Protein 3QJ4 (pdb70)

B-factor: mean 52.75, std 18.72, range [18.02, 136.11]

InterPro domains:
  IPR002937 Amine oxidase [PF01593] (99-297)
  IPR036188 FAD/NAD(P)-binding domain superfamily [G3DSA:3.50.50.60] (4-332)
  IPR036188 FAD/NAD(P)-binding domain superfamily [SSF51905] (4-334)
  IPR040174 Renalase [PTHR23357] (1-341)

Sequence (668 aa):
MAQVLIVGAGMTGSLCAALLRRQTGPLYLAVWDKADDSGGRMTTACSPHNPQCTADLGAQYITCTPHYAKKHQRFYDELLAYGVLRPLSSPIEGMVMGDCNFVAPQGISSIIKHYLKESGAEVYFRHRRVTQINLRDDKWEVSKQTGSPEQFDLIVLTMPVPEILQLQGDITTLISECQRQQLEAVSYSSRYALGLFYEAGTDVPWAGQYITSNPCIRFVSIDNKKRNIESSIGPSLVIHTTVPFGVTYLEHSIEDVQELVFQQLENILPGLPQPIATKCQKWRHSQVTNAAANCPGQMTLHHKPFLACGGDGFTQSNFDGCITSALCVLEALKNYAQVLIVGAGMTGSLCAALLRRQTSGPLYLAVWDKADDSGGRMTTACSPHNPQCTADLGAQYITCTPHYAKKHQRFYDELLAYGVLRPLSSPIEGMVMEGDCNFVAPQGISSIIKHYLKESGAEVYFRHRVTQINLRDKWEVSKQTGPEQFDLIVLTMPVPEILQLQGDITTLISECQRQQLEAVSYSSRYALGLFYAGTKIDVPWAGQYITSNPCIRFVSIDNKKRNIESIGPSLVIHTTVPFGVTYLEHSIEDVQELVFQQLENILPGLPQPIATKCQKWRRHSQVTNAAANPGQMTLHHKPFLACGGDGFTQSNFDGCITSALCVLEALKNY

Foldseek 3Di:
DAEEEEEALALLRLQLLLVVLPLDDDYAFAYEYQAPDHHVLQDKDADPVDNQQIDGQGDFKAKADVVVVVVVVVVVVVCVVVLQKDWFPFAAAPDDDVITIIGGLSGRSVSSVVSNVSSVHDYDYSWAFAEWEDDPLWIWTATPDDHTDTGLAYEYADQLVSQVNHDYCSVVLQDPVNVVQSVQWDFFKKKKKKFAALPDDDDRGQKYADDPAQWWGIKGFNCVRSVPPDSRTIMMMTITDRVLRVVCVPPDQVVSNVVVVVSVCVVDNDDDDTPDMDMDIGRGRWTDCAQSVQALWDWRDVSRTYIYGYDRNHTRHSSRSVRSSVRVCVVNSVD/DEEEEEALALLRLQLLLVCQVPDPDDYAAEYEYQAPDHHVLQDKDADPVDNQFIDGQGDFKAKADPVCCVVVVVVVVVCVVPLAKDWFPFAAAPDDDPDITIIGGLSGRSVSSVVSNVSRPYDYDYSWAFAEWEDDVAIWTATDPGTDGGLAYEYADQLVSVVRHDYCVVVLQDPVNVVQSVQWAFFKKKKKKFFDLQVDDDDRGQKYADDPAQWWGIKGFSCVRSVPPDHHIMMMTITDRVLRVVCVPPDQVVSNVVVVVSVCVVDNDGDDTPDMDMDIGRGRWTPDAGDVALKAWSDVRRTYIYGYCSHATPHSVSSVSSSVRVVVVNVVD

Solvent-accessible surface area: 32358 Å² total; per-residue (Å²): 199,32,60,3,0,0,9,14,0,15,13,9,0,0,2,1,0,8,11,12,99,130,160,79,60,116,32,71,6,0,0,0,18,133,46,98,73,4,1,37,65,16,34,30,8,69,3,117,120,42,100,121,5,15,0,1,2,7,42,14,30,8,47,9,57,47,118,42,38,151,121,2,88,133,13,10,76,44,0,64,92,138,39,22,3,102,76,34,97,24,78,32,82,62,56,126,144,68,34,57,18,18,2,2,20,154,0,1,8,19,0,0,92,12,6,15,160,75,0,60,16,90,46,87,70,174,34,102,10,36,56,0,16,55,125,130,113,88,0,38,0,26,34,120,109,52,80,76,75,89,6,40,24,0,0,0,17,33,23,2,40,47,1,47,133,9,110,21,48,0,53,119,36,14,49,154,76,33,72,129,52,3,117,56,10,40,30,8,7,42,0,0,4,0,2,4,17,102,69,34,123,121,44,118,13,2,2,38,76,18,125,111,25,99,17,1,82,8,0,0,21,0,19,103,11,11,72,50,155,74,130,65,7,27,2,12,0,1,31,0,23,43,91,10,0,88,91,43,26,156,85,67,94,133,64,0,31,103,54,0,80,125,35,9,100,111,43,24,106,82,66,64,160,22,92,15,64,92,21,51,62,30,101,34,12,73,23,83,120,20,26,41,108,110,56,8,44,27,32,17,51,91,175,11,4,0,0,0,1,2,14,1,4,30,82,38,58,16,4,0,12,0,20,0,0,56,52,2,30,125,29,10,135,130,139,67,72,3,0,0,10,15,0,14,11,8,0,0,3,1,0,9,11,10,138,189,82,52,126,35,130,46,73,3,0,0,3,18,135,46,97,74,5,1,36,64,17,35,32,13,69,4,118,138,61,105,130,2,15,0,2,4,8,36,16,33,5,46,8,51,75,123,45,39,170,114,1,106,131,11,11,78,45,0,65,92,114,71,18,6,102,79,35,98,18,81,21,99,59,56,148,130,198,47,36,58,25,18,3,4,19,153,0,2,2,22,0,0,79,27,6,17,178,79,2,47,21,90,58,88,65,168,34,111,11,48,58,0,14,65,123,179,113,1,51,0,26,36,120,107,66,94,73,107,6,46,34,0,0,0,16,34,22,1,41,55,1,48,125,13,105,26,45,1,73,115,42,8,48,135,79,33,65,126,78,2,116,54,9,49,30,9,7,41,1,0,1,0,0,3,13,85,30,118,150,46,147,44,120,19,0,0,41,79,18,124,111,25,100,16,1,84,8,0,0,8,0,23,108,3,6,67,51,167,111,57,1,12,0,0,0,0,31,0,23,44,91,10,0,88,91,42,25,140,85,67,93,36,62,0,24,77,52,0,54,119,34,6,105,107,46,20,108,75,45,57,168,22,95,13,56,76,16,51,62,29,99,33,9,72,23,99,77,36,6,58,177,82,3,31,25,32,14,67,109,163,28,6,0,0,0,1,3,12,1,12,30,110,42,61,10,1,2,13,0,28,0,0,53,47,0,20,135,37,10,120,123,224

Radius of gyration: 30.9 Å; Cα contacts (8 Å, |Δi|>4): 1449; chains: 2; bounding box: 71×87×55 Å

CATH classification: 3.50.50.60 (+1 more: 3.90.660.10)

Structure (mmCIF, N/CA/C/O backbone):
data_3QJ4
#
_entry.id   3QJ4
#
_cell.length_a   53.837
_cell.length_b   86.593
_cell.length_c   93.180
_cell.angle_alpha   90.00
_cell.angle_beta   95.30
_cell.angle_gamma   90.00
#
_symmetry.space_group_name_H-M   'P 1 21 1'
#
loop_
_entity.id
_entity.type
_entity.pdbx_description
1 polymer Renalase
2 non-polymer 'FLAVIN-ADENINE DINUCLEOTIDE'
3 non-polymer 'SULFATE ION'
4 water water
#
loop_
_atom_site.group_PDB
_atom_site.id
_atom_site.type_symbol
_atom_site.label_atom_id
_atom_site.label_alt_id
_atom_site.label_comp_id
_atom_site.label_asym_id
_atom_site.label_entity_id
_atom_site.label_seq_id
_atom_site.pdbx_PDB_ins_code
_atom_site.Cartn_x
_atom_site.Cartn_y
_atom_site.Cartn_z
_atom_site.occupancy
_atom_site.B_iso_or_equiv
_atom_site.auth_seq_id
_atom_site.auth_comp_id
_atom_site.auth_asym_id
_atom_site.auth_atom_id
_atom_site.pdbx_PDB_model_num
ATOM 1 N N . MET A 1 1 ? -0.358 0.914 45.613 1.00 62.82 1 MET A N 1
ATOM 2 C CA . MET A 1 1 ? -1.770 0.783 45.258 1.00 62.52 1 MET A CA 1
ATOM 3 C C . MET A 1 1 ? -1.917 0.690 43.732 1.00 62.91 1 MET A C 1
ATOM 4 O O . MET A 1 1 ? -2.677 -0.150 43.248 1.00 62.54 1 MET A O 1
ATOM 9 N N . ALA A 1 2 ? -1.194 1.555 42.991 1.00 56.65 2 ALA A N 1
ATOM 10 C CA . ALA A 1 2 ? -1.171 1.575 41.527 1.00 54.19 2 ALA A CA 1
ATOM 11 C C . ALA A 1 2 ? -0.556 0.298 40.939 1.00 52.02 2 ALA A C 1
ATOM 12 O O . ALA A 1 2 ? 0.556 -0.093 41.314 1.00 51.18 2 ALA A O 1
ATOM 14 N N . GLN A 1 3 ? -1.310 -0.348 40.031 1.00 44.43 3 GLN A N 1
ATOM 15 C CA . GLN A 1 3 ? -0.932 -1.568 39.321 1.00 41.63 3 GLN A CA 1
ATOM 16 C C . GLN A 1 3 ? -0.573 -1.187 37.877 1.00 41.02 3 GLN A C 1
ATOM 17 O O . GLN A 1 3 ? -1.444 -0.768 37.106 1.00 40.51 3 GLN A O 1
ATOM 23 N N . VAL A 1 4 ? 0.717 -1.287 37.535 1.00 33.64 4 VAL A N 1
ATOM 24 C CA . VAL A 1 4 ? 1.222 -0.931 36.214 1.00 31.24 4 VAL A CA 1
ATOM 25 C C . VAL A 1 4 ? 1.679 -2.191 35.475 1.00 31.38 4 VAL A C 1
ATOM 26 O O . VAL A 1 4 ? 2.425 -2.999 36.034 1.00 29.10 4 VAL A O 1
ATOM 30 N N . LEU A 1 5 ? 1.211 -2.356 34.222 1.00 27.26 5 LEU A N 1
ATOM 31 C CA . LEU A 1 5 ? 1.591 -3.488 33.370 1.00 26.12 5 LEU A CA 1
ATOM 32 C C . LEU A 1 5 ? 2.434 -3.039 32.183 1.00 27.71 5 LEU A C 1
ATOM 33 O O . LEU A 1 5 ? 2.052 -2.120 31.449 1.00 26.22 5 LEU A O 1
ATOM 38 N N . ILE A 1 6 ? 3.568 -3.710 31.981 1.00 24.91 6 ILE A N 1
ATOM 39 C CA . ILE A 1 6 ? 4.439 -3.449 30.832 1.00 24.31 6 ILE A CA 1
ATOM 40 C C . ILE A 1 6 ? 4.429 -4.696 29.968 1.00 27.59 6 ILE A C 1
ATOM 41 O O . ILE A 1 6 ? 4.775 -5.777 30.446 1.00 26.86 6 ILE A O 1
ATOM 46 N N . VAL A 1 7 ? 3.916 -4.569 28.739 1.00 24.70 7 VAL A N 1
ATOM 47 C CA . VAL A 1 7 ? 3.824 -5.710 27.828 1.00 24.96 7 VAL A CA 1
ATOM 48 C C . VAL A 1 7 ? 5.020 -5.721 26.884 1.00 31.11 7 VAL A C 1
ATOM 49 O O . VAL A 1 7 ? 5.154 -4.831 26.042 1.00 33.44 7 VAL A O 1
ATOM 53 N N . GLY A 1 8 ? 5.877 -6.721 27.061 1.00 25.48 8 GLY A N 1
ATOM 54 C CA . GLY A 1 8 ? 7.098 -6.911 26.290 1.00 24.41 8 GLY A CA 1
ATOM 55 C C . GLY A 1 8 ? 8.331 -6.732 27.151 1.00 26.76 8 GLY A C 1
ATOM 56 O O . GLY A 1 8 ? 8.554 -5.643 27.682 1.00 26.88 8 GLY A O 1
ATOM 57 N N . ALA A 1 9 ? 9.129 -7.796 27.320 1.00 22.34 9 ALA A N 1
ATOM 58 C CA . ALA A 1 9 ? 10.380 -7.732 28.096 1.00 22.27 9 ALA A CA 1
ATOM 59 C C . ALA A 1 9 ? 11.538 -7.566 27.106 1.00 27.74 9 ALA A C 1
ATOM 60 O O . ALA A 1 9 ? 12.410 -8.430 26.993 1.00 28.96 9 ALA A O 1
ATOM 62 N N . GLY A 1 10 ? 11.479 -6.467 26.357 1.00 23.50 10 GLY A N 1
ATOM 63 C CA . GLY A 1 10 ? 12.474 -6.088 25.371 1.00 23.33 10 GLY A CA 1
ATOM 64 C C . GLY A 1 10 ? 13.272 -4.906 25.876 1.00 27.17 10 GLY A C 1
ATOM 65 O O . GLY A 1 10 ? 13.298 -4.642 27.082 1.00 26.48 10 GLY A O 1
ATOM 66 N N . MET A 1 11 ? 13.917 -4.181 24.957 1.00 23.94 11 MET A N 1
ATOM 67 C CA . MET A 1 11 ? 14.743 -3.022 25.268 1.00 25.10 11 MET A CA 1
ATOM 68 C C . MET A 1 11 ? 13.910 -1.842 25.785 1.00 29.32 11 MET A C 1
ATOM 69 O O . MET A 1 11 ? 14.217 -1.313 26.851 1.00 31.63 11 MET A O 1
ATOM 74 N N . THR A 1 12 ? 12.849 -1.464 25.064 1.00 24.54 12 THR A N 1
ATOM 75 C CA . THR A 1 12 ? 11.954 -0.361 25.433 1.00 24.95 12 THR A CA 1
ATOM 76 C C . THR A 1 12 ? 11.230 -0.617 26.771 1.00 27.77 12 THR A C 1
ATOM 77 O O . THR A 1 12 ? 11.210 0.275 27.620 1.00 27.31 12 THR A O 1
ATOM 81 N N . GLY A 1 13 ? 10.663 -1.822 26.932 1.00 22.72 13 GLY A N 1
ATOM 82 C CA . GLY A 1 13 ? 9.913 -2.241 28.111 1.00 21.74 13 GLY A CA 1
ATOM 83 C C . GLY A 1 13 ? 10.700 -2.335 29.407 1.00 26.42 13 GLY A C 1
ATOM 84 O O . GLY A 1 13 ? 10.209 -1.919 30.462 1.00 26.44 13 GLY A O 1
ATOM 85 N N . SER A 1 14 ? 11.909 -2.916 29.353 1.00 22.88 14 SER A N 1
ATOM 86 C CA . SER A 1 14 ? 12.759 -3.057 30.537 1.00 23.12 14 SER A CA 1
ATOM 87 C C . SER A 1 14 ? 13.260 -1.686 31.018 1.00 28.60 14 SER A C 1
ATOM 88 O O . SER A 1 14 ? 13.354 -1.458 32.224 1.00 27.66 14 SER A O 1
ATOM 91 N N . LEU A 1 15 ? 13.533 -0.769 30.069 1.00 27.58 15 LEU A N 1
ATOM 92 C CA . LEU A 1 15 ? 13.963 0.592 30.356 1.00 29.82 15 LEU A CA 1
ATOM 93 C C . LEU A 1 15 ? 12.813 1.440 30.913 1.00 35.79 15 LEU A C 1
ATOM 94 O O . LEU A 1 15 ? 13.051 2.219 31.834 1.00 37.01 15 LEU A O 1
ATOM 99 N N . CYS A 1 16 ? 11.567 1.253 30.391 1.00 32.23 16 CYS A N 1
ATOM 100 C CA . CYS A 1 16 ? 10.345 1.921 30.861 1.00 32.73 16 CYS A CA 1
ATOM 101 C C . CYS A 1 16 ? 10.146 1.555 32.341 1.00 37.25 16 CYS A C 1
ATOM 102 O O . CYS A 1 16 ? 9.914 2.440 33.166 1.00 37.74 16 CYS A O 1
ATOM 105 N N . ALA A 1 17 ? 10.289 0.246 32.667 1.00 33.36 17 ALA A N 1
ATOM 106 C CA . ALA A 1 17 ? 10.187 -0.329 34.012 1.00 34.06 17 ALA A CA 1
ATOM 107 C C . ALA A 1 17 ? 11.227 0.253 34.971 1.00 40.13 17 ALA A C 1
ATOM 108 O O . ALA A 1 17 ? 10.888 0.588 36.107 1.00 40.24 17 ALA A O 1
ATOM 110 N N . ALA A 1 18 ? 12.489 0.362 34.511 1.00 37.70 18 ALA A N 1
ATOM 111 C CA . ALA A 1 18 ? 13.617 0.906 35.278 1.00 38.52 18 ALA A CA 1
ATOM 112 C C . ALA A 1 18 ? 13.457 2.406 35.503 1.00 43.11 18 ALA A C 1
ATOM 113 O O . ALA A 1 18 ? 13.773 2.884 36.590 1.00 43.86 18 ALA A O 1
ATOM 115 N N . LEU A 1 19 ? 12.945 3.139 34.491 1.00 39.75 19 LEU A N 1
ATOM 116 C CA . LEU A 1 19 ? 12.707 4.579 34.584 1.00 41.27 19 LEU A CA 1
ATOM 117 C C . LEU A 1 19 ? 11.503 4.905 35.457 1.00 48.36 19 LEU A C 1
ATOM 118 O O . LEU A 1 19 ? 11.489 5.964 36.083 1.00 48.94 19 LEU A O 1
ATOM 123 N N . LEU A 1 20 ? 10.495 4.001 35.499 1.00 46.80 20 LEU A N 1
ATOM 124 C CA . LEU A 1 20 ? 9.292 4.176 36.319 1.00 48.20 20 LEU A CA 1
ATOM 125 C C . LEU A 1 20 ? 9.603 4.023 37.801 1.00 56.25 20 LEU A C 1
ATOM 126 O O . LEU A 1 20 ? 8.972 4.693 38.618 1.00 57.42 20 LEU A O 1
ATOM 131 N N . ARG A 1 21 ? 10.576 3.137 38.144 1.00 54.52 21 ARG A N 1
ATOM 132 C CA . ARG A 1 21 ? 11.013 2.899 39.522 1.00 56.63 21 ARG A CA 1
ATOM 133 C C . ARG A 1 21 ? 11.550 4.210 40.128 1.00 64.61 21 ARG A C 1
ATOM 134 O O . ARG A 1 21 ? 11.272 4.505 41.297 1.00 65.79 21 ARG A O 1
ATOM 142 N N . ARG A 1 22 ? 12.239 5.021 39.296 1.00 62.13 22 ARG A N 1
ATOM 143 C CA . ARG A 1 22 ? 12.717 6.361 39.632 1.00 64.43 22 ARG A CA 1
ATOM 144 C C . ARG A 1 22 ? 11.554 7.333 39.351 1.00 70.52 22 ARG A C 1
ATOM 145 O O . ARG A 1 22 ? 10.644 6.992 38.587 1.00 69.08 22 ARG A O 1
ATOM 153 N N . GLN A 1 23 ? 11.595 8.548 39.942 1.00 69.96 23 GLN A N 1
ATOM 154 C CA . GLN A 1 23 ? 10.572 9.598 39.760 1.00 70.96 23 GLN A CA 1
ATOM 155 C C . GLN A 1 23 ? 9.159 9.207 40.255 1.00 74.45 23 GLN A C 1
ATOM 156 O O . GLN A 1 23 ? 8.167 9.529 39.594 1.00 73.76 23 GLN A O 1
ATOM 162 N N . THR A 1 24 ? 9.075 8.513 41.419 1.00 71.18 24 THR A N 1
ATOM 163 C CA . THR A 1 24 ? 7.816 8.090 42.061 1.00 95.60 24 THR A CA 1
ATOM 164 C C . THR A 1 24 ? 7.923 8.195 43.582 1.00 130.38 24 THR A C 1
ATOM 165 O O . THR A 1 24 ? 6.938 8.498 44.255 1.00 96.20 24 THR A O 1
ATOM 169 N N . GLY A 1 26 ? 7.718 5.440 45.474 1.00 71.69 26 GLY A N 1
ATOM 170 C CA . GLY A 1 26 ? 6.475 4.995 44.856 1.00 70.17 26 GLY A CA 1
ATOM 171 C C . GLY A 1 26 ? 5.269 5.493 45.625 1.00 74.65 26 GLY A C 1
ATOM 172 O O . GLY A 1 26 ? 5.157 6.701 45.848 1.00 75.75 26 GLY A O 1
ATOM 173 N N . PRO A 1 27 ? 4.352 4.603 46.072 1.00 70.33 27 PRO A N 1
ATOM 174 C CA . PRO A 1 27 ? 4.353 3.135 45.927 1.00 68.20 27 PRO A CA 1
ATOM 175 C C . PRO A 1 27 ? 3.570 2.584 44.733 1.00 67.79 27 PRO A C 1
ATOM 176 O O . PRO A 1 27 ? 2.464 3.052 44.449 1.00 67.30 27 PRO A O 1
ATOM 180 N N . LEU A 1 28 ? 4.138 1.565 44.054 1.00 61.23 28 LEU A N 1
ATOM 181 C CA . LEU A 1 28 ? 3.496 0.906 42.907 1.00 58.62 28 LEU A CA 1
ATOM 182 C C . LEU A 1 28 ? 3.877 -0.559 42.696 1.00 57.35 28 LEU A C 1
ATOM 183 O O . LEU A 1 28 ? 4.971 -0.972 43.076 1.00 57.53 28 LEU A O 1
ATOM 188 N N . TYR A 1 29 ? 2.968 -1.331 42.072 1.00 49.32 29 TYR A N 1
ATOM 189 C CA . TYR A 1 29 ? 3.189 -2.726 41.709 1.00 46.88 29 TYR A CA 1
ATOM 190 C C . TYR A 1 29 ? 3.549 -2.766 40.215 1.00 46.64 29 TYR A C 1
ATOM 191 O O . TYR A 1 29 ? 2.765 -2.318 39.374 1.00 45.16 29 TYR A O 1
ATOM 200 N N . LEU A 1 30 ? 4.748 -3.281 39.902 1.00 41.01 30 LEU A N 1
ATOM 201 C CA . LEU A 1 30 ? 5.264 -3.387 38.537 1.00 38.23 30 LEU A CA 1
ATOM 202 C C . LEU A 1 30 ? 5.232 -4.811 37.992 1.00 37.10 30 LEU A C 1
ATOM 203 O O . LEU A 1 30 ? 5.961 -5.682 38.477 1.00 36.28 30 LEU A O 1
ATOM 208 N N . ALA A 1 31 ? 4.410 -5.037 36.965 1.00 30.84 31 ALA A N 1
ATOM 209 C CA . ALA A 1 31 ? 4.348 -6.333 36.300 1.00 29.52 31 ALA A CA 1
ATOM 210 C C . ALA A 1 31 ? 4.847 -6.220 34.856 1.00 31.28 31 ALA A C 1
ATOM 211 O O . ALA A 1 31 ? 4.519 -5.262 34.143 1.00 30.71 31 ALA A O 1
ATOM 213 N N . VAL A 1 32 ? 5.684 -7.176 34.442 1.00 26.24 32 VAL A N 1
ATOM 214 C CA . VAL A 1 32 ? 6.216 -7.255 33.088 1.00 24.37 32 VAL A CA 1
ATOM 215 C C . VAL A 1 32 ? 5.786 -8.609 32.515 1.00 29.88 32 VAL A C 1
ATOM 216 O O . VAL A 1 32 ? 6.033 -9.642 33.137 1.00 30.49 32 VAL A O 1
ATOM 220 N N . TRP A 1 33 ? 5.096 -8.591 31.357 1.00 27.05 33 TRP A N 1
ATOM 221 C CA . TRP A 1 33 ? 4.604 -9.794 30.684 1.00 27.04 33 TRP A CA 1
ATOM 222 C C . TRP A 1 33 ? 5.267 -9.947 29.321 1.00 32.01 33 TRP A C 1
ATOM 223 O O . TRP A 1 33 ? 5.325 -8.974 28.558 1.00 31.47 33 TRP A O 1
ATOM 234 N N . ASP A 1 34 ? 5.739 -11.167 29.000 1.00 29.37 34 ASP A N 1
ATOM 235 C CA . ASP A 1 34 ? 6.303 -11.474 27.681 1.00 29.40 34 ASP A CA 1
ATOM 236 C C . ASP A 1 34 ? 5.803 -12.851 27.228 1.00 34.33 34 ASP A C 1
ATOM 237 O O . ASP A 1 34 ? 5.702 -13.772 28.051 1.00 34.44 34 ASP A O 1
ATOM 242 N N . LYS A 1 35 ? 5.447 -12.972 25.928 1.00 30.86 35 LYS A N 1
ATOM 243 C CA . LYS A 1 35 ? 4.940 -14.207 25.322 1.00 31.64 35 LYS A CA 1
ATOM 244 C C . LYS A 1 35 ? 6.028 -15.291 25.182 1.00 40.29 35 LYS A C 1
ATOM 245 O O . LYS A 1 35 ? 5.700 -16.477 25.046 1.00 42.95 35 LYS A O 1
ATOM 251 N N . ALA A 1 36 ? 7.313 -14.884 25.210 1.00 36.74 36 ALA A N 1
ATOM 252 C CA . ALA A 1 36 ? 8.466 -15.781 25.070 1.00 37.62 36 ALA A CA 1
ATOM 253 C C . ALA A 1 36 ? 8.842 -16.467 26.386 1.00 43.25 36 ALA A C 1
ATOM 254 O O . ALA A 1 36 ? 8.326 -16.099 27.444 1.00 43.07 36 ALA A O 1
ATOM 256 N N . ASP A 1 37 ? 9.732 -17.472 26.306 1.00 41.54 37 ASP A N 1
ATOM 257 C CA . ASP A 1 37 ? 10.241 -18.231 27.452 1.00 43.38 37 ASP A CA 1
ATOM 258 C C . ASP A 1 37 ? 11.217 -17.390 28.280 1.00 46.46 37 ASP A C 1
ATOM 259 O O . ASP A 1 37 ? 11.324 -17.600 29.490 1.00 47.70 37 ASP A O 1
ATOM 264 N N . ASP A 1 38 ? 11.931 -16.454 27.624 1.00 41.27 38 ASP A N 1
ATOM 265 C CA . ASP A 1 38 ? 12.919 -15.564 28.247 1.00 40.85 38 ASP A CA 1
ATOM 266 C C . ASP A 1 38 ? 12.762 -14.114 27.743 1.00 42.89 38 ASP A C 1
ATOM 267 O O . ASP A 1 38 ? 11.912 -13.851 26.894 1.00 42.06 38 ASP A O 1
ATOM 272 N N . SER A 1 39 ? 13.546 -13.172 28.305 1.00 39.44 39 SER A N 1
ATOM 273 C CA . SER A 1 39 ? 13.529 -11.745 27.953 1.00 38.46 39 SER A CA 1
ATOM 274 C C . SER A 1 39 ? 14.501 -11.437 26.800 1.00 41.63 39 SER A C 1
ATOM 275 O O . SER A 1 39 ? 15.199 -12.339 26.323 1.00 41.78 39 SER A O 1
ATOM 278 N N . GLY A 1 40 ? 14.520 -10.177 26.360 1.00 36.95 40 GLY A N 1
ATOM 279 C CA . GLY A 1 40 ? 15.422 -9.717 25.311 1.00 36.29 40 GLY A CA 1
ATOM 280 C C . GLY A 1 40 ? 14.769 -9.151 24.066 1.00 37.82 40 GLY A C 1
ATOM 281 O O . GLY A 1 40 ? 15.207 -8.111 23.565 1.00 36.59 40 GLY A O 1
ATOM 282 N N . GLY A 1 41 ? 13.749 -9.846 23.557 1.00 32.96 41 GLY A N 1
ATOM 283 C CA . GLY A 1 41 ? 13.044 -9.460 22.336 1.00 31.58 41 GLY A CA 1
ATOM 284 C C . GLY A 1 41 ? 13.918 -9.672 21.122 1.00 32.79 41 GLY A C 1
ATOM 285 O O . GLY A 1 41 ? 14.344 -10.797 20.856 1.00 32.89 41 GLY A O 1
ATOM 286 N N . ARG A 1 42 ? 14.257 -8.580 20.419 1.00 27.56 42 ARG A N 1
ATOM 287 C CA . ARG A 1 42 ? 15.144 -8.640 19.250 1.00 26.64 42 ARG A CA 1
ATOM 288 C C . ARG A 1 42 ? 16.613 -8.464 19.646 1.00 30.91 42 ARG A C 1
ATOM 289 O O . ARG A 1 42 ? 17.484 -8.295 18.795 1.00 31.15 42 ARG A O 1
ATOM 297 N N . MET A 1 43 ? 16.838 -8.483 20.940 1.00 28.18 43 MET A N 1
ATOM 298 C CA . MET A 1 43 ? 18.137 -8.417 21.557 1.00 29.20 43 MET A CA 1
ATOM 299 C C . MET A 1 43 ? 18.468 -9.696 22.299 1.00 36.59 43 MET A C 1
ATOM 300 O O . MET A 1 43 ? 19.221 -9.673 23.233 1.00 38.07 43 MET A O 1
ATOM 305 N N . THR A 1 44 ? 17.878 -10.802 21.897 1.00 34.07 44 THR A N 1
ATOM 306 C CA . THR A 1 44 ? 18.107 -12.039 22.571 1.00 35.09 44 THR A CA 1
ATOM 307 C C . THR A 1 44 ? 19.496 -12.637 22.386 1.00 40.08 44 THR A C 1
ATOM 308 O O . THR A 1 44 ? 20.196 -12.302 21.474 1.00 40.23 44 THR A O 1
ATOM 312 N N . THR A 1 45 ? 19.876 -13.504 23.306 1.00 38.17 45 THR A N 1
ATOM 313 C CA . THR A 1 45 ? 21.093 -14.277 23.226 1.00 39.33 45 THR A CA 1
ATOM 314 C C . THR A 1 45 ? 20.755 -15.756 23.394 1.00 43.96 45 THR A C 1
ATOM 315 O O . THR A 1 45 ? 20.168 -16.142 24.361 1.00 42.85 45 THR A O 1
ATOM 319 N N . ALA A 1 46 ? 21.149 -16.577 22.450 1.00 41.53 46 ALA A N 1
ATOM 320 C CA . ALA A 1 46 ? 20.905 -17.982 22.536 1.00 42.55 46 ALA A CA 1
ATOM 321 C C . ALA A 1 46 ? 22.109 -18.642 23.132 1.00 49.29 46 ALA A C 1
ATOM 322 O O . ALA A 1 46 ? 23.216 -18.251 22.897 1.00 48.64 46 ALA A O 1
ATOM 324 N N . CYS A 1 47 ? 21.865 -19.655 23.930 1.00 49.45 47 CYS A N 1
ATOM 325 C CA . CYS A 1 47 ? 22.916 -20.388 24.585 1.00 52.75 47 CYS A CA 1
ATOM 326 C C . CYS A 1 47 ? 22.914 -21.783 24.064 1.00 58.12 47 CYS A C 1
ATOM 327 O O . CYS A 1 47 ? 21.881 -22.295 23.725 1.00 56.91 47 CYS A O 1
ATOM 330 N N . SER A 1 48 ? 24.097 -22.374 23.973 1.00 57.03 48 SER A N 1
ATOM 331 C CA . SER A 1 48 ? 24.274 -23.743 23.519 1.00 59.23 48 SER A CA 1
ATOM 332 C C . SER A 1 48 ? 23.785 -24.780 24.520 1.00 66.42 48 SER A C 1
ATOM 333 O O . SER A 1 48 ? 23.988 -24.644 25.703 1.00 66.90 48 SER A O 1
ATOM 336 N N . PRO A 1 49 ? 23.146 -25.833 24.047 1.00 65.06 49 PRO A N 1
ATOM 337 C CA . PRO A 1 49 ? 22.687 -26.878 24.943 1.00 67.46 49 PRO A CA 1
ATOM 338 C C . PRO A 1 49 ? 23.863 -27.538 25.605 1.00 75.77 49 PRO A C 1
ATOM 339 O O . PRO A 1 49 ? 23.841 -27.900 26.775 1.00 76.64 49 PRO A O 1
ATOM 343 N N . HIS A 1 50 ? 24.898 -27.712 24.808 1.00 74.64 50 HIS A N 1
ATOM 344 C CA . HIS A 1 50 ? 26.127 -28.379 25.269 1.00 77.82 50 HIS A CA 1
ATOM 345 C C . HIS A 1 50 ? 26.816 -27.657 26.429 1.00 81.44 50 HIS A C 1
ATOM 346 O O . HIS A 1 50 ? 27.446 -28.319 27.261 1.00 82.71 50 HIS A O 1
ATOM 353 N N . ASN A 1 51 ? 26.726 -26.301 26.458 1.00 75.41 51 ASN A N 1
ATOM 354 C CA . ASN A 1 51 ? 27.351 -25.441 27.468 1.00 74.60 51 ASN A CA 1
ATOM 355 C C . ASN A 1 51 ? 26.631 -24.080 27.531 1.00 73.44 51 ASN A C 1
ATOM 356 O O . ASN A 1 51 ? 26.508 -23.422 26.494 1.00 70.64 51 ASN A O 1
ATOM 361 N N . PRO A 1 52 ? 26.173 -23.627 28.731 1.00 68.71 52 PRO A N 1
ATOM 362 C CA . PRO A 1 52 ? 25.480 -22.325 28.827 1.00 65.54 52 PRO A CA 1
ATOM 363 C C . PRO A 1 52 ? 26.412 -21.120 28.672 1.00 68.17 52 PRO A C 1
ATOM 364 O O . PRO A 1 52 ? 25.938 -19.981 28.586 1.00 65.85 52 PRO A O 1
ATOM 368 N N . GLN A 1 53 ? 27.737 -21.378 28.642 1.00 65.96 53 GLN A N 1
ATOM 369 C CA . GLN A 1 53 ? 28.798 -20.378 28.489 1.00 65.13 53 GLN A CA 1
ATOM 370 C C . GLN A 1 53 ? 29.040 -20.033 27.009 1.00 67.32 53 GLN A C 1
ATOM 371 O O . GLN A 1 53 ? 29.565 -18.955 26.716 1.00 66.14 53 GLN A O 1
ATOM 377 N N . CYS A 1 54 ? 28.667 -20.958 26.085 1.00 63.79 54 CYS A N 1
ATOM 378 C CA . CYS A 1 54 ? 28.770 -20.785 24.628 1.00 62.06 54 CYS A CA 1
ATOM 379 C C . CYS A 1 54 ? 27.489 -20.046 24.209 1.00 61.71 54 CYS A C 1
ATOM 380 O O . CYS A 1 54 ? 26.386 -20.611 24.231 1.00 60.74 54 CYS A O 1
ATOM 383 N N . THR A 1 55 ? 27.652 -18.746 23.913 1.00 54.82 55 THR A N 1
ATOM 384 C CA . THR A 1 55 ? 26.589 -17.790 23.658 1.00 51.02 55 THR A CA 1
ATOM 385 C C . THR A 1 55 ? 26.670 -17.094 22.282 1.00 51.50 55 THR A C 1
ATOM 386 O O . THR A 1 55 ? 27.762 -16.837 21.770 1.00 50.40 55 THR A O 1
ATOM 390 N N . ALA A 1 56 ? 25.490 -16.786 21.702 1.00 46.28 56 ALA A N 1
ATOM 391 C CA . ALA A 1 56 ? 25.347 -16.121 20.408 1.00 44.56 56 ALA A CA 1
ATOM 392 C C . ALA A 1 56 ? 24.203 -15.122 20.431 1.00 44.12 56 ALA A C 1
ATOM 393 O O . ALA A 1 56 ? 23.116 -15.453 20.887 1.00 42.33 56 ALA A O 1
ATOM 395 N N . ASP A 1 57 ? 24.448 -13.898 19.944 1.00 39.68 57 ASP A N 1
ATOM 396 C CA . ASP A 1 57 ? 23.433 -12.847 19.862 1.00 38.03 57 ASP A CA 1
ATOM 397 C C . ASP A 1 57 ? 22.719 -12.997 18.513 1.00 40.45 57 ASP A C 1
ATOM 398 O O . ASP A 1 57 ? 23.323 -12.744 17.473 1.00 39.22 57 ASP A O 1
ATOM 403 N N . LEU A 1 58 ? 21.459 -13.464 18.523 1.00 37.32 58 LEU A N 1
ATOM 404 C CA . LEU A 1 58 ? 20.698 -13.672 17.278 1.00 37.92 58 LEU A CA 1
ATOM 405 C C . LEU A 1 58 ? 20.128 -12.400 16.625 1.00 40.03 58 LEU A C 1
ATOM 406 O O . LEU A 1 58 ? 20.006 -12.350 15.403 1.00 40.36 58 LEU A O 1
ATOM 411 N N . GLY A 1 59 ? 19.775 -11.416 17.436 1.00 34.61 59 GLY A N 1
ATOM 412 C CA . GLY A 1 59 ? 19.223 -10.156 16.964 1.00 33.95 59 GLY A CA 1
ATOM 413 C C . GLY A 1 59 ? 20.285 -9.088 16.869 1.00 38.72 59 GLY A C 1
ATOM 414 O O . GLY A 1 59 ? 21.201 -9.223 16.064 1.00 40.38 59 GLY A O 1
ATOM 415 N N . ALA A 1 60 ? 20.197 -8.039 17.707 1.00 34.55 60 ALA A N 1
ATOM 416 C CA . ALA A 1 60 ? 21.155 -6.926 17.737 1.00 34.42 60 ALA A CA 1
ATOM 417 C C . ALA A 1 60 ? 22.591 -7.397 18.027 1.00 38.27 60 ALA A C 1
ATOM 418 O O . ALA A 1 60 ? 22.794 -8.256 18.889 1.00 38.34 60 ALA A O 1
ATOM 420 N N . GLN A 1 61 ? 23.569 -6.848 17.278 1.00 34.66 61 GLN A N 1
ATOM 421 C CA . GLN A 1 61 ? 24.985 -7.214 17.372 1.00 35.20 61 GLN A CA 1
ATOM 422 C C . GLN A 1 61 ? 25.836 -6.298 18.236 1.00 40.92 61 GLN A C 1
ATOM 423 O O . GLN A 1 61 ? 26.528 -6.793 19.124 1.00 42.11 61 GLN A O 1
ATOM 429 N N . TYR A 1 62 ? 25.795 -4.984 17.991 1.00 37.57 62 TYR A N 1
ATOM 430 C CA . TYR A 1 62 ? 26.584 -4.032 18.762 1.00 39.31 62 TYR A CA 1
ATOM 431 C C . TYR A 1 62 ? 25.864 -2.703 18.890 1.00 43.08 62 TYR A C 1
ATOM 432 O O . TYR A 1 62 ? 24.939 -2.447 18.127 1.00 42.69 62 TYR A O 1
ATOM 441 N N . ILE A 1 63 ? 26.262 -1.875 19.875 1.00 40.47 63 ILE A N 1
ATOM 442 C CA . ILE A 1 63 ? 25.674 -0.556 20.143 1.00 40.29 63 ILE A CA 1
ATOM 443 C C . ILE A 1 63 ? 26.523 0.566 19.530 1.00 47.65 63 ILE A C 1
ATOM 444 O O . ILE A 1 63 ? 27.631 0.851 19.996 1.00 48.38 63 ILE A O 1
ATOM 449 N N . THR A 1 64 ? 25.997 1.161 18.453 1.00 46.40 64 THR A N 1
ATOM 450 C CA . THR A 1 64 ? 26.614 2.260 17.713 1.00 48.56 64 THR A CA 1
ATOM 451 C C . THR A 1 64 ? 26.182 3.581 18.344 1.00 52.45 64 THR A C 1
ATOM 452 O O . THR A 1 64 ? 24.998 3.905 18.361 1.00 50.34 64 THR A O 1
ATOM 456 N N . CYS A 1 65 ? 27.147 4.317 18.892 1.00 51.27 65 CYS A N 1
ATOM 457 C CA . CYS A 1 65 ? 26.881 5.580 19.560 1.00 52.41 65 CYS A CA 1
ATOM 458 C C . CYS A 1 65 ? 27.330 6.758 18.705 1.00 57.80 65 CYS A C 1
ATOM 459 O O . CYS A 1 65 ? 28.532 6.980 18.535 1.00 58.61 65 CYS A O 1
ATOM 462 N N . THR A 1 66 ? 26.353 7.502 18.152 1.00 54.30 66 THR A N 1
ATOM 463 C CA . THR A 1 66 ? 26.616 8.673 17.308 1.00 55.91 66 THR A CA 1
ATOM 464 C C . THR A 1 66 ? 27.012 9.875 18.180 1.00 62.06 66 THR A C 1
ATOM 465 O O . THR A 1 66 ? 26.526 9.974 19.311 1.00 61.00 66 THR A O 1
ATOM 469 N N . PRO A 1 67 ? 27.833 10.832 17.669 1.00 61.29 67 PRO A N 1
ATOM 470 C CA . PRO A 1 67 ? 28.200 12.005 18.487 1.00 63.63 67 PRO A CA 1
ATOM 471 C C . PRO A 1 67 ? 27.033 12.876 18.986 1.00 68.47 67 PRO A C 1
ATOM 472 O O . PRO A 1 67 ? 27.253 13.723 19.846 1.00 70.23 67 PRO A O 1
ATOM 476 N N . HIS A 1 68 ? 25.806 12.677 18.464 1.00 63.47 68 HIS A N 1
ATOM 477 C CA . HIS A 1 68 ? 24.639 13.430 18.920 1.00 63.33 68 HIS A CA 1
ATOM 478 C C . HIS A 1 68 ? 24.032 12.806 20.171 1.00 64.40 68 HIS A C 1
ATOM 479 O O . HIS A 1 68 ? 23.783 13.528 21.135 1.00 64.88 68 HIS A O 1
ATOM 486 N N . TYR A 1 69 ? 23.751 11.485 20.144 1.00 58.05 69 TYR A N 1
ATOM 487 C CA . TYR A 1 69 ? 23.119 10.783 21.260 1.00 55.89 69 TYR A CA 1
ATOM 488 C C . TYR A 1 69 ? 24.011 10.513 22.489 1.00 60.45 69 TYR A C 1
ATOM 489 O O . TYR A 1 69 ? 23.620 9.816 23.434 1.00 58.89 69 TYR A O 1
ATOM 498 N N . ALA A 1 70 ? 25.184 11.145 22.481 1.00 58.21 70 ALA A N 1
ATOM 499 C CA . ALA A 1 70 ? 26.183 11.229 23.541 1.00 58.60 70 ALA A CA 1
ATOM 500 C C . ALA A 1 70 ? 26.754 12.626 23.302 1.00 64.89 70 ALA A C 1
ATOM 501 O O . ALA A 1 70 ? 27.273 12.861 22.210 1.00 65.87 70 ALA A O 1
ATOM 503 N N . LYS A 1 71 ? 26.539 13.604 24.196 1.00 61.72 71 LYS A N 1
ATOM 504 C CA . LYS A 1 71 ? 26.014 13.495 25.549 1.00 60.31 71 LYS A CA 1
ATOM 505 C C . LYS A 1 71 ? 24.490 13.602 25.774 1.00 61.64 71 LYS A C 1
ATOM 506 O O . LYS A 1 71 ? 24.077 13.852 26.910 1.00 61.68 71 LYS A O 1
ATOM 512 N N . LYS A 1 72 ? 23.655 13.373 24.742 1.00 55.67 72 LYS A N 1
ATOM 513 C CA . LYS A 1 72 ? 22.203 13.433 24.951 1.00 53.98 72 LYS A CA 1
ATOM 514 C C . LYS A 1 72 ? 21.709 12.300 25.866 1.00 54.57 72 LYS A C 1
ATOM 515 O O . LYS A 1 72 ? 20.932 12.555 26.785 1.00 53.59 72 LYS A O 1
ATOM 521 N N . HIS A 1 73 ? 22.198 11.067 25.641 1.00 49.07 73 HIS A N 1
ATOM 522 C CA . HIS A 1 73 ? 21.868 9.890 26.451 1.00 46.20 73 HIS A CA 1
ATOM 523 C C . HIS A 1 73 ? 23.076 9.452 27.290 1.00 49.75 73 HIS A C 1
ATOM 524 O O . HIS A 1 73 ? 23.164 8.279 27.663 1.00 47.44 73 HIS A O 1
ATOM 531 N N . GLN A 1 74 ? 23.992 10.411 27.594 1.00 49.12 74 GLN A N 1
ATOM 532 C CA . GLN A 1 74 ? 25.225 10.253 28.382 1.00 50.49 74 GLN A CA 1
ATOM 533 C C . GLN A 1 74 ? 25.003 9.422 29.652 1.00 53.65 74 GLN A C 1
ATOM 534 O O . GLN A 1 74 ? 25.723 8.446 29.867 1.00 53.04 74 GLN A O 1
ATOM 540 N N . ARG A 1 75 ? 23.985 9.793 30.461 1.00 50.08 75 ARG A N 1
ATOM 541 C CA . ARG A 1 75 ? 23.622 9.128 31.714 1.00 48.77 75 ARG A CA 1
ATOM 542 C C . ARG A 1 75 ? 23.377 7.624 31.542 1.00 49.42 75 ARG A C 1
ATOM 543 O O . ARG A 1 75 ? 23.787 6.850 32.406 1.00 49.53 75 ARG A O 1
ATOM 551 N N . PHE A 1 76 ? 22.761 7.216 30.416 1.00 43.34 76 PHE A N 1
ATOM 552 C CA . PHE A 1 76 ? 22.481 5.810 30.104 1.00 41.20 76 PHE A CA 1
ATOM 553 C C . PHE A 1 76 ? 23.758 5.041 29.781 1.00 48.08 76 PHE A C 1
ATOM 554 O O . PHE A 1 76 ? 23.963 3.943 30.305 1.00 47.77 76 PHE A O 1
ATOM 562 N N . TYR A 1 77 ? 24.622 5.623 28.929 1.00 46.66 77 TYR A N 1
ATOM 563 C CA . TYR A 1 77 ? 25.886 5.020 28.525 1.00 46.87 77 TYR A CA 1
ATOM 564 C C . TYR A 1 77 ? 26.846 4.838 29.692 1.00 50.98 77 TYR A C 1
ATOM 565 O O . TYR A 1 77 ? 27.311 3.719 29.902 1.00 49.68 77 TYR A O 1
ATOM 574 N N . ASP A 1 78 ? 27.093 5.900 30.481 1.00 49.51 78 ASP A N 1
ATOM 575 C CA . ASP A 1 78 ? 27.991 5.847 31.646 1.00 51.08 78 ASP A CA 1
ATOM 576 C C . ASP A 1 78 ? 27.549 4.861 32.732 1.00 52.57 78 ASP A C 1
ATOM 577 O O . ASP A 1 78 ? 28.401 4.292 33.409 1.00 53.42 78 ASP A O 1
ATOM 582 N N . GLU A 1 79 ? 26.234 4.641 32.878 1.00 46.60 79 GLU A N 1
ATOM 583 C CA . GLU A 1 79 ? 25.690 3.689 33.842 1.00 45.46 79 GLU A CA 1
ATOM 584 C C . GLU A 1 79 ? 25.983 2.254 33.378 1.00 46.58 79 GLU A C 1
ATOM 585 O O . GLU A 1 79 ? 26.500 1.460 34.166 1.00 46.70 79 GLU A O 1
ATOM 591 N N . LEU A 1 80 ? 25.723 1.949 32.083 1.00 40.41 80 LEU A N 1
ATOM 592 C CA . LEU A 1 80 ? 25.993 0.635 31.485 1.00 38.33 80 LEU A CA 1
ATOM 593 C C . LEU A 1 80 ? 27.487 0.292 31.397 1.00 44.18 80 LEU A C 1
ATOM 594 O O . LEU A 1 80 ? 27.829 -0.892 31.355 1.00 43.69 80 LEU A O 1
ATOM 599 N N . LEU A 1 81 ? 28.369 1.322 31.393 1.00 42.35 81 LEU A N 1
ATOM 600 C CA . LEU A 1 81 ? 29.826 1.160 31.358 1.00 43.80 81 LEU A CA 1
ATOM 601 C C . LEU A 1 81 ? 30.408 0.943 32.758 1.00 49.37 81 LEU A C 1
ATOM 602 O O . LEU A 1 81 ? 31.355 0.178 32.903 1.00 50.12 81 LEU A O 1
ATOM 607 N N . ALA A 1 82 ? 29.843 1.611 33.780 1.00 46.77 82 ALA A N 1
ATOM 608 C CA . ALA A 1 82 ? 30.254 1.486 35.187 1.00 47.81 82 ALA A CA 1
ATOM 609 C C . ALA A 1 82 ? 29.957 0.074 35.714 1.00 50.33 82 ALA A C 1
ATOM 610 O O . ALA A 1 82 ? 30.781 -0.503 36.422 1.00 51.76 82 ALA A O 1
ATOM 612 N N . TYR A 1 83 ? 28.817 -0.492 35.318 1.00 44.68 83 TYR A N 1
ATOM 613 C CA . TYR A 1 83 ? 28.446 -1.851 35.649 1.00 43.82 83 TYR A CA 1
ATOM 614 C C . TYR A 1 83 ? 29.169 -2.863 34.756 1.00 48.10 83 TYR A C 1
ATOM 615 O O . TYR A 1 83 ? 29.062 -4.056 35.063 1.00 48.69 83 TYR A O 1
ATOM 624 N N . GLY A 1 84 ? 29.872 -2.480 33.697 1.00 43.08 84 GLY A N 1
ATOM 625 C CA . GLY A 1 84 ? 30.550 -3.503 32.902 1.00 41.90 84 GLY A CA 1
ATOM 626 C C . GLY A 1 84 ? 29.658 -4.294 31.962 1.00 43.88 84 GLY A C 1
ATOM 627 O O . GLY A 1 84 ? 30.136 -5.198 31.277 1.00 44.24 84 GLY A O 1
ATOM 628 N N . VAL A 1 85 ? 28.343 -3.989 31.962 1.00 38.88 85 VAL A N 1
ATOM 629 C CA . VAL A 1 85 ? 27.316 -4.437 31.015 1.00 36.35 85 VAL A CA 1
ATOM 630 C C . VAL A 1 85 ? 27.792 -4.151 29.574 1.00 40.34 85 VAL A C 1
ATOM 631 O O . VAL A 1 85 ? 27.659 -5.025 28.715 1.00 40.18 85 VAL A O 1
ATOM 635 N N . LEU A 1 86 ? 28.369 -2.953 29.324 1.00 36.58 86 LEU A N 1
ATOM 636 C CA . LEU A 1 86 ? 28.920 -2.580 28.022 1.00 36.17 86 LEU A CA 1
ATOM 637 C C . LEU A 1 86 ? 30.416 -2.295 28.117 1.00 41.65 86 LEU A C 1
ATOM 638 O O . LEU A 1 86 ? 30.908 -1.878 29.163 1.00 43.73 86 LEU A O 1
ATOM 643 N N . ARG A 1 87 ? 31.126 -2.529 27.024 1.00 37.08 87 ARG A N 1
ATOM 644 C CA . ARG A 1 87 ? 32.567 -2.340 26.921 1.00 39.44 87 ARG A CA 1
ATOM 645 C C . ARG A 1 87 ? 32.892 -1.958 25.458 1.00 43.63 87 ARG A C 1
ATOM 646 O O . ARG A 1 87 ? 32.215 -2.453 24.550 1.00 41.33 87 ARG A O 1
ATOM 654 N N . PRO A 1 88 ? 33.849 -1.025 25.204 1.00 42.18 88 PRO A N 1
ATOM 655 C CA . PRO A 1 88 ? 34.148 -0.634 23.809 1.00 42.43 88 PRO A CA 1
ATOM 656 C C . PRO A 1 88 ? 34.536 -1.802 22.912 1.00 46.70 88 PRO A C 1
ATOM 657 O O . PRO A 1 88 ? 35.151 -2.762 23.380 1.00 46.12 88 PRO A O 1
ATOM 661 N N . LEU A 1 89 ? 34.139 -1.734 21.632 1.00 44.42 89 LEU A N 1
ATOM 662 C CA . LEU A 1 89 ? 34.478 -2.758 20.644 1.00 44.59 89 LEU A CA 1
ATOM 663 C C . LEU A 1 89 ? 35.958 -2.603 20.314 1.00 50.47 89 LEU A C 1
ATOM 664 O O . LEU A 1 89 ? 36.381 -1.507 19.946 1.00 51.00 89 LEU A O 1
ATOM 669 N N . SER A 1 90 ? 36.742 -3.683 20.488 1.00 48.73 90 SER A N 1
ATOM 670 C CA . SER A 1 90 ? 38.194 -3.677 20.235 1.00 51.96 90 SER A CA 1
ATOM 671 C C . SER A 1 90 ? 38.644 -4.773 19.257 1.00 58.61 90 SER A C 1
ATOM 672 O O . SER A 1 90 ? 39.840 -5.070 19.156 1.00 60.89 90 SER A O 1
ATOM 675 N N . SER A 1 91 ? 37.674 -5.345 18.511 1.00 54.13 91 SER A N 1
ATOM 676 C CA . SER A 1 91 ? 37.879 -6.396 17.513 1.00 53.96 91 SER A CA 1
ATOM 677 C C . SER A 1 91 ? 37.530 -5.877 16.103 1.00 56.25 91 SER A C 1
ATOM 678 O O . SER A 1 91 ? 36.626 -5.050 15.985 1.00 54.77 91 SER A O 1
ATOM 681 N N . PRO A 1 92 ? 38.209 -6.335 15.023 1.00 53.39 92 PRO A N 1
ATOM 682 C CA . PRO A 1 92 ? 37.891 -5.799 13.684 1.00 53.00 92 PRO A CA 1
ATOM 683 C C . PRO A 1 92 ? 36.604 -6.326 13.033 1.00 55.10 92 PRO A C 1
ATOM 684 O O . PRO A 1 92 ? 36.319 -7.530 13.061 1.00 53.06 92 PRO A O 1
ATOM 688 N N . ILE A 1 93 ? 35.838 -5.402 12.434 1.00 51.73 93 ILE A N 1
ATOM 689 C CA . ILE A 1 93 ? 34.595 -5.712 11.744 1.00 50.59 93 ILE A CA 1
ATOM 690 C C . ILE A 1 93 ? 34.607 -5.107 10.318 1.00 57.50 93 ILE A C 1
ATOM 691 O O . ILE A 1 93 ? 34.427 -3.900 10.157 1.00 57.81 93 ILE A O 1
ATOM 696 N N . GLU A 1 94 ? 34.877 -5.956 9.295 1.00 55.85 94 GLU A N 1
ATOM 697 C CA . GLU A 1 94 ? 34.961 -5.594 7.867 1.00 57.58 94 GLU A CA 1
ATOM 698 C C . GLU A 1 94 ? 33.649 -5.074 7.269 1.00 62.87 94 GLU A C 1
ATOM 699 O O . GLU A 1 94 ? 32.601 -5.671 7.487 1.00 60.60 94 GLU A O 1
ATOM 705 N N . GLY A 1 95 ? 33.736 -3.995 6.493 1.00 63.60 95 GLY A N 1
ATOM 706 C CA . GLY A 1 95 ? 32.601 -3.390 5.796 1.00 64.17 95 GLY A CA 1
ATOM 707 C C . GLY A 1 95 ? 31.799 -2.339 6.538 1.00 69.85 95 GLY A C 1
ATOM 708 O O . GLY A 1 95 ? 30.782 -1.870 6.015 1.00 68.92 95 GLY A O 1
ATOM 709 N N . MET A 1 96 ? 32.252 -1.944 7.741 1.00 69.16 96 MET A N 1
ATOM 710 C CA . MET A 1 96 ? 31.587 -0.956 8.601 1.00 70.15 96 MET A CA 1
ATOM 711 C C . MET A 1 96 ? 31.910 0.498 8.202 1.00 77.33 96 MET A C 1
ATOM 712 O O . MET A 1 96 ? 33.038 0.802 7.802 1.00 78.62 96 MET A O 1
ATOM 717 N N . VAL A 1 97 ? 30.898 1.386 8.319 1.00 74.63 97 VAL A N 1
ATOM 718 C CA . VAL A 1 97 ? 30.992 2.830 8.045 1.00 76.75 97 VAL A CA 1
ATOM 719 C C . VAL A 1 97 ? 31.063 3.648 9.354 1.00 81.24 97 VAL A C 1
ATOM 720 O O . VAL A 1 97 ? 30.443 3.258 10.345 1.00 79.26 97 VAL A O 1
ATOM 724 N N . MET A 1 98 ? 31.798 4.782 9.344 1.00 80.10 98 MET A N 1
ATOM 725 C CA . MET A 1 98 ? 31.953 5.663 10.513 1.00 106.68 98 MET A CA 1
ATOM 726 C C . MET A 1 98 ? 31.629 7.116 10.156 1.00 127.30 98 MET A C 1
ATOM 727 O O . MET A 1 98 ? 31.337 7.928 11.034 1.00 87.14 98 MET A O 1
ATOM 732 N N . GLY A 1 101 ? 32.686 10.452 13.699 1.00 69.48 101 GLY A N 1
ATOM 733 C CA . GLY A 1 101 ? 33.166 10.414 15.076 1.00 69.29 101 GLY A CA 1
ATOM 734 C C . GLY A 1 101 ? 32.414 9.449 15.972 1.00 69.72 101 GLY A C 1
ATOM 735 O O . GLY A 1 101 ? 32.329 9.670 17.183 1.00 68.56 101 GLY A O 1
ATOM 736 N N . ASP A 1 102 ? 31.874 8.364 15.376 1.00 64.92 102 ASP A N 1
ATOM 737 C CA . ASP A 1 102 ? 31.099 7.317 16.057 1.00 62.30 102 ASP A CA 1
ATOM 738 C C . ASP A 1 102 ? 31.949 6.461 17.001 1.00 66.84 102 ASP A C 1
ATOM 739 O O . ASP A 1 102 ? 33.167 6.383 16.833 1.00 69.09 102 ASP A O 1
ATOM 744 N N . CYS A 1 103 ? 31.294 5.803 17.976 1.00 61.07 103 CYS A N 1
ATOM 745 C CA . CYS A 1 103 ? 31.931 4.900 18.939 1.00 60.57 103 CYS A CA 1
ATOM 746 C C . CYS A 1 103 ? 31.104 3.617 19.103 1.00 58.80 103 CYS A C 1
ATOM 747 O O . CYS A 1 103 ? 29.906 3.691 19.392 1.00 56.99 103 CYS A O 1
ATOM 750 N N . ASN A 1 104 ? 31.745 2.449 18.906 1.00 52.09 104 ASN A N 1
ATOM 751 C CA . ASN A 1 104 ? 31.090 1.145 19.022 1.00 48.13 104 ASN A CA 1
ATOM 752 C C . ASN A 1 104 ? 31.305 0.506 20.388 1.00 48.10 104 ASN A C 1
ATOM 753 O O . ASN A 1 104 ? 32.389 0.624 20.959 1.00 49.42 104 ASN A O 1
ATOM 758 N N . PHE A 1 105 ? 30.267 -0.184 20.891 1.00 39.97 105 PHE A N 1
ATOM 759 C CA . PHE A 1 105 ? 30.266 -0.895 22.168 1.00 37.87 105 PHE A CA 1
ATOM 760 C C . PHE A 1 105 ? 29.718 -2.306 22.001 1.00 38.29 105 PHE A C 1
ATOM 761 O O . PHE A 1 105 ? 28.897 -2.551 21.117 1.00 36.13 105 PHE A O 1
ATOM 769 N N . VAL A 1 106 ? 30.183 -3.230 22.854 1.00 34.17 106 VAL A N 1
ATOM 770 C CA . VAL A 1 106 ? 29.751 -4.631 22.895 1.00 32.81 106 VAL A CA 1
ATOM 771 C C . VAL A 1 106 ? 29.423 -5.052 24.326 1.00 35.66 106 VAL A C 1
ATOM 772 O O . VAL A 1 106 ? 29.945 -4.470 25.268 1.00 35.73 106 VAL A O 1
ATOM 776 N N . ALA A 1 107 ? 28.544 -6.045 24.479 1.00 32.80 107 ALA A N 1
ATOM 777 C CA . ALA A 1 107 ? 28.113 -6.579 25.771 1.00 33.31 107 ALA A CA 1
ATOM 778 C C . ALA A 1 107 ? 28.856 -7.896 26.020 1.00 40.93 107 ALA A C 1
ATOM 779 O O . ALA A 1 107 ? 28.530 -8.913 25.394 1.00 40.93 107 ALA A O 1
ATOM 781 N N . PRO A 1 108 ? 29.900 -7.877 26.886 1.00 39.83 108 PRO A N 1
ATOM 782 C CA . PRO A 1 108 ? 30.710 -9.094 27.099 1.00 41.42 108 PRO A CA 1
ATOM 783 C C . PRO A 1 108 ? 29.984 -10.362 27.553 1.00 46.06 108 PRO A C 1
ATOM 784 O O . PRO A 1 108 ? 30.456 -11.459 27.250 1.00 46.74 108 PRO A O 1
ATOM 788 N N . GLN A 1 109 ? 28.841 -10.224 28.246 1.00 41.90 109 GLN A N 1
ATOM 789 C CA . GLN A 1 109 ? 28.073 -11.376 28.714 1.00 41.70 109 GLN A CA 1
ATOM 790 C C . GLN A 1 109 ? 26.870 -11.719 27.794 1.00 43.87 109 GLN A C 1
ATOM 791 O O . GLN A 1 109 ? 26.062 -12.587 28.127 1.00 43.89 109 GLN A O 1
ATOM 797 N N . GLY A 1 110 ? 26.804 -11.077 26.630 1.00 38.86 110 GLY A N 1
ATOM 798 C CA . GLY A 1 110 ? 25.722 -11.262 25.668 1.00 36.55 110 GLY A CA 1
ATOM 799 C C . GLY A 1 110 ? 24.790 -10.070 25.701 1.00 38.62 110 GLY A C 1
ATOM 800 O O . GLY A 1 110 ? 24.456 -9.581 26.780 1.00 37.90 110 GLY A O 1
ATOM 801 N N . ILE A 1 111 ? 24.364 -9.585 24.528 1.00 34.34 111 ILE A N 1
ATOM 802 C CA . ILE A 1 111 ? 23.515 -8.401 24.390 1.00 33.45 111 ILE A CA 1
ATOM 803 C C . ILE A 1 111 ? 22.208 -8.374 25.225 1.00 37.19 111 ILE A C 1
ATOM 804 O O . ILE A 1 111 ? 21.743 -7.289 25.576 1.00 37.53 111 ILE A O 1
ATOM 809 N N . SER A 1 112 ? 21.660 -9.557 25.589 1.00 31.92 112 SER A N 1
ATOM 810 C CA . SER A 1 112 ? 20.449 -9.677 26.404 1.00 30.15 112 SER A CA 1
ATOM 811 C C . SER A 1 112 ? 20.676 -9.269 27.872 1.00 35.39 112 SER A C 1
ATOM 812 O O . SER A 1 112 ? 19.709 -9.080 28.607 1.00 34.67 112 SER A O 1
ATOM 815 N N . SER A 1 113 ? 21.957 -9.142 28.288 1.00 33.57 113 SER A N 1
ATOM 816 C CA . SER A 1 113 ? 22.379 -8.743 29.636 1.00 34.14 113 SER A CA 1
ATOM 817 C C . SER A 1 113 ? 21.955 -7.320 29.970 1.00 37.25 113 SER A C 1
ATOM 818 O O . SER A 1 113 ? 21.808 -7.004 31.149 1.00 37.22 113 SER A O 1
ATOM 821 N N . ILE A 1 114 ? 21.787 -6.456 28.938 1.00 32.91 114 ILE A N 1
ATOM 822 C CA . ILE A 1 114 ? 21.342 -5.069 29.109 1.00 32.23 114 ILE A CA 1
ATOM 823 C C . ILE A 1 114 ? 19.914 -5.068 29.669 1.00 34.79 114 ILE A C 1
ATOM 824 O O . ILE A 1 114 ? 19.666 -4.436 30.695 1.00 35.14 114 ILE A O 1
ATOM 829 N N . ILE A 1 115 ? 19.001 -5.808 29.014 1.00 28.99 115 ILE A N 1
ATOM 830 C CA . ILE A 1 115 ? 17.600 -5.950 29.415 1.00 27.44 115 ILE A CA 1
ATOM 831 C C . ILE A 1 115 ? 17.502 -6.553 30.822 1.00 31.94 115 ILE A C 1
ATOM 832 O O . ILE A 1 115 ? 16.789 -5.997 31.661 1.00 31.53 115 ILE A O 1
ATOM 837 N N . LYS A 1 116 ? 18.259 -7.647 31.086 1.00 29.29 116 LYS A N 1
ATOM 838 C CA . LYS A 1 116 ? 18.315 -8.326 32.385 1.00 30.64 116 LYS A CA 1
ATOM 839 C C . LYS A 1 116 ? 18.749 -7.367 33.512 1.00 36.62 116 LYS A C 1
ATOM 840 O O . LYS A 1 116 ? 18.203 -7.436 34.610 1.00 37.22 116 LYS A O 1
ATOM 846 N N . HIS A 1 117 ? 19.681 -6.446 33.212 1.00 34.05 117 HIS A N 1
ATOM 847 C CA . HIS A 1 117 ? 20.161 -5.424 34.139 1.00 35.70 117 HIS A CA 1
ATOM 848 C C . HIS A 1 117 ? 19.059 -4.414 34.485 1.00 40.12 117 HIS A C 1
ATOM 849 O O . HIS A 1 117 ? 18.885 -4.091 35.655 1.00 42.07 117 HIS A O 1
ATOM 856 N N . TYR A 1 118 ? 18.323 -3.924 33.478 1.00 35.04 118 TYR A N 1
ATOM 857 C CA . TYR A 1 118 ? 17.229 -2.974 33.666 1.00 34.31 118 TYR A CA 1
ATOM 858 C C . TYR A 1 118 ? 16.029 -3.597 34.386 1.00 37.34 118 TYR A C 1
ATOM 859 O O . TYR A 1 118 ? 15.372 -2.909 35.175 1.00 36.40 118 TYR A O 1
ATOM 868 N N . LEU A 1 119 ? 15.776 -4.905 34.148 1.00 33.20 119 LEU A N 1
ATOM 869 C CA . LEU A 1 119 ? 14.677 -5.644 34.781 1.00 32.30 119 LEU A CA 1
ATOM 870 C C . LEU A 1 119 ? 14.913 -5.834 36.289 1.00 38.08 119 LEU A C 1
ATOM 871 O O . LEU A 1 119 ? 13.963 -5.682 37.067 1.00 38.01 119 LEU A O 1
ATOM 876 N N . LYS A 1 120 ? 16.170 -6.169 36.706 1.00 35.27 120 LYS A N 1
ATOM 877 C CA . LYS A 1 120 ? 16.507 -6.331 38.128 1.00 36.60 120 LYS A CA 1
ATOM 878 C C . LYS A 1 120 ? 16.516 -4.971 38.854 1.00 40.25 120 LYS A C 1
ATOM 879 O O . LYS A 1 120 ? 16.006 -4.877 39.977 1.00 40.39 120 LYS A O 1
ATOM 885 N N . GLU A 1 121 ? 17.014 -3.905 38.166 1.00 35.15 121 GLU A N 1
ATOM 886 C CA . GLU A 1 121 ? 17.030 -2.529 38.677 1.00 35.25 121 GLU A CA 1
ATOM 887 C C . GLU A 1 121 ? 15.596 -2.063 39.013 1.00 38.76 121 GLU A C 1
ATOM 888 O O . GLU A 1 121 ? 15.392 -1.368 40.006 1.00 39.55 121 GLU A O 1
ATOM 894 N N . SER A 1 122 ? 14.614 -2.479 38.193 1.00 33.82 122 SER A N 1
ATOM 895 C CA . SER A 1 122 ? 13.206 -2.159 38.371 1.00 33.25 122 SER A CA 1
ATOM 896 C C . SER A 1 122 ? 12.522 -2.952 39.481 1.00 37.25 122 SER A C 1
ATOM 897 O O . SER A 1 122 ? 11.506 -2.477 39.978 1.00 36.81 122 SER A O 1
ATOM 900 N N . GLY A 1 123 ? 13.017 -4.124 39.858 1.00 34.52 123 GLY A N 1
ATOM 901 C CA . GLY A 1 123 ? 12.381 -4.914 40.912 1.00 35.15 123 GLY A CA 1
ATOM 902 C C . GLY A 1 123 ? 11.018 -5.482 40.558 1.00 39.69 123 GLY A C 1
ATOM 903 O O . GLY A 1 123 ? 10.367 -6.110 41.398 1.00 41.39 123 GLY A O 1
ATOM 904 N N . ALA A 1 124 ? 10.563 -5.220 39.322 1.00 34.55 124 ALA A N 1
ATOM 905 C CA . ALA A 1 124 ? 9.348 -5.700 38.684 1.00 33.30 124 ALA A CA 1
ATOM 906 C C . ALA A 1 124 ? 9.181 -7.222 38.758 1.00 36.15 124 ALA A C 1
ATOM 907 O O . ALA A 1 124 ? 10.165 -7.962 38.807 1.00 33.95 124 ALA A O 1
ATOM 909 N N . GLU A 1 125 ? 7.919 -7.673 38.735 1.00 34.54 125 GLU A N 1
ATOM 910 C CA . GLU A 1 125 ? 7.541 -9.084 38.732 1.00 35.53 125 GLU A CA 1
ATOM 911 C C . GLU A 1 125 ? 7.405 -9.422 37.254 1.00 38.71 125 GLU A C 1
ATOM 912 O O . GLU A 1 125 ? 6.485 -8.933 36.602 1.00 39.40 125 GLU A O 1
ATOM 918 N N . VAL A 1 126 ? 8.360 -10.191 36.715 1.00 34.24 126 VAL A N 1
ATOM 919 C CA . VAL A 1 126 ? 8.441 -10.553 35.295 1.00 32.39 126 VAL A CA 1
ATOM 920 C C . VAL A 1 126 ? 7.855 -11.956 35.047 1.00 37.37 126 VAL A C 1
ATOM 921 O O . VAL A 1 126 ? 8.333 -12.928 35.640 1.00 39.15 126 VAL A O 1
ATOM 925 N N . TYR A 1 127 ? 6.825 -12.054 34.177 1.00 32.15 127 TYR A N 1
ATOM 926 C CA . TYR A 1 127 ? 6.149 -13.314 33.855 1.00 32.64 127 TYR A CA 1
ATOM 927 C C . TYR A 1 127 ? 6.305 -13.666 32.381 1.00 35.06 127 TYR A C 1
ATOM 928 O O . TYR A 1 127 ? 5.891 -12.895 31.513 1.00 33.42 127 TYR A O 1
ATOM 937 N N . PHE A 1 128 ? 6.883 -14.848 32.110 1.00 32.27 128 PHE A N 1
ATOM 938 C CA . PHE A 1 128 ? 7.121 -15.365 30.764 1.00 31.77 128 PHE A CA 1
ATOM 939 C C . PHE A 1 128 ? 5.981 -16.267 30.315 1.00 38.10 128 PHE A C 1
ATOM 940 O O . PHE A 1 128 ? 5.175 -16.692 31.153 1.00 38.39 128 PHE A O 1
ATOM 948 N N . ARG A 1 129 ? 5.887 -16.523 28.977 1.00 35.05 129 ARG A N 1
ATOM 949 C CA . ARG A 1 129 ? 4.812 -17.315 28.349 1.00 35.45 129 ARG A CA 1
ATOM 950 C C . ARG A 1 129 ? 3.438 -16.726 28.761 1.00 37.75 129 ARG A C 1
ATOM 951 O O . ARG A 1 129 ? 2.544 -17.442 29.184 1.00 38.34 129 ARG A O 1
ATOM 959 N N . HIS A 1 130 ? 3.330 -15.391 28.673 1.00 32.80 130 HIS A N 1
ATOM 960 C CA . HIS A 1 130 ? 2.180 -14.575 29.042 1.00 32.10 130 HIS A CA 1
ATOM 961 C C . HIS A 1 130 ? 1.873 -13.649 27.862 1.00 33.47 130 HIS A C 1
ATOM 962 O O . HIS A 1 130 ? 2.323 -12.497 27.831 1.00 31.38 130 HIS A O 1
ATOM 969 N N . ARG A 1 131 ? 1.124 -14.203 26.878 1.00 29.89 131 ARG A N 1
ATOM 970 C CA A ARG A 1 131 ? 0.710 -13.535 25.645 0.50 28.65 131 ARG A CA 1
ATOM 971 C CA B ARG A 1 131 ? 0.713 -13.519 25.652 0.50 28.82 131 ARG A CA 1
ATOM 972 C C . ARG A 1 131 ? -0.612 -12.778 25.857 1.00 33.94 131 ARG A C 1
ATOM 973 O O . ARG A 1 131 ? -1.644 -13.405 26.113 1.00 35.80 131 ARG A O 1
ATOM 988 N N . VAL A 1 132 ? -0.585 -11.440 25.745 1.00 29.18 132 VAL A N 1
ATOM 989 C CA . VAL A 1 132 ? -1.800 -10.626 25.886 1.00 29.21 132 VAL A CA 1
ATOM 990 C C . VAL A 1 132 ? -2.659 -10.873 24.634 1.00 34.93 132 VAL A C 1
ATOM 991 O O . VAL A 1 132 ? -2.169 -10.772 23.507 1.00 35.30 132 VAL A O 1
ATOM 995 N N . THR A 1 133 ? -3.910 -11.251 24.842 1.00 33.01 133 THR A N 1
ATOM 996 C CA . THR A 1 133 ? -4.858 -11.532 23.762 1.00 34.10 133 THR A CA 1
ATOM 997 C C . THR A 1 133 ? -5.798 -10.344 23.586 1.00 37.05 133 THR A C 1
ATOM 998 O O . THR A 1 133 ? -6.006 -9.878 22.463 1.00 36.34 133 THR A O 1
ATOM 1002 N N . GLN A 1 134 ? -6.372 -9.871 24.709 1.00 33.46 134 GLN A N 1
ATOM 1003 C CA . GLN A 1 134 ? -7.352 -8.795 24.752 1.00 33.35 134 GLN A CA 1
ATOM 1004 C C . GLN A 1 134 ? -7.091 -7.787 25.857 1.00 36.67 134 GLN A C 1
ATOM 1005 O O . GLN A 1 134 ? -6.636 -8.154 26.944 1.00 35.81 134 GLN A O 1
ATOM 1011 N N . ILE A 1 135 ? -7.454 -6.522 25.599 1.00 33.12 135 ILE A N 1
ATOM 1012 C CA . ILE A 1 135 ? -7.398 -5.450 26.591 1.00 32.53 135 ILE A CA 1
ATOM 1013 C C . ILE A 1 135 ? -8.803 -4.807 26.659 1.00 38.61 135 ILE A C 1
ATOM 1014 O O . ILE A 1 135 ? -9.205 -4.077 25.749 1.00 39.47 135 ILE A O 1
ATOM 1019 N N . ASN A 1 136 ? -9.560 -5.146 27.713 1.00 35.83 136 ASN A N 1
ATOM 1020 C CA . ASN A 1 136 ? -10.925 -4.664 27.926 1.00 37.64 136 ASN A CA 1
ATOM 1021 C C . ASN A 1 136 ? -11.026 -3.636 29.072 1.00 44.49 136 ASN A C 1
ATOM 1022 O O . ASN A 1 136 ? -10.217 -3.649 30.000 1.00 42.52 136 ASN A O 1
ATOM 1027 N N . LEU A 1 137 ? -12.021 -2.740 28.985 1.00 44.75 137 LEU A N 1
ATOM 1028 C CA . LEU A 1 137 ? -12.263 -1.684 29.964 1.00 46.20 137 LEU A CA 1
ATOM 1029 C C . LEU A 1 137 ? -13.492 -2.001 30.812 1.00 54.84 137 LEU A C 1
ATOM 1030 O O . LEU A 1 137 ? -14.619 -2.035 30.300 1.00 56.22 137 LEU A O 1
ATOM 1035 N N . ARG A 1 138 ? -13.252 -2.264 32.118 1.00 53.31 138 ARG A N 1
ATOM 1036 C CA . ARG A 1 138 ? -14.277 -2.624 33.101 1.00 55.44 138 ARG A CA 1
ATOM 1037 C C . ARG A 1 138 ? -14.081 -1.819 34.379 1.00 61.49 138 ARG A C 1
ATOM 1038 O O . ARG A 1 138 ? -13.055 -1.967 35.042 1.00 60.83 138 ARG A O 1
ATOM 1046 N N . ASP A 1 139 ? -15.060 -0.953 34.699 1.00 60.69 139 ASP A N 1
ATOM 1047 C CA . ASP A 1 139 ? -15.131 -0.079 35.880 1.00 62.69 139 ASP A CA 1
ATOM 1048 C C . ASP A 1 139 ? -13.929 0.874 36.015 1.00 65.48 139 ASP A C 1
ATOM 1049 O O . ASP A 1 139 ? -13.264 0.911 37.061 1.00 65.33 139 ASP A O 1
ATOM 1054 N N . ASP A 1 140 ? -13.678 1.682 34.954 1.00 60.38 140 ASP A N 1
ATOM 1055 C CA . ASP A 1 140 ? -12.590 2.678 34.883 1.00 58.56 140 ASP A CA 1
ATOM 1056 C C . ASP A 1 140 ? -11.193 2.109 35.255 1.00 58.28 140 ASP A C 1
ATOM 1057 O O . ASP A 1 140 ? -10.347 2.807 35.829 1.00 57.38 140 ASP A O 1
ATOM 1062 N N . LYS A 1 141 ? -10.994 0.819 34.927 1.00 52.20 141 LYS A N 1
ATOM 1063 C CA . LYS A 1 141 ? -9.785 0.009 35.109 1.00 49.33 141 LYS A CA 1
ATOM 1064 C C . LYS A 1 141 ? -9.670 -0.976 33.925 1.00 50.18 141 LYS A C 1
ATOM 1065 O O . LYS A 1 141 ? -10.681 -1.258 33.268 1.00 51.40 141 LYS A O 1
ATOM 1071 N N . TRP A 1 142 ? -8.457 -1.487 33.660 1.00 42.56 142 TRP A N 1
ATOM 1072 C CA . TRP A 1 142 ? -8.195 -2.429 32.568 1.00 40.75 142 TRP A CA 1
ATOM 1073 C C . TRP A 1 142 ? -8.320 -3.878 33.015 1.00 44.66 142 TRP A C 1
ATOM 1074 O O . TRP A 1 142 ? -7.880 -4.234 34.108 1.00 44.54 142 TRP A O 1
ATOM 1085 N N . GLU A 1 143 ? -8.859 -4.722 32.122 1.00 41.59 143 GLU A N 1
ATOM 1086 C CA . GLU A 1 143 ? -8.999 -6.163 32.299 1.00 41.48 143 GLU A CA 1
ATOM 1087 C C . GLU A 1 143 ? -8.209 -6.785 31.170 1.00 41.59 143 GLU A C 1
ATOM 1088 O O . GLU A 1 143 ? -8.645 -6.738 30.021 1.00 41.13 143 GLU A O 1
ATOM 1094 N N . VAL A 1 144 ? -7.011 -7.298 31.491 1.00 35.72 144 VAL A N 1
ATOM 1095 C CA . VAL A 1 144 ? -6.077 -7.876 30.526 1.00 33.35 144 VAL A CA 1
ATOM 1096 C C . VAL A 1 144 ? -6.198 -9.410 30.486 1.00 37.58 144 VAL A C 1
ATOM 1097 O O . VAL A 1 144 ? -5.939 -10.074 31.484 1.00 38.15 144 VAL A O 1
ATOM 1101 N N . SER A 1 145 ? -6.580 -9.956 29.322 1.00 34.11 145 SER A N 1
ATOM 1102 C CA . SER A 1 145 ? -6.745 -11.394 29.078 1.00 34.65 145 SER A CA 1
ATOM 1103 C C . SER A 1 145 ? -5.446 -11.983 28.479 1.00 41.01 145 SER A C 1
ATOM 1104 O O . SER A 1 145 ? -4.647 -11.247 27.890 1.00 39.42 145 SER A O 1
ATOM 1107 N N . LYS A 1 146 ? -5.224 -13.304 28.668 1.00 40.28 146 LYS A N 1
ATOM 1108 C CA . LYS A 1 146 ? -4.040 -14.044 28.194 1.00 40.14 146 LYS A CA 1
ATOM 1109 C C . LYS A 1 146 ? -4.447 -15.285 27.394 1.00 49.33 146 LYS A C 1
ATOM 1110 O O . LYS A 1 146 ? -5.641 -15.574 27.284 1.00 50.12 146 LYS A O 1
ATOM 1116 N N . GLN A 1 147 ? -3.434 -16.049 26.878 1.00 49.19 147 GLN A N 1
ATOM 1117 C CA . GLN A 1 147 ? -3.604 -17.316 26.146 1.00 51.39 147 GLN A CA 1
ATOM 1118 C C . GLN A 1 147 ? -4.101 -18.408 27.106 1.00 58.62 147 GLN A C 1
ATOM 1119 O O . GLN A 1 147 ? -4.892 -19.264 26.701 1.00 60.33 147 GLN A O 1
ATOM 1125 N N . THR A 1 148 ? -3.649 -18.330 28.383 1.00 56.05 148 THR A N 1
ATOM 1126 C CA . THR A 1 148 ? -4.008 -19.169 29.540 1.00 58.46 148 THR A CA 1
ATOM 1127 C C . THR A 1 148 ? -3.371 -18.621 30.846 1.00 61.76 148 THR A C 1
ATOM 1128 O O . THR A 1 148 ? -2.161 -18.395 30.877 1.00 60.80 148 THR A O 1
ATOM 1132 N N . GLY A 1 149 ? -4.159 -18.409 31.902 1.00 58.82 149 GLY A N 1
ATOM 1133 C CA . GLY A 1 149 ? -5.595 -18.658 31.961 1.00 59.91 149 GLY A CA 1
ATOM 1134 C C . GLY A 1 149 ? -6.424 -17.433 32.286 1.00 62.26 149 GLY A C 1
ATOM 1135 O O . GLY A 1 149 ? -6.904 -16.750 31.375 1.00 62.14 149 GLY A O 1
ATOM 1136 N N . SER A 1 150 ? -6.587 -17.148 33.592 1.00 57.33 150 SER A N 1
ATOM 1137 C CA . SER A 1 150 ? -7.404 -16.063 34.161 1.00 55.91 150 SER A CA 1
ATOM 1138 C C . SER A 1 150 ? -6.972 -14.611 33.813 1.00 54.70 150 SER A C 1
ATOM 1139 O O . SER A 1 150 ? -5.773 -14.326 33.779 1.00 52.93 150 SER A O 1
ATOM 1142 N N . PRO A 1 151 ? -7.940 -13.678 33.616 1.00 48.45 151 PRO A N 1
ATOM 1143 C CA . PRO A 1 151 ? -7.584 -12.275 33.312 1.00 45.47 151 PRO A CA 1
ATOM 1144 C C . PRO A 1 151 ? -7.089 -11.495 34.542 1.00 47.63 151 PRO A C 1
ATOM 1145 O O . PRO A 1 151 ? -7.357 -11.913 35.673 1.00 48.98 151 PRO A O 1
ATOM 1149 N N . GLU A 1 152 ? -6.401 -10.346 34.331 1.00 40.45 152 GLU A N 1
ATOM 1150 C CA . GLU A 1 152 ? -5.871 -9.522 35.429 1.00 39.17 152 GLU A CA 1
ATOM 1151 C C . GLU A 1 152 ? -6.163 -8.025 35.308 1.00 40.93 152 GLU A C 1
ATOM 1152 O O . GLU A 1 152 ? -6.208 -7.497 34.203 1.00 39.16 152 GLU A O 1
ATOM 1158 N N . GLN A 1 153 ? -6.358 -7.351 36.465 1.00 37.80 153 GLN A N 1
ATOM 1159 C CA . GLN A 1 153 ? -6.680 -5.927 36.575 1.00 37.00 153 GLN A CA 1
ATOM 1160 C C . GLN A 1 153 ? -5.461 -5.016 36.770 1.00 38.69 153 GLN A C 1
ATOM 1161 O O . GLN A 1 153 ? -4.591 -5.299 37.605 1.00 37.95 153 GLN A O 1
ATOM 1167 N N . PHE A 1 154 ? -5.418 -3.902 36.002 1.00 33.52 154 PHE A N 1
ATOM 1168 C CA . PHE A 1 154 ? -4.339 -2.918 36.076 1.00 31.18 154 PHE A CA 1
ATOM 1169 C C . PHE A 1 154 ? -4.836 -1.468 35.934 1.00 36.74 154 PHE A C 1
ATOM 1170 O O . PHE A 1 154 ? -5.824 -1.211 35.248 1.00 35.72 154 PHE A O 1
ATOM 1178 N N . ASP A 1 155 ? -4.119 -0.524 36.567 1.00 35.36 155 ASP A N 1
ATOM 1179 C CA . ASP A 1 155 ? -4.403 0.914 36.511 1.00 36.53 155 ASP A CA 1
ATOM 1180 C C . ASP A 1 155 ? -3.787 1.544 35.257 1.00 37.97 155 ASP A C 1
ATOM 1181 O O . ASP A 1 155 ? -4.439 2.366 34.614 1.00 38.29 155 ASP A O 1
ATOM 1186 N N . LEU A 1 156 ? -2.533 1.161 34.916 1.00 31.58 156 LEU A N 1
ATOM 1187 C CA . LEU A 1 156 ? -1.814 1.673 33.747 1.00 29.69 156 LEU A CA 1
ATOM 1188 C C . LEU A 1 156 ? -1.237 0.543 32.914 1.00 32.43 156 LEU A C 1
ATOM 1189 O O . LEU A 1 156 ? -0.807 -0.469 33.472 1.00 30.88 156 LEU A O 1
ATOM 1194 N N . ILE A 1 157 ? -1.211 0.726 31.576 1.00 29.63 157 ILE A N 1
ATOM 1195 C CA . ILE A 1 157 ? -0.611 -0.215 30.615 1.00 28.54 157 ILE A CA 1
ATOM 1196 C C . ILE A 1 157 ? 0.297 0.518 29.626 1.00 30.43 157 ILE A C 1
ATOM 1197 O O . ILE A 1 157 ? -0.075 1.552 29.076 1.00 30.14 157 ILE A O 1
ATOM 1202 N N . VAL A 1 158 ? 1.478 -0.051 29.384 1.00 26.34 158 VAL A N 1
ATOM 1203 C CA . VAL A 1 158 ? 2.443 0.411 28.383 1.00 25.10 158 VAL A CA 1
ATOM 1204 C C . VAL A 1 158 ? 2.695 -0.793 27.486 1.00 28.34 158 VAL A C 1
ATOM 1205 O O . VAL A 1 158 ? 3.033 -1.875 27.975 1.00 28.39 158 VAL A O 1
ATOM 1209 N N . LEU A 1 159 ? 2.452 -0.615 26.190 1.00 24.19 159 LEU A N 1
ATOM 1210 C CA . LEU A 1 159 ? 2.636 -1.646 25.186 1.00 22.52 159 LEU A CA 1
ATOM 1211 C C . LEU A 1 159 ? 3.907 -1.332 24.407 1.00 28.19 159 LEU A C 1
ATOM 1212 O O . LEU A 1 159 ? 4.069 -0.208 23.920 1.00 27.98 159 LEU A O 1
ATOM 1217 N N . THR A 1 160 ? 4.830 -2.302 24.320 1.00 26.11 160 THR A N 1
ATOM 1218 C CA . THR A 1 160 ? 6.108 -2.083 23.633 1.00 26.41 160 THR A CA 1
ATOM 1219 C C . THR A 1 160 ? 6.357 -2.991 22.431 1.00 34.22 160 THR A C 1
ATOM 1220 O O . THR A 1 160 ? 7.403 -2.860 21.795 1.00 35.02 160 THR A O 1
ATOM 1224 N N . MET A 1 161 ? 5.434 -3.917 22.129 1.00 32.82 161 MET A N 1
ATOM 1225 C CA . MET A 1 161 ? 5.594 -4.858 21.013 1.00 33.86 161 MET A CA 1
ATOM 1226 C C . MET A 1 161 ? 5.475 -4.199 19.635 1.00 37.31 161 MET A C 1
ATOM 1227 O O . MET A 1 161 ? 4.748 -3.210 19.522 1.00 37.91 161 MET A O 1
ATOM 1232 N N . PRO A 1 162 ? 6.143 -4.726 18.573 1.00 33.59 162 PRO A N 1
ATOM 1233 C CA . PRO A 1 162 ? 6.006 -4.111 17.229 1.00 34.27 162 PRO A CA 1
ATOM 1234 C C . PRO A 1 162 ? 4.559 -3.771 16.839 1.00 40.38 162 PRO A C 1
ATOM 1235 O O . PRO A 1 162 ? 3.657 -4.581 17.074 1.00 40.79 162 PRO A O 1
ATOM 1239 N N . VAL A 1 163 ? 4.337 -2.564 16.273 1.00 37.56 163 VAL A N 1
ATOM 1240 C CA . VAL A 1 163 ? 3.016 -2.054 15.871 1.00 38.33 163 VAL A CA 1
ATOM 1241 C C . VAL A 1 163 ? 2.020 -3.081 15.264 1.00 43.85 163 VAL A C 1
ATOM 1242 O O . VAL A 1 163 ? 0.907 -3.140 15.777 1.00 45.26 163 VAL A O 1
ATOM 1246 N N . PRO A 1 164 ? 2.363 -3.931 14.256 1.00 40.77 164 PRO A N 1
ATOM 1247 C CA . PRO A 1 164 ? 1.363 -4.895 13.752 1.00 41.47 164 PRO A CA 1
ATOM 1248 C C . PRO A 1 164 ? 0.831 -5.865 14.807 1.00 46.34 164 PRO A C 1
ATOM 1249 O O . PRO A 1 164 ? -0.286 -6.358 14.662 1.00 47.38 164 PRO A O 1
ATOM 1253 N N . GLU A 1 165 ? 1.611 -6.120 15.868 1.00 42.44 165 GLU A N 1
ATOM 1254 C CA . GLU A 1 165 ? 1.191 -7.001 16.957 1.00 42.16 165 GLU A CA 1
ATOM 1255 C C . GLU A 1 165 ? 0.238 -6.301 17.926 1.00 45.87 165 GLU A C 1
ATOM 1256 O O . GLU A 1 165 ? -0.595 -6.979 18.529 1.00 46.28 165 GLU A O 1
ATOM 1262 N N . ILE A 1 166 ? 0.325 -4.948 18.044 1.00 41.18 166 ILE A N 1
ATOM 1263 C CA . ILE A 1 166 ? -0.592 -4.146 18.866 1.00 40.87 166 ILE A CA 1
ATOM 1264 C C . ILE A 1 166 ? -1.962 -4.186 18.157 1.00 45.48 166 ILE A C 1
ATOM 1265 O O . ILE A 1 166 ? -2.992 -4.352 18.813 1.00 45.73 166 ILE A O 1
ATOM 1270 N N . LEU A 1 167 ? -1.947 -4.099 16.808 1.00 41.76 167 LEU A N 1
ATOM 1271 C CA . LEU A 1 167 ? -3.132 -4.139 15.941 1.00 42.12 167 LEU A CA 1
ATOM 1272 C C . LEU A 1 167 ? -3.816 -5.521 15.904 1.00 45.06 167 LEU A C 1
ATOM 1273 O O . LEU A 1 167 ? -4.977 -5.605 15.518 1.00 46.34 167 LEU A O 1
ATOM 1278 N N . GLN A 1 168 ? -3.104 -6.600 16.285 1.00 39.71 168 GLN A N 1
ATOM 1279 C CA . GLN A 1 168 ? -3.670 -7.949 16.312 1.00 39.96 168 GLN A CA 1
ATOM 1280 C C . GLN A 1 168 ? -4.549 -8.204 17.559 1.00 45.51 168 GLN A C 1
ATOM 1281 O O . GLN A 1 168 ? -5.393 -9.107 17.529 1.00 45.88 168 GLN A O 1
ATOM 1287 N N . LEU A 1 169 ? -4.353 -7.400 18.642 1.00 41.54 169 LEU A N 1
ATOM 1288 C CA . LEU A 1 169 ? -5.086 -7.491 19.912 1.00 41.24 169 LEU A CA 1
ATOM 1289 C C . LEU A 1 169 ? -6.566 -7.191 19.714 1.00 47.88 169 LEU A C 1
ATOM 1290 O O . LEU A 1 169 ? -6.913 -6.234 19.017 1.00 48.06 169 LEU A O 1
ATOM 1295 N N . GLN A 1 170 ? -7.433 -8.012 20.325 1.00 45.71 170 GLN A N 1
ATOM 1296 C CA . GLN A 1 170 ? -8.886 -7.862 20.246 1.00 47.08 170 GLN A CA 1
ATOM 1297 C C . GLN A 1 170 ? -9.424 -7.224 21.528 1.00 49.29 170 GLN A C 1
ATOM 1298 O O . GLN A 1 170 ? -8.696 -7.124 22.508 1.00 47.58 170 GLN A O 1
ATOM 1304 N N . GLY A 1 171 ? -10.660 -6.748 21.495 1.00 47.13 171 GLY A N 1
ATOM 1305 C CA . GLY A 1 171 ? -11.281 -6.116 22.658 1.00 47.64 171 GLY A CA 1
ATOM 1306 C C . GLY A 1 171 ? -11.496 -4.626 22.530 1.00 51.04 171 GLY A C 1
ATOM 1307 O O . GLY A 1 171 ? -11.397 -4.085 21.427 1.00 51.17 171 GLY A O 1
ATOM 1308 N N . ASP A 1 172 ? -11.773 -3.951 23.668 1.00 47.02 172 ASP A N 1
ATOM 1309 C CA . ASP A 1 172 ? -12.059 -2.510 23.707 1.00 47.50 172 ASP A CA 1
ATOM 1310 C C . ASP A 1 172 ? -10.996 -1.635 23.063 1.00 48.92 172 ASP A C 1
ATOM 1311 O O . ASP A 1 172 ? -11.336 -0.567 22.547 1.00 49.58 172 ASP A O 1
ATOM 1316 N N . ILE A 1 173 ? -9.723 -2.110 23.081 1.00 41.79 173 ILE A N 1
ATOM 1317 C CA . ILE A 1 173 ? -8.553 -1.461 22.492 1.00 40.23 173 ILE A CA 1
ATOM 1318 C C . ILE A 1 173 ? -8.799 -1.100 21.013 1.00 45.18 173 ILE A C 1
ATOM 1319 O O . ILE A 1 173 ? -8.475 0.016 20.607 1.00 45.67 173 ILE A O 1
ATOM 1324 N N . THR A 1 174 ? -9.446 -2.013 20.248 1.00 41.48 174 THR A N 1
ATOM 1325 C CA . THR A 1 174 ? -9.783 -1.833 18.826 1.00 42.08 174 THR A CA 1
ATOM 1326 C C . THR A 1 174 ? -10.705 -0.613 18.592 1.00 49.00 174 THR A C 1
ATOM 1327 O O . THR A 1 174 ? -10.717 -0.070 17.483 1.00 49.63 174 THR A O 1
ATOM 1331 N N . THR A 1 175 ? -11.473 -0.202 19.632 1.00 46.56 175 THR A N 1
ATOM 1332 C CA . THR A 1 175 ? -12.384 0.944 19.569 1.00 49.11 175 THR A CA 1
ATOM 1333 C C . THR A 1 175 ? -11.853 2.179 20.294 1.00 54.90 175 THR A C 1
ATOM 1334 O O . THR A 1 175 ? -12.452 3.251 20.208 1.00 55.88 175 THR A O 1
ATOM 1338 N N . LEU A 1 176 ? -10.710 2.033 20.981 1.00 51.70 176 LEU A N 1
ATOM 1339 C CA . LEU A 1 176 ? -10.052 3.146 21.668 1.00 51.89 176 LEU A CA 1
ATOM 1340 C C . LEU A 1 176 ? -9.099 3.834 20.691 1.00 55.28 176 LEU A C 1
ATOM 1341 O O . LEU A 1 176 ? -8.661 4.962 20.935 1.00 55.80 176 LEU A O 1
ATOM 1346 N N . ILE A 1 177 ? -8.796 3.144 19.579 1.00 50.82 177 ILE A N 1
ATOM 1347 C CA . ILE A 1 177 ? -7.936 3.627 18.502 1.00 50.23 177 ILE A CA 1
ATOM 1348 C C . ILE A 1 177 ? -8.824 4.383 17.503 1.00 55.92 177 ILE A C 1
ATOM 1349 O O . ILE A 1 177 ? -9.736 3.792 16.922 1.00 56.02 177 ILE A O 1
ATOM 1354 N N . SER A 1 178 ? -8.578 5.694 17.338 1.00 53.98 178 SER A N 1
ATOM 1355 C CA . SER A 1 178 ? -9.328 6.543 16.408 1.00 56.67 178 SER A CA 1
ATOM 1356 C C . SER A 1 178 ? -8.888 6.232 14.980 1.00 62.18 178 SER A C 1
ATOM 1357 O O . SER A 1 178 ? -7.765 5.760 14.782 1.00 60.20 178 SER A O 1
ATOM 1360 N N . GLU A 1 179 ? -9.765 6.485 13.990 1.00 62.19 179 GLU A N 1
ATOM 1361 C CA . GLU A 1 179 ? -9.488 6.224 12.568 1.00 63.19 179 GLU A CA 1
ATOM 1362 C C . GLU A 1 179 ? -8.130 6.797 12.113 1.00 67.06 179 GLU A C 1
ATOM 1363 O O . GLU A 1 179 ? -7.367 6.087 11.458 1.00 65.08 179 GLU A O 1
ATOM 1369 N N . CYS A 1 180 ? -7.815 8.051 12.514 1.00 65.46 180 CYS A N 1
ATOM 1370 C CA . CYS A 1 180 ? -6.557 8.733 12.198 1.00 65.64 180 CYS A CA 1
ATOM 1371 C C . CYS A 1 180 ? -5.356 8.013 12.817 1.00 65.32 180 CYS A C 1
ATOM 1372 O O . CYS A 1 180 ? -4.347 7.821 12.135 1.00 65.17 180 CYS A O 1
ATOM 1375 N N . GLN A 1 181 ? -5.473 7.601 14.096 1.00 58.02 181 GLN A N 1
ATOM 1376 C CA . GLN A 1 181 ? -4.432 6.868 14.820 1.00 54.11 181 GLN A CA 1
ATOM 1377 C C . GLN A 1 181 ? -4.175 5.517 14.154 1.00 55.89 181 GLN A C 1
ATOM 1378 O O . GLN A 1 181 ? -3.018 5.141 13.974 1.00 54.78 181 GLN A O 1
ATOM 1384 N N . ARG A 1 182 ? -5.253 4.813 13.760 1.00 51.99 182 ARG A N 1
ATOM 1385 C CA . ARG A 1 182 ? -5.206 3.516 13.086 1.00 50.75 182 ARG A CA 1
ATOM 1386 C C . ARG A 1 182 ? -4.449 3.613 11.758 1.00 54.49 182 ARG A C 1
ATOM 1387 O O . ARG A 1 182 ? -3.650 2.727 11.447 1.00 52.44 182 ARG A O 1
ATOM 1395 N N . GLN A 1 183 ? -4.696 4.696 10.991 1.00 52.87 183 GLN A N 1
ATOM 1396 C CA . GLN A 1 183 ? -4.055 4.958 9.700 1.00 53.44 183 GLN A CA 1
ATOM 1397 C C . GLN A 1 183 ? -2.557 5.203 9.861 1.00 55.73 183 GLN A C 1
ATOM 1398 O O . GLN A 1 183 ? -1.780 4.761 9.016 1.00 54.92 183 GLN A O 1
ATOM 1404 N N . GLN A 1 184 ? -2.158 5.890 10.959 1.00 51.52 184 GLN A N 1
ATOM 1405 C CA . GLN A 1 184 ? -0.762 6.182 11.298 1.00 50.02 184 GLN A CA 1
ATOM 1406 C C . GLN A 1 184 ? -0.022 4.889 11.650 1.00 51.52 184 GLN A C 1
ATOM 1407 O O . GLN A 1 184 ? 1.092 4.673 11.172 1.00 50.43 184 GLN A O 1
ATOM 1413 N N . LEU A 1 185 ? -0.657 4.019 12.462 1.00 46.98 185 LEU A N 1
ATOM 1414 C CA . LEU A 1 185 ? -0.107 2.728 12.880 1.00 44.74 185 LEU A CA 1
ATOM 1415 C C . LEU A 1 185 ? 0.042 1.759 11.706 1.00 48.91 185 LEU A C 1
ATOM 1416 O O . LEU A 1 185 ? 1.009 0.997 11.673 1.00 47.41 185 LEU A O 1
ATOM 1421 N N . GLU A 1 186 ? -0.901 1.806 10.742 1.00 46.66 186 GLU A N 1
ATOM 1422 C CA . GLU A 1 186 ? -0.893 0.963 9.543 1.00 46.91 186 GLU A CA 1
ATOM 1423 C C . GLU A 1 186 ? 0.235 1.338 8.582 1.00 51.16 186 GLU A C 1
ATOM 1424 O O . GLU A 1 186 ? 0.702 0.482 7.827 1.00 51.24 186 GLU A O 1
ATOM 1430 N N . ALA A 1 187 ? 0.690 2.608 8.637 1.00 47.34 187 ALA A N 1
ATOM 1431 C CA . ALA A 1 187 ? 1.787 3.129 7.822 1.00 47.03 187 ALA A CA 1
ATOM 1432 C C . ALA A 1 187 ? 3.145 2.585 8.288 1.00 48.09 187 ALA A C 1
ATOM 1433 O O . ALA A 1 187 ? 4.110 2.610 7.527 1.00 48.53 187 ALA A O 1
ATOM 1435 N N . VAL A 1 188 ? 3.214 2.103 9.534 1.00 42.00 188 VAL A N 1
ATOM 1436 C CA . VAL A 1 188 ? 4.414 1.538 10.157 1.00 39.80 188 VAL A CA 1
ATOM 1437 C C . VAL A 1 188 ? 4.760 0.208 9.492 1.00 42.67 188 VAL A C 1
ATOM 1438 O O . VAL A 1 188 ? 3.918 -0.692 9.463 1.00 42.85 188 VAL A O 1
ATOM 1442 N N . SER A 1 189 ? 5.992 0.091 8.957 1.00 37.53 189 SER A N 1
ATOM 1443 C CA . SER A 1 189 ? 6.460 -1.120 8.289 1.00 35.79 189 SER A CA 1
ATOM 1444 C C . SER A 1 189 ? 7.826 -1.590 8.774 1.00 36.51 189 SER A C 1
ATOM 1445 O O . SER A 1 189 ? 8.700 -0.770 9.066 1.00 35.63 189 SER A O 1
ATOM 1448 N N . TYR A 1 190 ? 7.988 -2.930 8.857 1.00 30.85 190 TYR A N 1
ATOM 1449 C CA . TYR A 1 190 ? 9.206 -3.615 9.297 1.00 28.50 190 TYR A CA 1
ATOM 1450 C C . TYR A 1 190 ? 9.745 -4.566 8.208 1.00 33.35 190 TYR A C 1
ATOM 1451 O O . TYR A 1 190 ? 8.966 -5.196 7.486 1.00 33.02 190 TYR A O 1
ATOM 1460 N N . SER A 1 191 ? 11.076 -4.712 8.133 1.00 30.04 191 SER A N 1
ATOM 1461 C CA . SER A 1 191 ? 11.690 -5.662 7.211 1.00 30.63 191 SER A CA 1
ATOM 1462 C C . SER A 1 191 ? 11.718 -7.043 7.903 1.00 35.11 191 SER A C 1
ATOM 1463 O O . SER A 1 191 ? 11.448 -7.126 9.100 1.00 34.45 191 SER A O 1
ATOM 1466 N N . SER A 1 192 ? 11.989 -8.118 7.146 1.00 32.25 192 SER A N 1
ATOM 1467 C CA . SER A 1 192 ? 12.047 -9.479 7.681 1.00 31.02 192 SER A CA 1
ATOM 1468 C C . SER A 1 192 ? 13.419 -10.061 7.408 1.00 33.76 192 SER A C 1
ATOM 1469 O O . SER A 1 192 ? 13.990 -9.792 6.357 1.00 34.36 192 SER A O 1
ATOM 1472 N N . ARG A 1 193 ? 13.950 -10.849 8.349 1.00 29.07 193 ARG A N 1
ATOM 1473 C CA . ARG A 1 193 ? 15.261 -11.501 8.250 1.00 29.02 193 ARG A CA 1
ATOM 1474 C C . ARG A 1 193 ? 15.244 -12.842 8.991 1.00 33.41 193 ARG A C 1
ATOM 1475 O O . ARG A 1 193 ? 14.373 -13.084 9.828 1.00 31.70 193 ARG A O 1
ATOM 1483 N N . TYR A 1 194 ? 16.230 -13.696 8.690 1.00 31.18 194 TYR A N 1
ATOM 1484 C CA . TYR A 1 194 ? 16.438 -14.974 9.359 1.00 31.43 194 TYR A CA 1
ATOM 1485 C C . TYR A 1 194 ? 17.810 -14.915 10.022 1.00 35.06 194 TYR A C 1
ATOM 1486 O O . TYR A 1 194 ? 18.760 -14.399 9.430 1.00 34.89 194 TYR A O 1
ATOM 1495 N N . ALA A 1 195 ? 17.901 -15.406 11.260 1.00 31.27 195 ALA A N 1
ATOM 1496 C CA . ALA A 1 195 ? 19.140 -15.451 12.022 1.00 31.26 195 ALA A CA 1
ATOM 1497 C C . ALA A 1 195 ? 19.544 -16.909 12.205 1.00 35.65 195 ALA A C 1
ATOM 1498 O O . ALA A 1 195 ? 18.685 -17.766 12.425 1.00 35.70 195 ALA A O 1
ATOM 1500 N N . LEU A 1 196 ? 20.841 -17.190 12.091 1.00 33.23 196 LEU A N 1
ATOM 1501 C CA . LEU A 1 196 ? 21.373 -18.532 12.262 1.00 34.90 196 LEU A CA 1
ATOM 1502 C C . LEU A 1 196 ? 22.528 -18.499 13.231 1.00 36.91 196 LEU A C 1
ATOM 1503 O O . LEU A 1 196 ? 23.558 -17.896 12.932 1.00 37.03 196 LEU A O 1
ATOM 1508 N N . GLY A 1 197 ? 22.340 -19.143 14.377 1.00 31.84 197 GLY A N 1
ATOM 1509 C CA . GLY A 1 197 ? 23.352 -19.276 15.418 1.00 31.66 197 GLY A CA 1
ATOM 1510 C C . GLY A 1 197 ? 23.953 -20.663 15.364 1.00 37.60 197 GLY A C 1
ATOM 1511 O O . GLY A 1 197 ? 23.209 -21.646 15.375 1.00 37.87 197 GLY A O 1
ATOM 1512 N N . LEU A 1 198 ? 25.294 -20.753 15.248 1.00 36.18 198 LEU A N 1
ATOM 1513 C CA . LEU A 1 198 ? 26.035 -22.020 15.148 1.00 39.02 198 LEU A CA 1
ATOM 1514 C C . LEU A 1 198 ? 27.039 -22.156 16.283 1.00 45.14 198 LEU A C 1
ATOM 1515 O O . LEU A 1 198 ? 27.837 -21.244 16.507 1.00 45.67 198 LEU A O 1
ATOM 1520 N N . PHE A 1 199 ? 27.006 -23.301 16.983 1.00 42.38 199 PHE A N 1
ATOM 1521 C CA . PHE A 1 199 ? 27.862 -23.552 18.134 1.00 43.16 199 PHE A CA 1
ATOM 1522 C C . PHE A 1 199 ? 28.902 -24.645 17.895 1.00 51.40 199 PHE A C 1
ATOM 1523 O O . PHE A 1 199 ? 28.589 -25.704 17.350 1.00 52.21 199 PHE A O 1
ATOM 1531 N N . TYR A 1 200 ? 30.143 -24.370 18.302 1.00 50.83 200 TYR A N 1
ATOM 1532 C CA . TYR A 1 200 ? 31.268 -25.290 18.141 1.00 54.69 200 TYR A CA 1
ATOM 1533 C C . TYR A 1 200 ? 31.977 -25.532 19.476 1.00 62.79 200 TYR A C 1
ATOM 1534 O O . TYR A 1 200 ? 31.624 -24.922 20.486 1.00 61.29 200 TYR A O 1
ATOM 1543 N N . GLU A 1 201 ? 33.003 -26.406 19.456 1.00 64.31 201 GLU A N 1
ATOM 1544 C CA . GLU A 1 201 ? 33.938 -26.728 20.544 1.00 67.11 201 GLU A CA 1
ATOM 1545 C C . GLU A 1 201 ? 35.306 -26.860 19.886 1.00 75.77 201 GLU A C 1
ATOM 1546 O O . GLU A 1 201 ? 36.323 -27.019 20.574 1.00 78.72 201 GLU A O 1
ATOM 1552 N N . ALA A 1 202 ? 35.308 -26.793 18.532 1.00 72.81 202 ALA A N 1
ATOM 1553 C CA . ALA A 1 202 ? 36.457 -26.950 17.640 1.00 75.14 202 ALA A CA 1
ATOM 1554 C C . ALA A 1 202 ? 37.581 -25.925 17.835 1.00 80.29 202 ALA A C 1
ATOM 1555 O O . ALA A 1 202 ? 38.689 -26.295 18.233 1.00 81.64 202 ALA A O 1
ATOM 1557 N N . GLY A 1 203 ? 37.279 -24.660 17.546 1.00 75.46 203 GLY A N 1
ATOM 1558 C CA . GLY A 1 203 ? 38.239 -23.569 17.625 1.00 75.27 203 GLY A CA 1
ATOM 1559 C C . GLY A 1 203 ? 38.801 -23.238 16.261 1.00 79.56 203 GLY A C 1
ATOM 1560 O O . GLY A 1 203 ? 39.146 -24.146 15.498 1.00 81.04 203 GLY A O 1
ATOM 1561 N N . THR A 1 204 ? 38.903 -21.925 15.959 1.00 74.26 204 THR A N 1
ATOM 1562 C CA . THR A 1 204 ? 39.418 -21.330 14.715 1.00 91.89 204 THR A CA 1
ATOM 1563 C C . THR A 1 204 ? 38.584 -21.656 13.476 1.00 99.74 204 THR A C 1
ATOM 1564 O O . THR A 1 204 ? 38.615 -22.772 12.966 1.00 63.12 204 THR A O 1
ATOM 1568 N N . ASP A 1 207 ? 40.715 -20.028 11.193 1.00 79.56 207 ASP A N 1
ATOM 1569 C CA . ASP A 1 207 ? 39.800 -18.893 11.204 1.00 76.46 207 ASP A CA 1
ATOM 1570 C C . ASP A 1 207 ? 40.138 -17.819 10.148 1.00 79.71 207 ASP A C 1
ATOM 1571 O O . ASP A 1 207 ? 40.773 -18.109 9.134 1.00 80.86 207 ASP A O 1
ATOM 1576 N N . VAL A 1 208 ? 39.664 -16.585 10.381 1.00 73.83 208 VAL A N 1
ATOM 1577 C CA . VAL A 1 208 ? 39.805 -15.386 9.555 1.00 72.93 208 VAL A CA 1
ATOM 1578 C C . VAL A 1 208 ? 40.288 -14.224 10.465 1.00 74.59 208 VAL A C 1
ATOM 1579 O O . VAL A 1 208 ? 40.103 -14.307 11.687 1.00 73.20 208 VAL A O 1
ATOM 1583 N N . PRO A 1 209 ? 40.925 -13.158 9.921 1.00 71.00 209 PRO A N 1
ATOM 1584 C CA . PRO A 1 209 ? 41.412 -12.084 10.805 1.00 70.72 209 PRO A CA 1
ATOM 1585 C C . PRO A 1 209 ? 40.338 -11.264 11.518 1.00 70.65 209 PRO A C 1
ATOM 1586 O O . PRO A 1 209 ? 40.533 -10.887 12.673 1.00 71.31 209 PRO A O 1
ATOM 1590 N N . TRP A 1 210 ? 39.207 -11.012 10.846 1.00 63.32 210 TRP A N 1
ATOM 1591 C CA . TRP A 1 210 ? 38.088 -10.230 11.375 1.00 59.82 210 TRP A CA 1
ATOM 1592 C C . TRP A 1 210 ? 37.241 -11.000 12.409 1.00 60.14 210 TRP A C 1
ATOM 1593 O O . TRP A 1 210 ? 37.404 -12.212 12.561 1.00 60.40 210 TRP A O 1
ATOM 1604 N N . ALA A 1 211 ? 36.329 -10.288 13.102 1.00 53.05 211 ALA A N 1
ATOM 1605 C CA . ALA A 1 211 ? 35.389 -10.836 14.095 1.00 51.16 211 ALA A CA 1
ATOM 1606 C C . ALA A 1 211 ? 33.961 -10.764 13.542 1.00 53.67 211 ALA A C 1
ATOM 1607 O O . ALA A 1 211 ? 33.113 -11.588 13.889 1.00 52.24 211 ALA A O 1
ATOM 1609 N N . GLY A 1 212 ? 33.735 -9.773 12.685 1.00 49.62 212 GLY A N 1
ATOM 1610 C CA . GLY A 1 212 ? 32.484 -9.528 11.981 1.00 47.51 212 GLY A CA 1
ATOM 1611 C C . GLY A 1 212 ? 32.766 -9.145 10.543 1.00 50.46 212 GLY A C 1
ATOM 1612 O O . GLY A 1 212 ? 33.878 -8.704 10.231 1.00 50.92 212 GLY A O 1
ATOM 1613 N N . GLN A 1 213 ? 31.778 -9.350 9.644 1.00 45.17 213 GLN A N 1
ATOM 1614 C CA . GLN A 1 213 ? 31.890 -9.019 8.214 1.00 44.83 213 GLN A CA 1
ATOM 1615 C C . GLN A 1 213 ? 30.541 -8.727 7.550 1.00 46.14 213 GLN A C 1
ATOM 1616 O O . GLN A 1 213 ? 29.652 -9.583 7.564 1.00 44.96 213 GLN A O 1
ATOM 1622 N N . TYR A 1 214 ? 30.415 -7.536 6.942 1.00 42.69 214 TYR A N 1
ATOM 1623 C CA . TYR A 1 214 ? 29.252 -7.124 6.158 1.00 42.32 214 TYR A CA 1
ATOM 1624 C C . TYR A 1 214 ? 29.447 -7.586 4.708 1.00 46.35 214 TYR A C 1
ATOM 1625 O O . TYR A 1 214 ? 30.508 -7.355 4.125 1.00 46.46 214 TYR A O 1
ATOM 1634 N N . ILE A 1 215 ? 28.435 -8.263 4.150 1.00 42.80 215 ILE A N 1
ATOM 1635 C CA . ILE A 1 215 ? 28.447 -8.781 2.779 1.00 44.54 215 ILE A CA 1
ATOM 1636 C C . ILE A 1 215 ? 27.315 -8.116 1.970 1.00 49.13 215 ILE A C 1
ATOM 1637 O O . ILE A 1 215 ? 26.174 -8.093 2.422 1.00 47.34 215 ILE A O 1
ATOM 1642 N N . THR A 1 216 ? 27.644 -7.573 0.787 1.00 47.85 216 THR A N 1
ATOM 1643 C CA . THR A 1 216 ? 26.692 -6.893 -0.109 1.00 48.17 216 THR A CA 1
ATOM 1644 C C . THR A 1 216 ? 26.500 -7.646 -1.434 1.00 52.36 216 THR A C 1
ATOM 1645 O O . THR A 1 216 ? 25.479 -7.454 -2.106 1.00 52.53 216 THR A O 1
ATOM 1649 N N . SER A 1 217 ? 27.476 -8.505 -1.787 1.00 48.15 217 SER A N 1
ATOM 1650 C CA . SER A 1 217 ? 27.514 -9.287 -3.017 1.00 48.56 217 SER A CA 1
ATOM 1651 C C . SER A 1 217 ? 26.829 -10.663 -2.954 1.00 49.86 217 SER A C 1
ATOM 1652 O O . SER A 1 217 ? 26.782 -11.333 -3.974 1.00 51.74 217 SER A O 1
ATOM 1655 N N . ASN A 1 218 ? 26.324 -11.099 -1.787 1.00 42.70 218 ASN A N 1
ATOM 1656 C CA . ASN A 1 218 ? 25.704 -12.424 -1.658 1.00 41.12 218 ASN A CA 1
ATOM 1657 C C . ASN A 1 218 ? 24.147 -12.383 -1.738 1.00 43.59 218 ASN A C 1
ATOM 1658 O O . ASN A 1 218 ? 23.542 -11.484 -1.141 1.00 41.81 218 ASN A O 1
ATOM 1663 N N . PRO A 1 219 ? 23.478 -13.342 -2.437 1.00 39.39 219 PRO A N 1
ATOM 1664 C CA . PRO A 1 219 ? 22.009 -13.295 -2.514 1.00 38.80 219 PRO A CA 1
ATOM 1665 C C . PRO A 1 219 ? 21.260 -13.693 -1.232 1.00 42.58 219 PRO A C 1
ATOM 1666 O O . PRO A 1 219 ? 20.099 -13.333 -1.086 1.00 40.25 219 PRO A O 1
ATOM 1670 N N . CYS A 1 220 ? 21.910 -14.448 -0.320 1.00 40.97 220 CYS A N 1
ATOM 1671 C CA . CYS A 1 220 ? 21.268 -14.969 0.887 1.00 39.96 220 CYS A CA 1
ATOM 1672 C C . CYS A 1 220 ? 21.797 -14.433 2.229 1.00 41.54 220 CYS A C 1
ATOM 1673 O O . CYS A 1 220 ? 20.996 -14.224 3.131 1.00 39.34 220 CYS A O 1
ATOM 1676 N N . ILE A 1 221 ? 23.126 -14.219 2.360 1.00 37.84 221 ILE A N 1
ATOM 1677 C CA . ILE A 1 221 ? 23.790 -13.737 3.582 1.00 36.27 221 ILE A CA 1
ATOM 1678 C C . ILE A 1 221 ? 24.139 -12.243 3.489 1.00 37.43 221 ILE A C 1
ATOM 1679 O O . ILE A 1 221 ? 24.603 -11.783 2.453 1.00 38.61 221 ILE A O 1
ATOM 1684 N N . ARG A 1 222 ? 23.932 -11.502 4.582 1.00 31.39 222 ARG A N 1
ATOM 1685 C CA . ARG A 1 222 ? 24.178 -10.063 4.668 1.00 31.17 222 ARG A CA 1
ATOM 1686 C C . ARG A 1 222 ? 25.302 -9.749 5.651 1.00 34.90 222 ARG A C 1
ATOM 1687 O O . ARG A 1 222 ? 26.094 -8.829 5.420 1.00 34.95 222 ARG A O 1
ATOM 1695 N N . PHE A 1 223 ? 25.378 -10.522 6.736 1.00 30.87 223 PHE A N 1
ATOM 1696 C CA . PHE A 1 223 ? 26.372 -10.334 7.797 1.00 30.64 223 PHE A CA 1
ATOM 1697 C C . PHE A 1 223 ? 26.721 -11.642 8.530 1.00 34.50 223 PHE A C 1
ATOM 1698 O O . PHE A 1 223 ? 25.835 -12.453 8.802 1.00 33.21 223 PHE A O 1
ATOM 1706 N N . VAL A 1 224 ? 28.008 -11.844 8.812 1.00 33.21 224 VAL A N 1
ATOM 1707 C CA . VAL A 1 224 ? 28.578 -13.003 9.516 1.00 35.36 224 VAL A CA 1
ATOM 1708 C C . VAL A 1 224 ? 29.391 -12.481 10.714 1.00 42.46 224 VAL A C 1
ATOM 1709 O O . VAL A 1 224 ? 30.209 -11.570 10.555 1.00 43.51 224 VAL A O 1
ATOM 1713 N N . SER A 1 225 ? 29.203 -13.082 11.888 1.00 39.88 225 SER A N 1
ATOM 1714 C CA . SER A 1 225 ? 29.920 -12.679 13.094 1.00 40.30 225 SER A CA 1
ATOM 1715 C C . SER A 1 225 ? 30.460 -13.852 13.867 1.00 44.24 225 SER A C 1
ATOM 1716 O O . SER A 1 225 ? 29.773 -14.858 14.024 1.00 43.69 225 SER A O 1
ATOM 1719 N N . ILE A 1 226 ? 31.672 -13.695 14.399 1.00 41.89 226 ILE A N 1
ATOM 1720 C CA . ILE A 1 226 ? 32.279 -14.661 15.303 1.00 42.66 226 ILE A CA 1
ATOM 1721 C C . ILE A 1 226 ? 32.039 -14.011 16.680 1.00 44.94 226 ILE A C 1
ATOM 1722 O O . ILE A 1 226 ? 32.808 -13.146 17.110 1.00 44.54 226 ILE A O 1
ATOM 1727 N N . ASP A 1 227 ? 30.871 -14.325 17.277 1.00 40.68 227 ASP A N 1
ATOM 1728 C CA . ASP A 1 227 ? 30.369 -13.762 18.542 1.00 39.62 227 ASP A CA 1
ATOM 1729 C C . ASP A 1 227 ? 31.376 -13.771 19.696 1.00 43.14 227 ASP A C 1
ATOM 1730 O O . ASP A 1 227 ? 31.469 -12.775 20.403 1.00 42.00 227 ASP A O 1
ATOM 1735 N N . ASN A 1 228 ? 32.134 -14.855 19.886 1.00 41.34 228 ASN A N 1
ATOM 1736 C CA . ASN A 1 228 ? 33.152 -14.932 20.948 1.00 43.91 228 ASN A CA 1
ATOM 1737 C C . ASN A 1 228 ? 34.294 -13.918 20.761 1.00 49.74 228 ASN A C 1
ATOM 1738 O O . ASN A 1 228 ? 34.719 -13.306 21.745 1.00 50.17 228 ASN A O 1
ATOM 1743 N N . LYS A 1 229 ? 34.775 -13.732 19.505 1.00 47.05 229 LYS A N 1
ATOM 1744 C CA . LYS A 1 229 ? 35.850 -12.783 19.169 1.00 48.29 229 LYS A CA 1
ATOM 1745 C C . LYS A 1 229 ? 35.370 -11.329 19.233 1.00 50.05 229 LYS A C 1
ATOM 1746 O O . LYS A 1 229 ? 36.143 -10.445 19.614 1.00 51.06 229 LYS A O 1
ATOM 1752 N N . LYS A 1 230 ? 34.101 -11.090 18.854 1.00 43.38 230 LYS A N 1
ATOM 1753 C CA . LYS A 1 230 ? 33.446 -9.783 18.902 1.00 41.49 230 LYS A CA 1
ATOM 1754 C C . LYS A 1 230 ? 33.358 -9.280 20.359 1.00 44.89 230 LYS A C 1
ATOM 1755 O O . LYS A 1 230 ? 33.667 -8.116 20.621 1.00 44.65 230 LYS A O 1
ATOM 1761 N N . ARG A 1 231 ? 32.957 -10.163 21.295 1.00 41.30 231 ARG A N 1
ATOM 1762 C CA . ARG A 1 231 ? 32.839 -9.855 22.729 1.00 41.44 231 ARG A CA 1
ATOM 1763 C C . ARG A 1 231 ? 34.195 -9.966 23.424 1.00 49.95 231 ARG A C 1
ATOM 1764 O O . ARG A 1 231 ? 34.333 -9.573 24.589 1.00 50.73 231 ARG A O 1
ATOM 1772 N N . ASN A 1 232 ? 35.187 -10.514 22.698 1.00 49.24 232 ASN A N 1
ATOM 1773 C CA . ASN A 1 232 ? 36.563 -10.733 23.137 1.00 52.02 232 ASN A CA 1
ATOM 1774 C C . ASN A 1 232 ? 36.646 -11.629 24.387 1.00 59.27 232 ASN A C 1
ATOM 1775 O O . ASN A 1 232 ? 37.102 -11.210 25.456 1.00 59.90 232 ASN A O 1
ATOM 1780 N N . ILE A 1 233 ? 36.166 -12.871 24.237 1.00 57.20 233 ILE A N 1
ATOM 1781 C CA . ILE A 1 233 ? 36.224 -13.889 25.285 1.00 59.00 233 ILE A CA 1
ATOM 1782 C C . ILE A 1 233 ? 37.566 -14.575 25.057 1.00 67.63 233 ILE A C 1
ATOM 1783 O O . ILE A 1 233 ? 37.819 -15.091 23.965 1.00 67.61 233 ILE A O 1
ATOM 1788 N N . GLU A 1 234 ? 38.480 -14.426 26.000 1.00 68.09 234 GLU A N 1
ATOM 1789 C CA . GLU A 1 234 ? 39.774 -15.101 25.972 1.00 71.53 234 GLU A CA 1
ATOM 1790 C C . GLU A 1 234 ? 39.749 -16.599 26.225 1.00 77.42 234 GLU A C 1
ATOM 1791 O O . GLU A 1 234 ? 40.374 -17.355 25.521 1.00 78.97 234 GLU A O 1
ATOM 1797 N N . SER A 1 235 ? 38.997 -17.005 27.232 1.00 73.13 235 SER A N 1
ATOM 1798 C CA . SER A 1 235 ? 38.912 -18.389 27.707 1.00 74.43 235 SER A CA 1
ATOM 1799 C C . SER A 1 235 ? 38.861 -19.465 26.609 1.00 77.65 235 SER A C 1
ATOM 1800 O O . SER A 1 235 ? 38.352 -19.225 25.510 1.00 74.36 235 SER A O 1
ATOM 1803 N N . SER A 1 236 ? 39.403 -20.653 26.936 1.00 77.02 236 SER A N 1
ATOM 1804 C CA . SER A 1 236 ? 39.460 -21.832 26.077 1.00 104.67 236 SER A CA 1
ATOM 1805 C C . SER A 1 236 ? 38.716 -22.986 26.749 1.00 129.84 236 SER A C 1
ATOM 1806 O O . SER A 1 236 ? 38.181 -23.862 26.076 1.00 89.73 236 SER A O 1
ATOM 1809 N N . ILE A 1 238 ? 35.393 -22.948 26.537 1.00 61.16 238 ILE A N 1
ATOM 1810 C CA . ILE A 1 238 ? 34.353 -22.450 25.631 1.00 58.11 238 ILE A CA 1
ATOM 1811 C C . ILE A 1 238 ? 34.808 -22.606 24.177 1.00 61.83 238 ILE A C 1
ATOM 1812 O O . ILE A 1 238 ? 36.000 -22.479 23.892 1.00 64.04 238 ILE A O 1
ATOM 1817 N N . GLY A 1 239 ? 33.853 -22.881 23.287 1.00 55.23 239 GLY A N 1
ATOM 1818 C CA . GLY A 1 239 ? 34.088 -23.033 21.856 1.00 54.58 239 GLY A CA 1
ATOM 1819 C C . GLY A 1 239 ? 33.568 -21.863 21.041 1.00 55.30 239 GLY A C 1
ATOM 1820 O O . GLY A 1 239 ? 32.717 -21.103 21.527 1.00 54.28 239 GLY A O 1
ATOM 1821 N N . PRO A 1 240 ? 34.035 -21.700 19.781 1.00 49.96 240 PRO A N 1
ATOM 1822 C CA . PRO A 1 240 ? 33.561 -20.573 18.962 1.00 47.36 240 PRO A CA 1
ATOM 1823 C C . PRO A 1 240 ? 32.059 -20.570 18.667 1.00 49.04 240 PRO A C 1
ATOM 1824 O O . PRO A 1 240 ? 31.396 -21.607 18.750 1.00 48.89 240 PRO A O 1
ATOM 1828 N N . SER A 1 241 ? 31.535 -19.389 18.325 1.00 43.61 241 SER A N 1
ATOM 1829 C CA . SER A 1 241 ? 30.130 -19.194 18.003 1.00 41.95 241 SER A CA 1
ATOM 1830 C C . SER A 1 241 ? 29.981 -18.310 16.780 1.00 45.51 241 SER A C 1
ATOM 1831 O O . SER A 1 241 ? 30.604 -17.250 16.696 1.00 44.65 241 SER A O 1
ATOM 1834 N N . LEU A 1 242 ? 29.171 -18.769 15.820 1.00 42.77 242 LEU A N 1
ATOM 1835 C CA . LEU A 1 242 ? 28.932 -18.079 14.560 1.00 42.03 242 LEU A CA 1
ATOM 1836 C C . LEU A 1 242 ? 27.491 -17.599 14.429 1.00 43.68 242 LEU A C 1
ATOM 1837 O O . LEU A 1 242 ? 26.559 -18.378 14.626 1.00 43.34 242 LEU A O 1
ATOM 1842 N N . VAL A 1 243 ? 27.313 -16.308 14.098 1.00 38.29 243 VAL A N 1
ATOM 184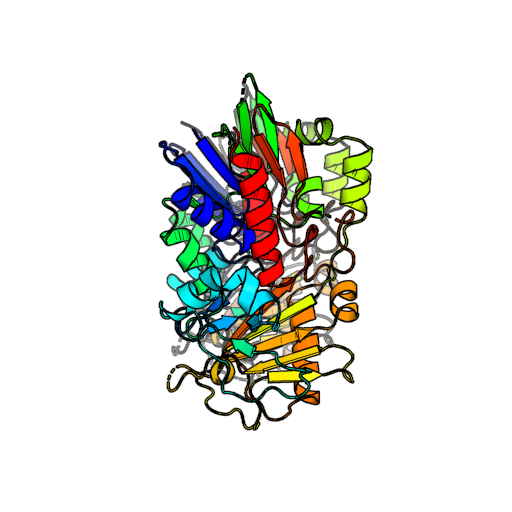3 C CA . VAL A 1 243 ? 26.002 -15.698 13.867 1.00 35.84 243 VAL A CA 1
ATOM 1844 C C . VAL A 1 243 ? 25.907 -15.218 12.402 1.00 37.25 243 VAL A C 1
ATOM 1845 O O . VAL A 1 243 ? 26.793 -14.495 11.932 1.00 36.97 243 VAL A O 1
ATOM 1849 N N . ILE A 1 244 ? 24.837 -15.623 11.696 1.00 31.30 244 ILE A N 1
ATOM 1850 C CA . ILE A 1 244 ? 24.580 -15.218 10.314 1.00 30.75 244 ILE A CA 1
ATOM 1851 C C . ILE A 1 244 ? 23.236 -14.475 10.247 1.00 33.04 244 ILE A C 1
ATOM 1852 O O . ILE A 1 244 ? 22.231 -14.975 10.759 1.00 32.02 244 ILE A O 1
ATOM 1857 N N . HIS A 1 245 ? 23.227 -13.283 9.620 1.00 28.54 245 HIS A N 1
ATOM 1858 C CA . HIS A 1 245 ? 22.023 -12.485 9.399 1.00 26.62 245 HIS A CA 1
ATOM 1859 C C . HIS A 1 245 ? 21.749 -12.507 7.904 1.00 31.69 245 HIS A C 1
ATOM 1860 O O . HIS A 1 245 ? 22.623 -12.136 7.110 1.00 31.85 245 HIS A O 1
ATOM 1867 N N . THR A 1 246 ? 20.549 -12.963 7.509 1.00 28.07 246 THR A N 1
ATOM 1868 C CA . THR A 1 246 ? 20.189 -13.029 6.097 1.00 28.39 246 THR A CA 1
ATOM 1869 C C . THR A 1 246 ? 19.836 -11.651 5.554 1.00 32.80 246 THR A C 1
ATOM 1870 O O . THR A 1 246 ? 19.730 -10.673 6.300 1.00 31.42 246 THR A O 1
ATOM 1874 N N . THR A 1 247 ? 19.621 -11.589 4.245 1.00 30.79 247 THR A N 1
ATOM 1875 C CA . THR A 1 247 ? 19.187 -10.387 3.561 1.00 30.65 247 THR A CA 1
A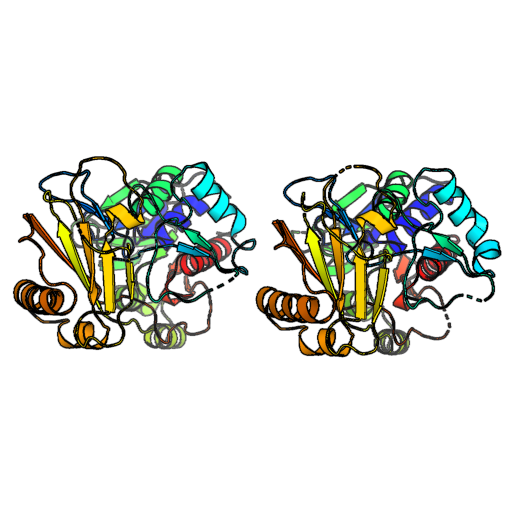TOM 1876 C C . THR A 1 247 ? 17.663 -10.233 3.732 1.00 31.61 247 THR A C 1
ATOM 1877 O O . THR A 1 247 ? 17.004 -11.173 4.190 1.00 30.63 247 THR A O 1
ATOM 1881 N N . VAL A 1 248 ? 17.116 -9.053 3.404 1.00 27.05 248 VAL A N 1
ATOM 1882 C CA . VAL A 1 248 ? 15.670 -8.804 3.480 1.00 26.17 248 VAL A CA 1
ATOM 1883 C C . VAL A 1 248 ? 14.931 -9.617 2.382 1.00 33.89 248 VAL A C 1
ATOM 1884 O O . VAL A 1 248 ? 14.011 -10.355 2.750 1.00 34.62 248 VAL A O 1
ATOM 1888 N N . PRO A 1 249 ? 15.327 -9.581 1.073 1.00 31.88 249 PRO A N 1
ATOM 1889 C CA . PRO A 1 249 ? 14.640 -10.424 0.079 1.00 33.39 249 PRO A CA 1
ATOM 1890 C C . PRO A 1 249 ? 14.587 -11.913 0.437 1.00 39.40 249 PRO A C 1
ATOM 1891 O O . PRO A 1 249 ? 13.547 -12.526 0.209 1.00 41.02 249 PRO A O 1
ATOM 1895 N N . PHE A 1 250 ? 15.649 -12.480 1.047 1.00 35.82 250 PHE A N 1
ATOM 1896 C CA . PHE A 1 250 ? 15.641 -13.888 1.472 1.00 36.52 250 PHE A CA 1
ATOM 1897 C C . PHE A 1 250 ? 14.627 -14.093 2.613 1.00 40.80 250 PHE A C 1
ATOM 1898 O O . PHE A 1 250 ? 13.921 -15.103 2.631 1.00 41.70 250 PHE A O 1
ATOM 1906 N N . GLY A 1 251 ? 14.590 -13.136 3.542 1.00 35.82 251 GLY A N 1
ATOM 1907 C CA . GLY A 1 251 ? 13.702 -13.125 4.696 1.00 33.99 251 GLY A CA 1
ATOM 1908 C C . GLY A 1 251 ? 12.236 -13.056 4.329 1.00 39.99 251 GLY A C 1
ATOM 1909 O O . GLY A 1 251 ? 11.424 -13.754 4.933 1.00 41.21 251 GLY A O 1
ATOM 1910 N N . VAL A 1 252 ? 11.888 -12.235 3.319 1.00 36.46 252 VAL A N 1
ATOM 1911 C CA . VAL A 1 252 ? 10.513 -12.062 2.834 1.00 35.88 252 VAL A CA 1
ATOM 1912 C C . VAL A 1 252 ? 10.060 -13.303 2.048 1.00 41.38 252 VAL A C 1
ATOM 1913 O O . VAL A 1 252 ? 8.927 -13.746 2.214 1.00 42.53 252 VAL A O 1
ATOM 1917 N N . THR A 1 253 ? 10.938 -13.854 1.198 1.00 38.11 253 THR A N 1
ATOM 1918 C CA . THR A 1 253 ? 10.665 -15.028 0.356 1.00 39.18 253 THR A CA 1
ATOM 1919 C C . THR A 1 253 ? 10.402 -16.302 1.175 1.00 43.87 253 THR A C 1
ATOM 1920 O O . THR A 1 253 ? 9.560 -17.112 0.792 1.00 45.08 253 THR A O 1
ATOM 1924 N N . TYR A 1 254 ? 11.109 -16.458 2.298 1.00 39.61 254 TYR A N 1
ATOM 1925 C CA . TYR A 1 254 ? 11.033 -17.647 3.141 1.00 39.69 254 TYR A CA 1
ATOM 1926 C C . TYR A 1 254 ? 10.306 -17.487 4.484 1.00 43.77 254 TYR A C 1
ATOM 1927 O O . TYR A 1 254 ? 10.443 -18.365 5.335 1.00 43.60 254 TYR A O 1
ATOM 1936 N N . LEU A 1 255 ? 9.492 -16.416 4.659 1.00 40.60 255 LEU A N 1
ATOM 1937 C CA . LEU A 1 255 ? 8.721 -16.183 5.891 1.00 39.72 255 LEU A CA 1
ATOM 1938 C C . LEU A 1 255 ? 7.822 -17.350 6.279 1.00 44.74 255 LEU A C 1
ATOM 1939 O O . LEU A 1 255 ? 7.761 -17.688 7.456 1.00 44.65 255 LEU A O 1
ATOM 1944 N N . GLU A 1 256 ? 7.125 -17.956 5.308 1.00 42.55 256 GLU A N 1
ATOM 1945 C CA . GLU A 1 256 ? 6.187 -19.058 5.567 1.00 43.91 256 GLU A CA 1
ATOM 1946 C C . GLU A 1 256 ? 6.745 -20.457 5.274 1.00 48.37 256 GLU A C 1
ATOM 1947 O O . GLU A 1 256 ? 5.992 -21.435 5.281 1.00 49.04 256 GLU A O 1
ATOM 1953 N N . HIS A 1 257 ? 8.072 -20.555 5.059 1.00 44.63 257 HIS A N 1
ATOM 1954 C CA . HIS A 1 257 ? 8.779 -21.799 4.745 1.00 45.81 257 HIS A CA 1
ATOM 1955 C C . HIS A 1 257 ? 9.246 -22.530 6.000 1.00 51.38 257 HIS A C 1
ATOM 1956 O O . HIS A 1 257 ? 9.383 -21.913 7.060 1.00 49.73 257 HIS A O 1
ATOM 1963 N N . SER A 1 258 ? 9.515 -23.847 5.864 1.00 51.00 258 SER A N 1
ATOM 1964 C CA . SER A 1 258 ? 10.004 -24.729 6.927 1.00 51.59 258 SER A CA 1
ATOM 1965 C C . SER A 1 258 ? 11.369 -24.261 7.458 1.00 55.96 258 SER A C 1
ATOM 1966 O O . SER A 1 258 ? 12.276 -23.999 6.665 1.00 55.63 258 SER A O 1
ATOM 1969 N N . ILE A 1 259 ? 11.499 -24.154 8.800 1.00 52.83 259 ILE A N 1
ATOM 1970 C CA . ILE A 1 259 ? 12.730 -23.750 9.501 1.00 51.86 259 ILE A CA 1
ATOM 1971 C C . ILE A 1 259 ? 13.907 -24.677 9.118 1.00 57.59 259 ILE A C 1
ATOM 1972 O O . ILE A 1 259 ? 15.014 -24.186 8.904 1.00 57.00 259 ILE A O 1
ATOM 1977 N N . GLU A 1 260 ? 13.646 -25.992 8.968 1.00 56.61 260 GLU A N 1
ATOM 1978 C CA . GLU A 1 260 ? 14.648 -26.992 8.582 1.00 59.10 260 GLU A CA 1
ATOM 1979 C C . GLU A 1 260 ? 15.093 -26.841 7.121 1.00 64.59 260 GLU A C 1
ATOM 1980 O O . GLU A 1 260 ? 16.219 -27.216 6.789 1.00 65.01 260 GLU A O 1
ATOM 1986 N N . ASP A 1 261 ? 14.205 -26.298 6.260 1.00 61.41 261 ASP A N 1
ATOM 1987 C CA . ASP A 1 261 ? 14.463 -26.014 4.847 1.00 62.04 261 ASP A CA 1
ATOM 1988 C C . ASP A 1 261 ? 15.329 -24.749 4.739 1.00 62.86 261 ASP A C 1
ATOM 1989 O O . ASP A 1 261 ? 16.338 -24.758 4.027 1.00 63.20 261 ASP A O 1
ATOM 1994 N N . VAL A 1 262 ? 14.951 -23.686 5.489 1.00 56.32 262 VAL A N 1
ATOM 1995 C CA . VAL A 1 262 ? 15.650 -22.394 5.556 1.00 53.92 262 VAL A CA 1
ATOM 1996 C C . VAL A 1 262 ? 17.083 -22.585 6.084 1.00 58.30 262 VAL A C 1
ATOM 1997 O O . VAL A 1 262 ? 18.023 -22.019 5.523 1.00 57.77 262 VAL A O 1
ATOM 2001 N N . GLN A 1 263 ? 17.243 -23.421 7.129 1.00 55.69 263 GLN A N 1
ATOM 2002 C CA . GLN A 1 263 ? 18.529 -23.745 7.744 1.00 55.92 263 GLN A CA 1
ATOM 2003 C C . GLN A 1 263 ? 19.497 -24.321 6.714 1.00 61.39 263 GLN A C 1
ATOM 2004 O O . GLN A 1 263 ? 20.658 -23.912 6.690 1.00 61.06 263 GLN A O 1
ATOM 2010 N N . GLU A 1 264 ? 19.002 -25.228 5.845 1.00 59.44 264 GLU A N 1
ATOM 2011 C CA . GLU A 1 264 ? 19.801 -25.866 4.795 1.00 61.18 264 GLU A CA 1
ATOM 2012 C C . GLU A 1 264 ? 20.216 -24.909 3.670 1.00 63.24 264 GLU A C 1
ATOM 2013 O O . GLU A 1 264 ? 21.258 -25.123 3.050 1.00 63.91 264 GLU A O 1
ATOM 2019 N N . LEU A 1 265 ? 19.411 -23.857 3.417 1.00 57.74 265 LEU A N 1
ATOM 2020 C CA . LEU A 1 265 ? 19.689 -22.836 2.403 1.00 56.81 265 LEU A CA 1
ATOM 2021 C C . LEU A 1 265 ? 20.859 -21.944 2.842 1.00 59.38 265 LEU A C 1
ATOM 2022 O O . LEU A 1 265 ? 21.775 -21.699 2.052 1.00 60.06 265 LEU A O 1
ATOM 2027 N N . VAL A 1 266 ? 20.839 -21.502 4.115 1.00 53.93 266 VAL A N 1
ATOM 2028 C CA . VAL A 1 266 ? 21.861 -20.650 4.732 1.00 52.82 266 VAL A CA 1
ATOM 2029 C C . VAL A 1 266 ? 23.180 -21.439 4.933 1.00 59.47 266 VAL A C 1
ATOM 2030 O O . VAL A 1 266 ? 24.260 -20.908 4.651 1.00 58.87 266 VAL A O 1
ATOM 2034 N N . PHE A 1 267 ? 23.081 -22.709 5.384 1.00 58.52 267 PHE A N 1
ATOM 2035 C CA . PHE A 1 267 ? 24.225 -23.596 5.611 1.00 60.50 267 PHE A CA 1
ATOM 2036 C C . PHE A 1 267 ? 25.030 -23.901 4.337 1.00 65.46 267 PHE A C 1
ATOM 2037 O O . PHE A 1 267 ? 26.260 -23.926 4.391 1.00 66.54 267 PHE A O 1
ATOM 2045 N N . GLN A 1 268 ? 24.349 -24.094 3.195 1.00 62.01 268 GLN A N 1
ATOM 2046 C CA . GLN A 1 268 ? 24.996 -24.321 1.896 1.00 63.79 268 GLN A CA 1
ATOM 2047 C C . GLN A 1 268 ? 25.542 -22.997 1.332 1.00 67.02 268 GLN A C 1
ATOM 2048 O O . GLN A 1 268 ? 26.459 -23.013 0.514 1.00 68.22 268 GLN A O 1
ATOM 2054 N N . GLN A 1 269 ? 24.998 -21.853 1.794 1.00 61.69 269 GLN A N 1
ATOM 2055 C CA . GLN A 1 269 ? 25.443 -20.529 1.367 1.00 60.79 269 GLN A CA 1
ATOM 2056 C C . GLN A 1 269 ? 26.678 -20.088 2.152 1.00 65.64 269 GLN A C 1
ATOM 2057 O O . GLN A 1 269 ? 27.497 -19.327 1.632 1.00 65.96 269 GLN A O 1
ATOM 2063 N N . LEU A 1 270 ? 26.820 -20.587 3.395 1.00 62.59 270 LEU A N 1
ATOM 2064 C CA . LEU A 1 270 ? 27.953 -20.298 4.273 1.00 62.65 270 LEU A CA 1
ATOM 2065 C C . LEU A 1 270 ? 29.229 -20.939 3.713 1.00 68.75 270 LEU A C 1
ATOM 2066 O O . LEU A 1 270 ? 30.308 -20.376 3.893 1.00 68.27 270 LEU A O 1
ATOM 2071 N N . GLU A 1 271 ? 29.099 -22.086 3.007 1.00 67.89 271 GLU A N 1
ATOM 2072 C CA . GLU A 1 271 ? 30.225 -22.785 2.385 1.00 70.60 271 GLU A CA 1
ATOM 2073 C C . GLU A 1 271 ? 30.884 -21.978 1.250 1.00 75.96 271 GLU A C 1
ATOM 2074 O O . GLU A 1 271 ? 32.088 -22.119 1.036 1.00 76.75 271 GLU A O 1
ATOM 2080 N N . ASN A 1 272 ? 30.104 -21.123 0.545 1.00 72.38 272 ASN A N 1
ATOM 2081 C CA . ASN A 1 272 ? 30.626 -20.268 -0.526 1.00 73.35 272 ASN A CA 1
ATOM 2082 C C . ASN A 1 272 ? 31.389 -19.074 0.051 1.00 77.10 272 ASN A C 1
ATOM 2083 O O . ASN A 1 272 ? 32.460 -18.738 -0.455 1.00 78.19 272 ASN A O 1
ATOM 2088 N N . ILE A 1 273 ? 30.839 -18.441 1.108 1.00 72.11 273 ILE A N 1
ATOM 2089 C CA . ILE A 1 273 ? 31.450 -17.298 1.787 1.00 71.36 273 ILE A CA 1
ATOM 2090 C C . ILE A 1 273 ? 32.699 -17.734 2.570 1.00 76.02 273 ILE A C 1
ATOM 2091 O O . ILE A 1 273 ? 33.753 -17.115 2.421 1.00 76.01 273 ILE A O 1
ATOM 2096 N N . LEU A 1 274 ? 32.575 -18.823 3.363 1.00 73.10 274 LEU A N 1
ATOM 2097 C CA . LEU A 1 274 ? 33.637 -19.356 4.214 1.00 74.05 274 LEU A CA 1
ATOM 2098 C C . LEU A 1 274 ? 33.849 -20.884 4.111 1.00 79.24 274 LEU A C 1
ATOM 2099 O O . LEU A 1 274 ? 33.294 -21.634 4.928 1.00 78.50 274 LEU A O 1
ATOM 2104 N N . PRO A 1 275 ? 34.670 -21.377 3.152 1.00 76.96 275 PRO A N 1
ATOM 2105 C CA . PRO A 1 275 ? 34.915 -22.826 3.091 1.00 78.58 275 PRO A CA 1
ATOM 2106 C C . PRO A 1 275 ? 36.047 -23.253 4.031 1.00 83.77 275 PRO A C 1
ATOM 2107 O O . PRO A 1 275 ? 36.987 -22.487 4.272 1.00 83.68 275 PRO A O 1
ATOM 2111 N N . GLY A 1 276 ? 35.928 -24.467 4.565 1.00 81.30 276 GLY A N 1
ATOM 2112 C CA . GLY A 1 276 ? 36.903 -25.049 5.482 1.00 83.11 276 GLY A CA 1
ATOM 2113 C C . GLY A 1 276 ? 36.512 -24.940 6.943 1.00 85.77 276 GLY A C 1
ATOM 2114 O O . GLY A 1 276 ? 37.367 -24.687 7.799 1.00 85.71 276 GLY A O 1
ATOM 2115 N N . LEU A 1 277 ? 35.216 -25.152 7.231 1.00 80.63 277 LEU A N 1
ATOM 2116 C CA . LEU A 1 277 ? 34.663 -25.093 8.578 1.00 78.80 277 LEU A CA 1
ATOM 2117 C C . LEU A 1 277 ? 34.139 -26.459 9.008 1.00 83.36 277 LEU A C 1
ATOM 2118 O O . LEU A 1 277 ? 33.502 -27.142 8.197 1.00 83.53 277 LEU A O 1
ATOM 2123 N N . PRO A 1 278 ? 34.371 -26.867 10.282 1.00 79.82 278 PRO A N 1
ATOM 2124 C CA . PRO A 1 278 ? 33.848 -28.165 10.733 1.00 80.72 278 PRO A CA 1
ATOM 2125 C C . PRO A 1 278 ? 32.333 -28.132 10.931 1.00 81.48 278 PRO A C 1
ATOM 2126 O O . PRO A 1 278 ? 31.749 -27.050 11.018 1.00 78.70 278 PRO A O 1
ATOM 2130 N N . GLN A 1 279 ? 31.699 -29.321 10.987 1.00 78.35 279 GLN A N 1
ATOM 2131 C CA . GLN A 1 279 ? 30.258 -29.441 11.194 1.00 76.19 279 GLN A CA 1
ATOM 2132 C C . GLN A 1 279 ? 29.904 -28.968 12.617 1.00 76.42 279 GLN A C 1
ATOM 2133 O O . GLN A 1 279 ? 30.575 -29.381 13.565 1.00 76.99 279 GLN A O 1
ATOM 2139 N N . PRO A 1 280 ? 28.908 -28.062 12.785 1.00 68.97 280 PRO A N 1
ATOM 2140 C CA . PRO A 1 280 ? 28.588 -27.565 14.134 1.00 66.65 280 PRO A CA 1
ATOM 2141 C C . PRO A 1 280 ? 27.932 -28.586 15.051 1.00 70.00 280 PRO A C 1
ATOM 2142 O O . PRO A 1 280 ? 27.252 -29.502 14.590 1.00 70.72 280 PRO A O 1
ATOM 2146 N N . ILE A 1 281 ? 28.147 -28.414 16.364 1.00 65.28 281 ILE A N 1
ATOM 2147 C CA . ILE A 1 281 ? 27.576 -29.261 17.415 1.00 65.96 281 ILE A CA 1
ATOM 2148 C C . ILE A 1 281 ? 26.088 -28.930 17.553 1.00 68.37 281 ILE A C 1
ATOM 2149 O O . ILE A 1 281 ? 25.252 -29.834 17.566 1.00 69.44 281 ILE A O 1
ATOM 2154 N N . ALA A 1 282 ? 25.767 -27.628 17.626 1.00 61.54 282 ALA A N 1
ATOM 2155 C CA . ALA A 1 282 ? 24.412 -27.134 17.788 1.00 58.86 282 ALA A CA 1
ATOM 2156 C C . ALA A 1 282 ? 24.100 -25.979 16.844 1.00 58.97 282 ALA A C 1
ATOM 2157 O O . ALA A 1 282 ? 24.995 -25.222 16.464 1.00 56.80 282 ALA A O 1
ATOM 2159 N N . THR A 1 283 ? 22.812 -25.861 16.476 1.00 54.37 283 THR A N 1
ATOM 2160 C CA . THR A 1 283 ? 22.264 -24.831 15.591 1.00 51.78 283 THR A CA 1
ATOM 2161 C C . THR A 1 283 ? 21.018 -24.215 16.234 1.00 52.94 283 THR A C 1
ATOM 2162 O O . THR A 1 283 ? 20.278 -24.917 16.926 1.00 53.46 283 THR A O 1
ATOM 2166 N N . LYS A 1 284 ? 20.777 -22.917 15.976 1.00 46.78 284 LYS A N 1
ATOM 2167 C CA . LYS A 1 284 ? 19.603 -22.178 16.444 1.00 44.32 284 LYS A CA 1
ATOM 2168 C C . LYS A 1 284 ? 19.149 -21.216 15.352 1.00 45.63 284 LYS A C 1
ATOM 2169 O O . LYS A 1 284 ? 19.828 -20.225 15.082 1.00 43.78 284 LYS A O 1
ATOM 2175 N N . CYS A 1 285 ? 18.012 -21.520 14.716 1.00 42.44 285 CYS A N 1
ATOM 2176 C CA . CYS A 1 285 ? 17.464 -20.670 13.666 1.00 41.57 285 CYS A CA 1
ATOM 2177 C C . CYS A 1 285 ? 16.315 -19.829 14.207 1.00 42.52 285 CYS A C 1
ATOM 2178 O O . CYS A 1 285 ? 15.328 -20.372 14.723 1.00 42.63 285 CYS A O 1
ATOM 2181 N N . GLN A 1 286 ? 16.456 -18.499 14.107 1.00 35.30 286 GLN A N 1
ATOM 2182 C CA . GLN A 1 286 ? 15.472 -17.547 14.603 1.00 32.45 286 GLN A CA 1
ATOM 2183 C C . GLN A 1 286 ? 14.919 -16.636 13.491 1.00 35.03 286 GLN A C 1
ATOM 2184 O O . GLN A 1 286 ? 15.662 -15.923 12.818 1.00 34.98 286 GLN A O 1
ATOM 2190 N N . LYS A 1 287 ? 13.598 -16.688 13.314 1.00 30.04 287 LYS A N 1
ATOM 2191 C CA . LYS A 1 287 ? 12.830 -15.927 12.336 1.00 28.38 287 LYS A CA 1
ATOM 2192 C C . LYS A 1 287 ? 12.458 -14.561 12.921 1.00 29.08 287 LYS A C 1
ATOM 2193 O O . LYS A 1 287 ? 11.782 -14.498 13.950 1.00 27.55 287 LYS A O 1
ATOM 2199 N N . TRP A 1 288 ? 12.907 -13.478 12.267 1.00 24.36 288 TRP A N 1
ATOM 2200 C CA . TRP A 1 288 ? 12.572 -12.110 12.670 1.00 22.67 288 TRP A CA 1
ATOM 2201 C C . TRP A 1 288 ? 11.567 -11.560 11.663 1.00 28.23 288 TRP A C 1
ATOM 2202 O O . TRP A 1 288 ? 11.964 -10.893 10.702 1.00 27.84 288 TRP A O 1
ATOM 2213 N N . ARG A 1 289 ? 10.261 -11.850 11.884 1.00 26.05 289 ARG A N 1
ATOM 2214 C CA . ARG A 1 289 ? 9.172 -11.405 11.024 1.00 26.97 289 ARG A CA 1
ATOM 2215 C C . ARG A 1 289 ? 9.112 -9.871 10.989 1.00 34.21 289 ARG A C 1
ATOM 2216 O O . ARG A 1 289 ? 8.747 -9.289 9.953 1.00 35.33 289 ARG A O 1
ATOM 2224 N N . HIS A 1 290 ? 9.500 -9.224 12.116 1.00 30.84 290 HIS A N 1
ATOM 2225 C CA . HIS A 1 290 ? 9.540 -7.773 12.245 1.00 30.68 290 HIS A CA 1
ATOM 2226 C C . HIS A 1 290 ? 10.955 -7.388 12.677 1.00 33.94 290 HIS A C 1
ATOM 2227 O O . HIS A 1 290 ? 11.168 -7.046 13.841 1.00 33.79 290 HIS A O 1
ATOM 2234 N N . SER A 1 291 ? 11.935 -7.485 11.750 1.00 29.07 291 SER A N 1
ATOM 2235 C CA . SER A 1 291 ? 13.329 -7.201 12.076 1.00 28.18 291 SER A CA 1
ATOM 2236 C C . SER A 1 291 ? 13.658 -5.746 12.408 1.00 31.34 291 SER A C 1
ATOM 2237 O O . SER A 1 291 ? 14.008 -5.471 13.552 1.00 32.02 291 SER A O 1
ATOM 2240 N N . GLN A 1 292 ? 13.534 -4.829 11.448 1.00 26.62 292 GLN A N 1
ATOM 2241 C CA . GLN A 1 292 ? 13.849 -3.409 11.638 1.00 26.05 292 GLN A CA 1
ATOM 2242 C C . GLN A 1 292 ? 12.863 -2.494 10.922 1.00 29.22 292 GLN A C 1
ATOM 2243 O O . GLN A 1 292 ? 12.366 -2.830 9.846 1.00 27.90 292 GLN A O 1
ATOM 2249 N N . VAL A 1 293 ? 12.589 -1.332 11.528 1.00 26.50 293 VAL A N 1
ATOM 2250 C CA . VAL A 1 293 ? 11.648 -0.339 11.016 1.00 28.22 293 VAL A CA 1
ATOM 2251 C C . VAL A 1 293 ? 12.195 0.290 9.736 1.00 36.42 293 VAL A C 1
ATOM 2252 O O . VAL A 1 293 ? 13.259 0.903 9.759 1.00 37.32 293 VAL A O 1
ATOM 2256 N N . THR A 1 294 ? 11.468 0.127 8.625 1.00 35.83 294 THR A N 1
ATOM 2257 C CA . THR A 1 294 ? 11.871 0.659 7.319 1.00 38.50 294 THR A CA 1
ATOM 2258 C C . THR A 1 294 ? 11.392 2.089 7.065 1.00 47.93 294 THR A C 1
ATOM 2259 O O . THR A 1 294 ? 12.203 3.015 7.142 1.00 48.62 294 THR A O 1
ATOM 2263 N N . ASN A 1 295 ? 10.136 2.275 6.650 1.00 48.01 295 ASN A N 1
ATOM 2264 C CA . ASN A 1 295 ? 9.575 3.608 6.407 1.00 50.79 295 ASN A CA 1
ATOM 2265 C C . ASN A 1 295 ? 8.382 3.713 7.325 1.00 55.27 295 ASN A C 1
ATOM 2266 O O . ASN A 1 295 ? 7.253 3.421 6.922 1.00 54.69 295 ASN A O 1
ATOM 2271 N N . ALA A 1 296 ? 8.648 3.978 8.595 1.00 52.69 296 ALA A N 1
ATOM 2272 C CA . ALA A 1 296 ? 7.588 3.988 9.567 1.00 52.75 296 ALA A CA 1
ATOM 2273 C C . ALA A 1 296 ? 7.794 4.951 10.705 1.00 58.80 296 ALA A C 1
ATOM 2274 O O . ALA A 1 296 ? 8.874 5.016 11.242 1.00 57.85 296 ALA A O 1
ATOM 2276 N N . ALA A 1 297 ? 6.736 5.684 11.067 1.00 57.52 297 ALA A N 1
ATOM 2277 C CA . ALA A 1 297 ? 6.741 6.637 12.196 1.00 58.30 297 ALA A CA 1
ATOM 2278 C C . ALA A 1 297 ? 5.477 6.720 13.059 1.00 63.83 297 ALA A C 1
ATOM 2279 O O . ALA A 1 297 ? 5.513 6.338 14.200 1.00 62.40 297 ALA A O 1
ATOM 2281 N N . ALA A 1 298 ? 4.358 7.222 12.548 1.00 63.09 298 ALA A N 1
ATOM 2282 C CA . ALA A 1 298 ? 4.229 7.781 11.218 1.00 65.47 298 ALA A CA 1
ATOM 2283 C C . ALA A 1 298 ? 4.512 9.287 11.164 1.00 72.01 298 ALA A C 1
ATOM 2284 O O . ALA A 1 298 ? 4.573 9.869 10.102 1.00 73.22 298 ALA A O 1
ATOM 2286 N N . ASN A 1 299 ? 4.671 9.911 12.320 1.00 68.49 299 ASN A N 1
ATOM 2287 C CA . ASN A 1 299 ? 4.954 11.343 12.385 1.00 70.35 299 ASN A CA 1
ATOM 2288 C C . ASN A 1 299 ? 6.281 11.697 13.016 1.00 71.73 299 ASN A C 1
ATOM 2289 O O . ASN A 1 299 ? 6.599 12.855 13.152 1.00 73.24 299 ASN A O 1
ATOM 2294 N N . CYS A 1 300 ? 7.048 10.695 13.419 1.00 64.35 300 CYS A N 1
ATOM 2295 C CA . CYS A 1 300 ? 8.290 10.952 14.140 1.00 62.66 300 CYS A CA 1
ATOM 2296 C C . CYS A 1 300 ? 8.221 10.890 15.682 1.00 63.81 300 CYS A C 1
ATOM 2297 O O . CYS A 1 300 ? 9.245 10.961 16.332 1.00 63.33 300 CYS A O 1
ATOM 2300 N N . PRO A 1 301 ? 7.038 10.779 16.275 1.00 57.56 301 PRO A N 1
ATOM 2301 C CA . PRO A 1 301 ? 6.922 10.857 17.726 1.00 55.78 301 PRO A CA 1
ATOM 2302 C C . PRO A 1 301 ? 7.383 9.611 18.468 1.00 54.74 301 PRO A C 1
ATOM 2303 O O . PRO A 1 301 ? 7.297 8.545 17.923 1.00 53.54 301 PRO A O 1
ATOM 2307 N N . GLY A 1 302 ? 7.878 9.778 19.683 1.00 47.23 302 GLY A N 1
ATOM 2308 C CA . GLY A 1 302 ? 8.335 8.712 20.541 1.00 43.46 302 GLY A CA 1
ATOM 2309 C C . GLY A 1 302 ? 7.298 7.753 21.078 1.00 43.27 302 GLY A C 1
ATOM 2310 O O . GLY A 1 302 ? 7.645 6.662 21.462 1.00 40.83 302 GLY A O 1
ATOM 2311 N N . GLN A 1 303 ? 6.048 8.202 21.172 1.00 39.55 303 GLN A N 1
ATOM 2312 C CA . GLN A 1 303 ? 4.948 7.458 21.764 1.00 37.86 303 GLN A CA 1
ATOM 2313 C C . GLN A 1 303 ? 3.561 7.825 21.256 1.00 42.19 303 GLN A C 1
ATOM 2314 O O . GLN A 1 303 ? 3.364 8.855 20.678 1.00 42.69 303 GLN A O 1
ATOM 2320 N N . MET A 1 304 ? 2.603 6.949 21.493 1.00 38.61 304 MET A N 1
ATOM 2321 C CA . MET A 1 304 ? 1.206 7.221 21.168 1.00 40.37 304 MET A CA 1
ATOM 2322 C C . MET A 1 304 ? 0.282 6.816 22.335 1.00 44.09 304 MET A C 1
ATOM 2323 O O . MET A 1 304 ? 0.154 5.630 22.658 1.00 40.93 304 MET A O 1
ATOM 2328 N N . THR A 1 305 ? -0.344 7.820 22.969 1.00 43.67 305 THR A N 1
ATOM 2329 C CA . THR A 1 305 ? -1.297 7.620 24.066 1.00 44.25 305 THR A CA 1
ATOM 2330 C C . THR A 1 305 ? -2.652 7.409 23.432 1.00 48.94 305 THR A C 1
ATOM 2331 O O . THR A 1 305 ? -3.036 8.171 22.543 1.00 49.85 305 THR A O 1
ATOM 2335 N N . LEU A 1 306 ? -3.378 6.386 23.876 1.00 45.39 306 LEU A N 1
ATOM 2336 C CA . LEU A 1 306 ? -4.709 6.151 23.334 1.00 46.41 306 LEU A CA 1
ATOM 2337 C C . LEU A 1 306 ? -5.886 6.290 24.325 1.00 49.83 306 LEU A C 1
ATOM 2338 O O . LEU A 1 306 ? -7.035 6.276 23.892 1.00 51.47 306 LEU A O 1
ATOM 2343 N N . HIS A 1 307 ? -5.588 6.447 25.641 1.00 44.85 307 HIS A N 1
ATOM 2344 C CA . HIS A 1 307 ? -6.539 6.640 26.753 1.00 45.50 307 HIS A CA 1
ATOM 2345 C C . HIS A 1 307 ? -5.799 7.223 27.963 1.00 49.67 307 HIS A C 1
ATOM 2346 O O . HIS A 1 307 ? -4.681 6.798 28.258 1.00 47.22 307 HIS A O 1
ATOM 2353 N N . HIS A 1 308 ? -6.422 8.194 28.664 1.00 48.99 308 HIS A N 1
ATOM 2354 C CA . HIS A 1 308 ? -5.785 8.869 29.797 1.00 49.06 308 HIS A CA 1
ATOM 2355 C C . HIS A 1 308 ? -6.186 8.415 31.193 1.00 52.26 308 HIS A C 1
ATOM 2356 O O . HIS A 1 308 ? -5.306 8.253 32.050 1.00 51.79 308 HIS A O 1
ATOM 2363 N N . LYS A 1 309 ? -7.495 8.210 31.433 1.00 48.19 309 LYS A N 1
ATOM 2364 C CA . LYS A 1 309 ? -7.999 7.745 32.732 1.00 47.28 309 LYS A CA 1
ATOM 2365 C C . LYS A 1 309 ? -8.982 6.577 32.510 1.00 49.17 309 LYS A C 1
ATOM 2366 O O . LYS A 1 309 ? -10.159 6.828 32.233 1.00 50.49 309 LYS A O 1
ATOM 2372 N N . PRO A 1 310 ? -8.520 5.296 32.553 1.00 42.04 310 PRO A N 1
ATOM 2373 C CA . PRO A 1 310 ? -7.153 4.830 32.865 1.00 39.47 310 PRO A CA 1
ATOM 2374 C C . PRO A 1 310 ? -6.149 4.961 31.715 1.00 39.56 310 PRO A C 1
ATOM 2375 O O . PRO A 1 310 ? -6.551 5.059 30.557 1.00 39.03 310 PRO A O 1
ATOM 2379 N N . PHE A 1 311 ? -4.846 4.997 32.053 1.00 33.64 311 PHE A N 1
ATOM 2380 C CA . PHE A 1 311 ? -3.744 5.206 31.108 1.00 32.33 311 PHE A CA 1
ATOM 2381 C C . PHE A 1 311 ? -3.343 4.008 30.246 1.00 35.94 311 PHE A C 1
ATOM 2382 O O . PHE A 1 311 ? -3.151 2.903 30.760 1.00 34.88 311 PHE A O 1
ATOM 2390 N N . LEU A 1 312 ? -3.151 4.265 28.931 1.00 32.69 312 LEU A N 1
ATOM 2391 C CA . LEU A 1 312 ? -2.694 3.293 27.929 1.00 30.95 312 LEU A CA 1
ATOM 2392 C C . LEU A 1 312 ? -1.910 3.995 26.839 1.00 35.02 312 LEU A C 1
ATOM 2393 O O . LEU A 1 312 ? -2.404 4.929 26.210 1.00 35.85 312 LEU A O 1
ATOM 2398 N N . ALA A 1 313 ? -0.666 3.580 26.670 1.00 31.28 313 ALA A N 1
ATOM 2399 C CA . ALA A 1 313 ? 0.216 4.035 25.615 1.00 31.89 313 ALA A CA 1
ATOM 2400 C C . ALA A 1 313 ? 0.998 2.879 24.948 1.00 36.05 313 ALA A C 1
ATOM 2401 O O . ALA A 1 313 ? 1.208 1.832 25.511 1.00 34.34 313 ALA A O 1
ATOM 2403 N N . CYS A 1 314 ? 1.399 3.138 23.719 1.00 34.94 314 CYS A N 1
ATOM 2404 C CA . CYS A 1 314 ? 2.201 2.259 22.925 1.00 34.30 314 CYS A CA 1
ATOM 2405 C C . CYS A 1 314 ? 3.570 2.913 22.733 1.00 38.14 314 CYS A C 1
ATOM 2406 O O . CYS A 1 314 ? 3.697 4.094 22.481 1.00 38.75 314 CYS A O 1
ATOM 2409 N N . GLY A 1 315 ? 4.603 2.110 22.884 1.00 33.26 315 GLY A N 1
ATOM 2410 C CA . GLY A 1 315 ? 5.965 2.566 22.774 1.00 32.78 315 GLY A CA 1
ATOM 2411 C C . GLY A 1 315 ? 6.762 1.624 21.919 1.00 37.08 315 GLY A C 1
ATOM 2412 O O . GLY A 1 315 ? 6.218 0.690 21.375 1.00 36.12 315 GLY A O 1
ATOM 2413 N N . GLY A 1 316 ? 8.052 1.912 21.777 1.00 34.88 316 GLY A N 1
ATOM 2414 C CA . GLY A 1 316 ? 8.937 1.116 20.960 1.00 34.54 316 GLY A CA 1
ATOM 2415 C C . GLY A 1 316 ? 9.552 1.717 19.712 1.00 40.24 316 GLY A C 1
ATOM 2416 O O . GLY A 1 316 ? 9.530 2.911 19.472 1.00 40.56 316 GLY A O 1
ATOM 2417 N N . ASP A 1 317 ? 10.078 0.792 18.920 1.00 37.62 317 ASP A N 1
ATOM 2418 C CA . ASP A 1 317 ? 10.868 0.934 17.701 1.00 37.91 317 ASP A CA 1
ATOM 2419 C C . ASP A 1 317 ? 10.196 1.665 16.578 1.00 40.98 317 ASP A C 1
ATOM 2420 O O . ASP A 1 317 ? 10.770 2.455 15.853 1.00 42.11 317 ASP A O 1
ATOM 2425 N N . GLY A 1 318 ? 8.950 1.322 16.443 1.00 34.67 318 GLY A N 1
ATOM 2426 C CA . GLY A 1 318 ? 8.074 1.780 15.370 1.00 34.51 318 GLY A CA 1
ATOM 2427 C C . GLY A 1 318 ? 7.770 3.259 15.395 1.00 38.09 318 GLY A C 1
ATOM 2428 O O . GLY A 1 318 ? 7.314 3.819 14.395 1.00 39.31 318 GLY A O 1
ATOM 2429 N N . PHE A 1 319 ? 8.040 3.895 16.543 1.00 32.46 319 PHE A N 1
ATOM 2430 C CA . PHE A 1 319 ? 7.804 5.306 16.831 1.00 32.01 319 PHE A CA 1
ATOM 2431 C C . PHE A 1 319 ? 9.088 6.134 16.774 1.00 34.77 319 PHE A C 1
ATOM 2432 O O . PHE A 1 319 ? 9.016 7.356 16.713 1.00 35.61 319 PHE A O 1
ATOM 2440 N N . THR A 1 320 ? 10.261 5.474 16.784 1.00 30.23 320 THR A N 1
ATOM 2441 C CA . THR A 1 320 ? 11.565 6.142 16.738 1.00 31.15 320 THR A CA 1
ATOM 2442 C C . THR A 1 320 ? 12.410 5.585 15.591 1.00 37.91 320 THR A C 1
ATOM 2443 O O . THR A 1 320 ? 12.177 5.951 14.441 1.00 38.99 320 THR A O 1
ATOM 2447 N N . GLN A 1 321 ? 13.419 4.741 15.905 1.00 35.06 321 GLN A N 1
ATOM 2448 C CA . GLN A 1 321 ? 14.319 4.066 14.958 1.00 34.53 321 GLN A CA 1
ATOM 2449 C C . GLN A 1 321 ? 14.676 2.713 15.581 1.00 35.42 321 GLN A C 1
ATOM 2450 O O . GLN A 1 321 ? 14.690 2.594 16.809 1.00 32.32 321 GLN A O 1
ATOM 2456 N N . SER A 1 322 ? 15.023 1.717 14.735 1.00 32.79 322 SER A N 1
ATOM 2457 C CA . SER A 1 322 ? 15.398 0.365 15.164 1.00 31.91 322 SER A CA 1
ATOM 2458 C C . SER A 1 322 ? 16.866 0.256 15.586 1.00 35.81 322 SER A C 1
ATOM 2459 O O . SER A 1 322 ? 17.685 -0.388 14.919 1.00 35.27 322 SER A O 1
ATOM 2462 N N . ASN A 1 323 ? 17.182 0.914 16.713 1.00 31.58 323 ASN A N 1
ATOM 2463 C CA . ASN A 1 323 ? 18.487 0.940 17.369 1.00 30.69 323 ASN A CA 1
ATOM 2464 C C . ASN A 1 323 ? 18.308 1.255 18.854 1.00 32.33 323 ASN A C 1
ATOM 2465 O O . ASN A 1 323 ? 17.216 1.653 19.260 1.00 31.25 323 ASN A O 1
ATOM 2470 N N . PHE A 1 324 ? 19.360 1.030 19.657 1.00 28.68 324 PHE A N 1
ATOM 2471 C CA . PHE A 1 324 ? 19.416 1.215 21.110 1.00 28.32 324 PHE A CA 1
ATOM 2472 C C . PHE A 1 324 ? 19.020 2.611 21.570 1.00 33.88 324 PHE A C 1
ATOM 2473 O O . PHE A 1 324 ? 18.319 2.737 22.569 1.00 32.98 324 PHE A O 1
ATOM 2481 N N . ASP A 1 325 ? 19.455 3.660 20.845 1.00 32.70 325 ASP A N 1
ATOM 2482 C CA . ASP A 1 325 ? 19.100 5.038 21.203 1.00 34.01 325 ASP A CA 1
ATOM 2483 C C . ASP A 1 325 ? 17.655 5.390 20.849 1.00 37.57 325 ASP A C 1
ATOM 2484 O O . ASP A 1 325 ? 17.075 6.267 21.484 1.00 37.53 325 ASP A O 1
ATOM 2489 N N . GLY A 1 326 ? 17.085 4.674 19.874 1.00 33.88 326 GLY A N 1
ATOM 2490 C CA . GLY A 1 326 ? 15.693 4.818 19.464 1.00 33.60 326 GLY A CA 1
ATOM 2491 C C . GLY A 1 326 ? 14.779 4.334 20.570 1.00 37.89 326 GLY A C 1
ATOM 2492 O O . GLY A 1 326 ? 13.790 4.989 20.900 1.00 38.16 326 GLY A O 1
ATOM 2493 N N . CYS A 1 327 ? 15.155 3.207 21.197 1.00 34.45 327 CYS A N 1
ATOM 2494 C CA . CYS A 1 327 ? 14.445 2.606 22.318 1.00 33.72 327 CYS A CA 1
ATOM 2495 C C . CYS A 1 327 ? 14.499 3.521 23.530 1.00 36.90 327 CYS A C 1
ATOM 2496 O O . CYS A 1 327 ? 13.489 3.666 24.213 1.00 36.33 327 CYS A O 1
ATOM 2499 N N . ILE A 1 328 ? 15.667 4.165 23.775 1.00 33.56 328 ILE A N 1
ATOM 2500 C CA . ILE A 1 328 ? 15.863 5.111 24.875 1.00 33.77 328 ILE A CA 1
ATOM 2501 C C . ILE A 1 328 ? 14.901 6.291 24.700 1.00 39.90 328 ILE A C 1
ATOM 2502 O O . ILE A 1 328 ? 14.138 6.579 25.619 1.00 39.79 328 ILE A O 1
ATOM 2507 N N . THR A 1 329 ? 14.910 6.936 23.514 1.00 38.35 329 THR A N 1
ATOM 2508 C CA . THR A 1 329 ? 14.027 8.065 23.194 1.00 39.94 329 THR A CA 1
ATOM 2509 C C . THR A 1 329 ? 12.545 7.705 23.323 1.00 42.45 329 THR A C 1
ATOM 2510 O O . THR A 1 329 ? 11.789 8.478 23.912 1.00 43.14 329 THR A O 1
ATOM 2514 N N . SER A 1 330 ? 12.153 6.509 22.844 1.00 36.49 330 SER A N 1
ATOM 2515 C CA . SER A 1 330 ? 10.784 6.017 22.958 1.00 35.37 330 SER A CA 1
ATOM 2516 C C . SER A 1 330 ? 10.373 5.799 24.424 1.00 37.98 330 SER A C 1
ATOM 2517 O O . SER A 1 330 ? 9.245 6.140 24.781 1.00 39.41 330 SER A O 1
ATOM 2520 N N . ALA A 1 331 ? 11.287 5.264 25.272 1.00 31.48 331 ALA A N 1
ATOM 2521 C CA . ALA A 1 331 ? 11.040 5.029 26.703 1.00 29.94 331 ALA A CA 1
ATOM 2522 C C . ALA A 1 331 ? 10.908 6.343 27.478 1.00 33.88 331 ALA A C 1
ATOM 2523 O O . ALA A 1 331 ? 10.027 6.452 28.329 1.00 33.64 331 ALA A O 1
ATOM 2525 N N . LEU A 1 332 ? 11.752 7.343 27.155 1.00 30.99 332 LEU A N 1
ATOM 2526 C CA . LEU A 1 332 ? 11.725 8.667 27.780 1.00 32.58 332 LEU A CA 1
ATOM 2527 C C . LEU A 1 332 ? 10.439 9.434 27.433 1.00 39.82 332 LEU A C 1
ATOM 2528 O O . LEU A 1 332 ? 9.908 10.156 28.282 1.00 39.77 332 LEU A O 1
ATOM 2533 N N . CYS A 1 333 ? 9.928 9.240 26.195 1.00 38.02 333 CYS A N 1
ATOM 2534 C CA . CYS A 1 333 ? 8.701 9.857 25.693 1.00 39.36 333 CYS A CA 1
ATOM 2535 C C . CYS A 1 333 ? 7.467 9.311 26.392 1.00 42.98 333 CYS A C 1
ATOM 2536 O O . CYS A 1 333 ? 6.544 10.075 26.676 1.00 44.43 333 CYS A O 1
ATOM 2539 N N . VAL A 1 334 ? 7.441 7.989 26.653 1.00 38.25 334 VAL A N 1
ATOM 2540 C CA . VAL A 1 334 ? 6.344 7.314 27.353 1.00 38.07 334 VAL A CA 1
ATOM 2541 C C . VAL A 1 334 ? 6.309 7.818 28.809 1.00 45.52 334 VAL A C 1
ATOM 2542 O O . VAL A 1 334 ? 5.229 8.116 29.325 1.00 46.30 334 VAL A O 1
ATOM 2546 N N . LEU A 1 335 ? 7.493 7.948 29.447 1.00 43.40 335 LEU A N 1
ATOM 2547 C CA . LEU A 1 335 ? 7.605 8.402 30.834 1.00 45.04 335 LEU A CA 1
ATOM 2548 C C . LEU A 1 335 ? 7.114 9.838 31.050 1.00 51.16 335 LEU A C 1
ATOM 2549 O O . LEU A 1 335 ? 6.499 10.114 32.080 1.00 50.69 335 LEU A O 1
ATOM 2554 N N . GLU A 1 336 ? 7.357 10.735 30.071 1.00 49.93 336 GLU A N 1
ATOM 2555 C CA . GLU A 1 336 ? 6.919 12.136 30.140 1.00 52.68 336 GLU A CA 1
ATOM 2556 C C . GLU A 1 336 ? 5.398 12.230 29.944 1.00 55.63 336 GLU A C 1
ATOM 2557 O O . GLU A 1 336 ? 4.772 13.156 30.462 1.00 57.13 336 GLU A O 1
ATOM 2563 N N . ALA A 1 337 ? 4.811 11.244 29.232 1.00 49.28 337 ALA A N 1
ATOM 2564 C CA . ALA A 1 337 ? 3.376 11.168 28.992 1.00 48.80 337 ALA A CA 1
ATOM 2565 C C . ALA A 1 337 ? 2.613 10.793 30.265 1.00 52.43 337 ALA A C 1
ATOM 2566 O O . ALA A 1 337 ? 1.541 11.351 30.499 1.00 53.68 337 ALA A O 1
ATOM 2568 N N . LEU A 1 338 ? 3.148 9.868 31.090 1.00 47.44 338 LEU A N 1
ATOM 2569 C CA . LEU A 1 338 ? 2.493 9.435 32.340 1.00 46.93 338 LEU A CA 1
ATOM 2570 C C . LEU A 1 338 ? 2.906 10.187 33.624 1.00 52.71 338 LEU A C 1
ATOM 2571 O O . LEU A 1 338 ? 2.312 9.954 34.678 1.00 52.55 338 LEU A O 1
ATOM 2576 N N . LYS A 1 339 ? 3.891 11.113 33.511 1.00 50.65 339 LYS A N 1
ATOM 2577 C CA . LYS A 1 339 ? 4.448 11.980 34.564 1.00 52.21 339 LYS A CA 1
ATOM 2578 C C . LYS A 1 339 ? 3.378 12.630 35.472 1.00 59.03 339 LYS A C 1
ATOM 2579 O O . LYS A 1 339 ? 3.571 12.695 36.687 1.00 59.56 339 LYS A O 1
ATOM 2585 N N . ASN A 1 340 ? 2.264 13.107 34.889 1.00 57.11 340 ASN A N 1
ATOM 2586 C CA . ASN A 1 340 ? 1.180 13.709 35.670 1.00 58.94 340 ASN A CA 1
ATOM 2587 C C . ASN A 1 340 ? 0.016 12.715 35.869 1.00 60.56 340 ASN A C 1
ATOM 2588 O O . ASN A 1 340 ? -1.139 13.134 35.959 1.00 61.30 340 ASN A O 1
ATOM 2593 N N . TYR A 1 341 ? 0.318 11.397 35.964 1.00 54.15 341 TYR A N 1
ATOM 2594 C CA . TYR A 1 341 ? -0.704 10.356 36.149 1.00 70.59 341 TYR A CA 1
ATOM 2595 C C . TYR A 1 341 ? -0.333 9.340 37.223 1.00 86.44 341 TYR A C 1
ATOM 2596 O O . TYR A 1 341 ? 0.774 8.813 37.228 1.00 44.74 341 TYR A O 1
ATOM 2605 N N . ALA B 1 2 ? 13.543 44.865 49.096 1.00 63.72 2 ALA B N 1
ATOM 2606 C CA . ALA B 1 2 ? 13.587 44.887 47.629 1.00 61.45 2 ALA B CA 1
ATOM 2607 C C . ALA B 1 2 ? 14.196 43.609 47.040 1.00 62.14 2 ALA B C 1
ATOM 2608 O O . ALA B 1 2 ? 15.306 43.216 47.418 1.00 61.04 2 ALA B O 1
ATOM 2610 N N . GLN B 1 3 ? 13.450 42.968 46.119 1.00 57.02 3 GLN B N 1
ATOM 2611 C CA . GLN B 1 3 ? 13.834 41.746 45.409 1.00 54.84 3 GLN B CA 1
ATOM 2612 C C . GLN B 1 3 ? 14.203 42.131 43.971 1.00 56.02 3 GLN B C 1
ATOM 2613 O O . GLN B 1 3 ? 13.337 42.549 43.194 1.00 56.04 3 GLN B O 1
ATOM 2619 N N . VAL B 1 4 ? 15.495 42.030 43.638 1.00 49.82 4 VAL B N 1
ATOM 2620 C CA . VAL B 1 4 ? 16.008 42.394 42.323 1.00 47.47 4 VAL B CA 1
ATOM 2621 C C . VAL B 1 4 ? 16.464 41.140 41.577 1.00 49.40 4 VAL B C 1
ATOM 2622 O O . VAL B 1 4 ? 17.210 40.330 42.138 1.00 49.71 4 VAL B O 1
ATOM 2626 N N . LEU B 1 5 ? 16.007 40.982 40.315 1.00 42.58 5 LEU B N 1
ATOM 2627 C CA . LEU B 1 5 ? 16.391 39.858 39.465 1.00 40.32 5 LEU B CA 1
ATOM 2628 C C . LEU B 1 5 ? 17.246 40.316 38.283 1.00 40.71 5 LEU B C 1
ATOM 2629 O O . LEU B 1 5 ? 16.872 41.240 37.554 1.00 39.10 5 LEU B O 1
ATOM 2634 N N . ILE B 1 6 ? 18.384 39.648 38.088 1.00 36.56 6 ILE B N 1
ATOM 2635 C CA . ILE B 1 6 ? 19.262 39.914 36.952 1.00 35.29 6 ILE B CA 1
ATOM 2636 C C . ILE B 1 6 ? 19.258 38.671 36.076 1.00 38.15 6 ILE B C 1
ATOM 2637 O O . ILE B 1 6 ? 19.613 37.590 36.545 1.00 37.16 6 ILE B O 1
ATOM 2642 N N . VAL B 1 7 ? 18.750 38.804 34.844 1.00 34.99 7 VAL B N 1
ATOM 2643 C CA . VAL B 1 7 ? 18.661 37.671 33.922 1.00 34.79 7 VAL B CA 1
ATOM 2644 C C . VAL B 1 7 ? 19.861 37.664 32.986 1.00 38.35 7 VAL B C 1
ATOM 2645 O O . VAL B 1 7 ? 20.004 38.559 32.153 1.00 38.22 7 VAL B O 1
ATOM 2649 N N . GLY B 1 8 ? 20.714 36.659 33.165 1.00 34.50 8 GLY B N 1
ATOM 2650 C CA . GLY B 1 8 ? 21.939 36.459 32.404 1.00 32.81 8 GLY B CA 1
ATOM 2651 C C . GLY B 1 8 ? 23.165 36.633 33.269 1.00 34.84 8 GLY B C 1
ATOM 2652 O O . GLY B 1 8 ? 23.389 37.721 33.800 1.00 35.01 8 GLY B O 1
ATOM 2653 N N . ALA B 1 9 ? 23.960 35.562 33.434 1.00 30.29 9 ALA B N 1
ATOM 2654 C CA . ALA B 1 9 ? 25.212 35.612 34.211 1.00 29.84 9 ALA B CA 1
ATOM 2655 C C . ALA B 1 9 ? 26.374 35.778 33.226 1.00 34.15 9 ALA B C 1
ATOM 2656 O O . ALA B 1 9 ? 27.240 34.908 33.106 1.00 34.62 9 ALA B O 1
ATOM 2658 N N . GLY B 1 10 ? 26.329 36.888 32.494 1.00 29.65 10 GLY B N 1
ATOM 2659 C CA . GLY B 1 10 ? 27.327 37.269 31.508 1.00 28.33 10 GLY B CA 1
ATOM 2660 C C . GLY B 1 10 ? 28.133 38.441 32.022 1.00 32.63 10 GLY B C 1
ATOM 2661 O O . GLY B 1 10 ? 28.156 38.697 33.230 1.00 32.56 10 GLY B O 1
ATOM 2662 N N . MET B 1 11 ? 28.784 39.166 31.109 1.00 28.83 11 MET B N 1
ATOM 2663 C CA . MET B 1 11 ? 29.620 40.317 31.424 1.00 30.09 11 MET B CA 1
ATOM 2664 C C . MET B 1 11 ? 28.801 41.495 31.950 1.00 35.58 11 MET B C 1
ATOM 2665 O O . MET B 1 11 ? 29.122 42.017 33.017 1.00 37.70 11 MET B O 1
ATOM 2670 N N . THR B 1 12 ? 27.746 41.896 31.225 1.00 31.52 12 THR B N 1
ATOM 2671 C CA . THR B 1 12 ? 26.856 43.005 31.597 1.00 31.81 12 THR B CA 1
ATOM 2672 C C . THR B 1 12 ? 26.130 42.743 32.923 1.00 36.55 12 THR B C 1
ATOM 2673 O O . THR B 1 12 ? 26.109 43.629 33.773 1.00 38.59 12 THR B O 1
ATOM 2677 N N . GLY B 1 13 ? 25.587 41.534 33.084 1.00 31.63 13 GLY B N 1
ATOM 2678 C CA . GLY B 1 13 ? 24.838 41.116 34.263 1.00 32.27 13 GLY B CA 1
ATOM 2679 C C . GLY B 1 13 ? 25.616 41.053 35.564 1.00 38.95 13 GLY B C 1
ATOM 2680 O O . GLY B 1 13 ? 25.149 41.551 36.595 1.00 40.01 13 GLY B O 1
ATOM 2681 N N . SER B 1 14 ? 26.799 40.421 35.528 1.00 36.14 14 SER B N 1
ATOM 2682 C CA . SER B 1 14 ? 27.691 40.265 36.674 1.00 36.73 14 SER B CA 1
ATOM 2683 C C . SER B 1 14 ? 28.141 41.631 37.174 1.00 41.71 14 SER B C 1
ATOM 2684 O O . SER B 1 14 ? 28.226 41.848 38.382 1.00 42.84 14 SER B O 1
ATOM 2687 N N . LEU B 1 15 ? 28.405 42.548 36.240 1.00 38.41 15 LEU B N 1
ATOM 2688 C CA . LEU B 1 15 ? 28.835 43.902 36.540 1.00 39.85 15 LEU B CA 1
ATOM 2689 C C . LEU B 1 15 ? 27.688 44.748 37.093 1.00 45.25 15 LEU B C 1
ATOM 2690 O O . LEU B 1 15 ? 27.923 45.519 38.021 1.00 46.66 15 LEU B O 1
ATOM 2695 N N . CYS B 1 16 ? 26.445 44.566 36.566 1.00 41.60 16 CYS B N 1
ATOM 2696 C CA . CYS B 1 16 ? 25.218 45.233 37.036 1.00 42.38 16 CYS B CA 1
ATOM 2697 C C . CYS B 1 16 ? 25.005 44.865 38.514 1.00 46.10 16 CYS B C 1
ATOM 2698 O O . CYS B 1 16 ? 24.775 45.747 39.342 1.00 47.09 16 CYS B O 1
ATOM 2701 N N . ALA B 1 17 ? 25.136 43.559 38.831 1.00 42.01 17 ALA B N 1
ATOM 2702 C CA . ALA B 1 17 ? 25.025 42.977 40.170 1.00 43.33 17 ALA B CA 1
ATOM 2703 C C . ALA B 1 17 ? 26.074 43.542 41.137 1.00 48.22 17 ALA B C 1
ATOM 2704 O O . ALA B 1 17 ? 25.734 43.867 42.281 1.00 48.83 17 ALA B O 1
ATOM 2706 N N . ALA B 1 18 ? 27.344 43.646 40.673 1.00 43.96 18 ALA B N 1
ATOM 2707 C CA . ALA B 1 18 ? 28.473 44.173 41.447 1.00 44.67 18 ALA B CA 1
ATOM 2708 C C . ALA B 1 18 ? 28.322 45.674 41.689 1.00 49.55 18 ALA B C 1
ATOM 2709 O O . ALA B 1 18 ? 28.638 46.144 42.780 1.00 49.86 18 ALA B O 1
ATOM 2711 N N . LEU B 1 19 ? 27.816 46.416 40.685 1.00 47.23 19 LEU B N 1
ATOM 2712 C CA . LEU B 1 19 ? 27.582 47.857 40.790 1.00 49.23 19 LEU B CA 1
ATOM 2713 C C . LEU B 1 19 ? 26.375 48.182 41.664 1.00 55.79 19 LEU B C 1
ATOM 2714 O O . LEU B 1 19 ? 26.371 49.232 42.310 1.00 56.80 19 LEU B O 1
ATOM 2719 N N . LEU B 1 20 ? 25.364 47.283 41.697 1.00 53.21 20 LEU B N 1
ATOM 2720 C CA . LEU B 1 20 ? 24.163 47.465 42.511 1.00 55.16 20 LEU B CA 1
ATOM 2721 C C . LEU B 1 20 ? 24.458 47.332 44.003 1.00 63.83 20 LEU B C 1
ATOM 2722 O O . LEU B 1 20 ? 23.817 48.015 44.801 1.00 65.59 20 LEU B O 1
ATOM 2727 N N . ARG B 1 21 ? 25.414 46.465 44.383 1.00 62.20 21 ARG B N 1
ATOM 2728 C CA . ARG B 1 21 ? 25.813 46.280 45.777 1.00 65.45 21 ARG B CA 1
ATOM 2729 C C . ARG B 1 21 ? 26.598 47.503 46.271 1.00 74.22 21 ARG B C 1
ATOM 2730 O O . ARG B 1 21 ? 26.285 48.051 47.330 1.00 76.05 21 ARG B O 1
ATOM 2738 N N . ARG B 1 22 ? 27.589 47.937 45.467 1.00 71.80 22 ARG B N 1
ATOM 2739 C CA . ARG B 1 22 ? 28.493 49.067 45.703 1.00 73.88 22 ARG B CA 1
ATOM 2740 C C . ARG B 1 22 ? 27.777 50.434 45.773 1.00 80.64 22 ARG B C 1
ATOM 2741 O O . ARG B 1 22 ? 28.321 51.372 46.357 1.00 82.02 22 ARG B O 1
ATOM 2749 N N . GLN B 1 23 ? 26.579 50.545 45.164 1.00 77.52 23 GLN B N 1
ATOM 2750 C CA . GLN B 1 23 ? 25.812 51.790 45.085 1.00 78.97 23 GLN B CA 1
ATOM 2751 C C . GLN B 1 23 ? 24.698 51.925 46.125 1.00 85.36 23 GLN B C 1
ATOM 2752 O O . GLN B 1 23 ? 24.616 52.968 46.781 1.00 87.41 23 GLN B O 1
ATOM 2758 N N . THR B 1 24 ? 23.830 50.900 46.258 1.00 81.52 24 THR B N 1
ATOM 2759 C CA . THR B 1 24 ? 22.690 50.930 47.183 1.00 83.07 24 THR B CA 1
ATOM 2760 C C . THR B 1 24 ? 23.084 50.998 48.655 1.00 89.95 24 THR B C 1
ATOM 2761 O O . THR B 1 24 ? 23.892 50.192 49.125 1.00 89.61 24 THR B O 1
ATOM 2765 N N . SER B 1 25 ? 22.495 51.974 49.373 1.00 88.99 25 SER B N 1
ATOM 2766 C CA . SER B 1 25 ? 22.690 52.199 50.804 1.00 91.35 25 SER B CA 1
ATOM 2767 C C . SER B 1 25 ? 21.846 51.186 51.583 1.00 94.82 25 SER B C 1
ATOM 2768 O O . SER B 1 25 ? 22.366 50.497 52.464 1.00 95.15 25 SER B O 1
ATOM 2771 N N . GLY B 1 26 ? 20.563 51.099 51.219 1.00 90.18 26 GLY B N 1
ATOM 2772 C CA . GLY B 1 26 ? 19.588 50.209 51.833 1.00 89.89 26 GLY B CA 1
ATOM 2773 C C . GLY B 1 26 ? 19.777 48.729 51.547 1.00 90.64 26 GLY B C 1
ATOM 2774 O O . GLY B 1 26 ? 20.590 48.351 50.697 1.00 88.18 26 GLY B O 1
ATOM 2775 N N . PRO B 1 27 ? 19.009 47.862 52.248 1.00 87.05 27 PRO B N 1
ATOM 2776 C CA . PRO B 1 27 ? 19.136 46.414 52.035 1.00 84.80 27 PRO B CA 1
ATOM 2777 C C . PRO B 1 27 ? 18.326 45.869 50.853 1.00 84.76 27 PRO B C 1
ATOM 2778 O O . PRO B 1 27 ? 17.212 46.330 50.593 1.00 84.35 27 PRO B O 1
ATOM 2782 N N . LEU B 1 28 ? 18.889 44.863 50.150 1.00 78.29 28 LEU B N 1
ATOM 2783 C CA . LEU B 1 28 ? 18.245 44.213 49.002 1.00 75.43 28 LEU B CA 1
ATOM 2784 C C . LEU B 1 28 ? 18.636 42.751 48.786 1.00 74.76 28 LEU B C 1
ATOM 2785 O O . LEU B 1 28 ? 19.731 42.340 49.171 1.00 75.14 28 LEU B O 1
ATOM 2790 N N . TYR B 1 29 ? 17.727 41.976 48.166 1.00 66.90 29 TYR B N 1
ATOM 2791 C CA . TYR B 1 29 ? 17.949 40.582 47.808 1.00 64.14 29 TYR B CA 1
ATOM 2792 C C . TYR B 1 29 ? 18.316 40.545 46.321 1.00 64.71 29 TYR B C 1
ATOM 2793 O O . TYR B 1 29 ? 17.530 40.992 45.483 1.00 63.79 29 TYR B O 1
ATOM 2802 N N . LEU B 1 30 ? 19.520 40.032 46.006 1.00 59.09 30 LEU B N 1
ATOM 2803 C CA . LEU B 1 30 ? 20.040 39.926 44.644 1.00 55.89 30 LEU B CA 1
ATOM 2804 C C . LEU B 1 30 ? 20.005 38.507 44.096 1.00 55.16 30 LEU B C 1
ATOM 2805 O O . LEU B 1 30 ? 20.735 37.634 44.581 1.00 55.44 30 LEU B O 1
ATOM 2810 N N . ALA B 1 31 ? 19.184 38.284 43.066 1.00 47.54 31 ALA B N 1
ATOM 2811 C CA . ALA B 1 31 ? 19.125 36.994 42.396 1.00 45.94 31 ALA B CA 1
ATOM 2812 C C . ALA B 1 31 ? 19.636 37.110 40.951 1.00 47.67 31 ALA B C 1
ATOM 2813 O O . ALA B 1 31 ? 19.312 38.072 40.243 1.00 47.15 31 ALA B O 1
ATOM 2815 N N . VAL B 1 32 ? 20.474 36.150 40.536 1.00 42.15 32 VAL B N 1
ATOM 2816 C CA . VAL B 1 32 ? 21.014 36.085 39.180 1.00 40.19 32 VAL B CA 1
ATOM 2817 C C . VAL B 1 32 ? 20.592 34.739 38.591 1.00 44.26 32 VAL B C 1
ATOM 2818 O O . VAL B 1 32 ? 20.830 33.700 39.206 1.00 44.90 32 VAL B O 1
ATOM 2822 N N . TRP B 1 33 ? 19.921 34.766 37.426 1.00 40.18 33 TRP B N 1
ATOM 2823 C CA . TRP B 1 33 ? 19.417 33.568 36.744 1.00 39.77 33 TRP B CA 1
ATOM 2824 C C . TRP B 1 33 ? 20.080 33.414 35.387 1.00 42.43 33 TRP B C 1
ATOM 2825 O O . TRP B 1 33 ? 20.147 34.386 34.627 1.00 42.66 33 TRP B O 1
ATOM 2836 N N . ASP B 1 34 ? 20.549 32.196 35.064 1.00 37.79 34 ASP B N 1
ATOM 2837 C CA . ASP B 1 34 ? 21.118 31.884 33.752 1.00 36.81 34 ASP B CA 1
ATOM 2838 C C . ASP B 1 34 ? 20.613 30.515 33.291 1.00 41.37 34 ASP B C 1
ATOM 2839 O O . ASP B 1 34 ? 20.498 29.594 34.108 1.00 42.82 34 ASP B O 1
ATOM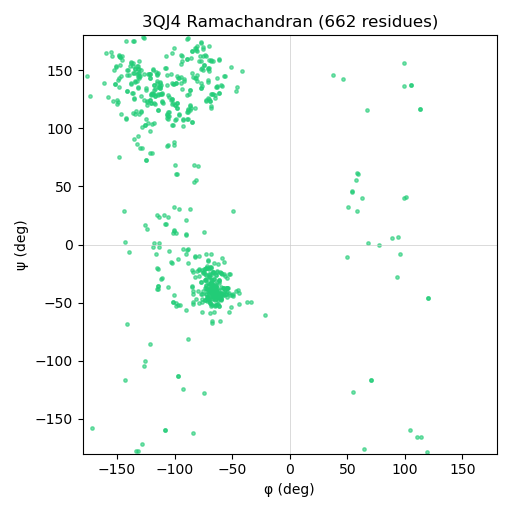 2844 N N . LYS B 1 35 ? 20.264 30.402 31.996 1.00 36.37 35 LYS B N 1
ATOM 2845 C CA . LYS B 1 35 ? 19.759 29.168 31.384 1.00 36.98 35 LYS B CA 1
ATOM 2846 C C . LYS B 1 35 ? 20.843 28.074 31.247 1.00 42.31 35 LYS B C 1
ATOM 2847 O O . LYS B 1 35 ? 20.518 26.892 31.105 1.00 43.33 35 LYS B O 1
ATOM 2853 N N . ALA B 1 36 ? 22.119 28.477 31.266 1.00 38.67 36 ALA B N 1
ATOM 2854 C CA . ALA B 1 36 ? 23.264 27.572 31.137 1.00 39.10 36 ALA B CA 1
ATOM 2855 C C . ALA B 1 36 ? 23.632 26.878 32.452 1.00 45.97 36 ALA B C 1
ATOM 2856 O O . ALA B 1 36 ? 23.121 27.251 33.510 1.00 45.49 36 ALA B O 1
ATOM 2858 N N . ASP B 1 37 ? 24.517 25.865 32.370 1.00 45.93 37 ASP B N 1
ATOM 2859 C CA . ASP B 1 37 ? 25.028 25.106 33.515 1.00 48.86 37 ASP B CA 1
ATOM 2860 C C . ASP B 1 37 ? 26.004 25.941 34.345 1.00 53.48 37 ASP B C 1
ATOM 2861 O O . ASP B 1 37 ? 26.102 25.737 35.561 1.00 55.13 37 ASP B O 1
ATOM 2866 N N . ASP B 1 38 ? 26.726 26.874 33.685 1.00 48.47 38 ASP B N 1
ATOM 2867 C CA . ASP B 1 38 ? 27.714 27.760 34.308 1.00 48.27 38 ASP B CA 1
ATOM 2868 C C . ASP B 1 38 ? 27.558 29.213 33.810 1.00 49.40 38 ASP B C 1
ATOM 2869 O O . ASP B 1 38 ? 26.703 29.485 32.968 1.00 47.89 38 ASP B O 1
ATOM 2874 N N . SER B 1 39 ? 28.344 30.149 34.373 1.00 45.54 39 SER B N 1
ATOM 2875 C CA . SER B 1 39 ? 28.338 31.580 34.029 1.00 43.56 39 SER B CA 1
ATOM 2876 C C . SER B 1 39 ? 29.309 31.890 32.880 1.00 46.03 39 SER B C 1
ATOM 2877 O O . SER B 1 39 ? 30.006 30.985 32.395 1.00 46.87 39 SER B O 1
ATOM 2880 N N . GLY B 1 40 ? 29.345 33.156 32.456 1.00 39.98 40 GLY B N 1
ATOM 2881 C CA . GLY B 1 40 ? 30.249 33.618 31.408 1.00 38.20 40 GLY B CA 1
ATOM 2882 C C . GLY B 1 40 ? 29.606 34.203 30.169 1.00 40.06 40 GLY B C 1
ATOM 2883 O O . GLY B 1 40 ? 30.052 35.246 29.678 1.00 38.95 40 GLY B O 1
ATOM 2884 N N . GLY B 1 41 ? 28.579 33.522 29.654 1.00 35.58 41 GLY B N 1
ATOM 2885 C CA . GLY B 1 41 ? 27.884 33.927 28.433 1.00 33.75 41 GLY B CA 1
ATOM 2886 C C . GLY B 1 41 ? 28.757 33.722 27.215 1.00 35.45 41 GLY B C 1
ATOM 2887 O O . GLY B 1 41 ? 29.172 32.595 26.935 1.00 35.76 41 GLY B O 1
ATOM 2888 N N . ARG B 1 42 ? 29.101 34.815 26.522 1.00 30.33 42 ARG B N 1
ATOM 2889 C CA . ARG B 1 42 ? 29.988 34.765 25.351 1.00 29.03 42 ARG B CA 1
ATOM 2890 C C . ARG B 1 42 ? 31.466 34.926 25.751 1.00 33.71 42 ARG B C 1
ATOM 2891 O O . ARG B 1 42 ? 32.337 35.097 24.901 1.00 32.62 42 ARG B O 1
ATOM 2899 N N . MET B 1 43 ? 31.715 34.913 27.051 1.00 31.94 43 MET B N 1
ATOM 2900 C CA . MET B 1 43 ? 33.018 34.919 27.663 1.00 32.88 43 MET B CA 1
ATOM 2901 C C . MET B 1 43 ? 33.274 33.625 28.370 1.00 40.75 43 MET B C 1
ATOM 2902 O O . MET B 1 43 ? 34.053 33.587 29.267 1.00 41.02 43 MET B O 1
ATOM 2907 N N . THR B 1 44 ? 32.603 32.562 27.986 1.00 40.44 44 THR B N 1
ATOM 2908 C CA . THR B 1 44 ? 32.783 31.330 28.681 1.00 42.19 44 THR B CA 1
ATOM 2909 C C . THR B 1 44 ? 34.164 30.780 28.486 1.00 48.47 44 THR B C 1
ATOM 2910 O O . THR B 1 44 ? 34.837 31.143 27.576 1.00 48.38 44 THR B O 1
ATOM 2914 N N . THR B 1 45 ? 34.597 29.938 29.398 1.00 47.42 45 THR B N 1
ATOM 2915 C CA . THR B 1 45 ? 35.832 29.229 29.248 1.00 48.75 45 THR B CA 1
ATOM 2916 C C . THR B 1 45 ? 35.605 27.725 29.483 1.00 54.77 45 THR B C 1
ATOM 2917 O O . THR B 1 45 ? 35.090 27.330 30.477 1.00 54.64 45 THR B O 1
ATOM 2921 N N . ALA B 1 46 ? 36.028 26.891 28.560 1.00 52.52 46 ALA B N 1
ATOM 2922 C CA . ALA B 1 46 ? 35.757 25.486 28.622 1.00 53.78 46 ALA B CA 1
ATOM 2923 C C . ALA B 1 46 ? 36.926 24.727 29.134 1.00 60.19 46 ALA B C 1
ATOM 2924 O O . ALA B 1 46 ? 38.043 24.973 28.783 1.00 59.49 46 ALA B O 1
ATOM 2926 N N . CYS B 1 47 ? 36.639 23.773 29.988 1.00 59.49 47 CYS B N 1
ATOM 2927 C CA . CYS B 1 47 ? 37.668 22.948 30.601 1.00 61.60 47 CYS B CA 1
ATOM 2928 C C . CYS B 1 47 ? 37.637 21.555 29.986 1.00 65.97 47 CYS B C 1
ATOM 2929 O O . CYS B 1 47 ? 36.573 21.078 29.584 1.00 65.44 47 CYS B O 1
ATOM 2932 N N . SER B 1 48 ? 38.811 20.933 29.859 1.00 63.29 48 SER B N 1
ATOM 2933 C CA . SER B 1 48 ? 38.959 19.599 29.285 1.00 64.74 48 SER B CA 1
ATOM 2934 C C . SER B 1 48 ? 38.401 18.538 30.248 1.00 71.87 48 SER B C 1
ATOM 2935 O O . SER B 1 48 ? 38.613 18.665 31.458 1.00 72.83 48 SER B O 1
ATOM 2938 N N . PRO B 1 49 ? 37.716 17.473 29.749 1.00 69.37 49 PRO B N 1
ATOM 2939 C CA . PRO B 1 49 ? 37.216 16.430 30.663 1.00 71.43 49 PRO B CA 1
ATOM 2940 C C . PRO B 1 49 ? 38.337 15.693 31.398 1.00 77.69 49 PRO B C 1
ATOM 2941 O O . PRO B 1 49 ? 38.115 15.165 32.485 1.00 79.45 49 PRO B O 1
ATOM 2945 N N . HIS B 1 50 ? 39.549 15.705 30.833 1.00 74.55 50 HIS B N 1
ATOM 2946 C CA . HIS B 1 50 ? 40.718 15.064 31.428 1.00 76.91 50 HIS B CA 1
ATOM 2947 C C . HIS B 1 50 ? 41.298 15.859 32.594 1.00 78.96 50 HIS B C 1
ATOM 2948 O O . HIS B 1 50 ? 41.410 15.331 33.701 1.00 80.56 50 HIS B O 1
ATOM 2955 N N . ASN B 1 51 ? 41.686 17.116 32.339 1.00 72.13 51 ASN B N 1
ATOM 2956 C CA . ASN B 1 51 ? 42.265 17.986 33.355 1.00 71.22 51 ASN B CA 1
ATOM 2957 C C . ASN B 1 51 ? 41.448 19.265 33.445 1.00 70.04 51 ASN B C 1
ATOM 2958 O O . ASN B 1 51 ? 41.323 19.956 32.430 1.00 66.30 51 ASN B O 1
ATOM 2963 N N . PRO B 1 52 ? 40.913 19.632 34.638 1.00 66.83 52 PRO B N 1
ATOM 2964 C CA . PRO B 1 52 ? 40.192 20.917 34.754 1.00 64.16 52 PRO B CA 1
ATOM 2965 C C . PRO B 1 52 ? 41.125 22.132 34.622 1.00 66.94 52 PRO B C 1
ATOM 2966 O O . PRO B 1 52 ? 40.651 23.268 34.537 1.00 64.31 52 PRO B O 1
ATOM 2970 N N . GLN B 1 53 ? 42.452 21.879 34.601 1.00 65.38 53 GLN B N 1
ATOM 2971 C CA . GLN B 1 53 ? 43.510 22.879 34.465 1.00 64.80 53 GLN B CA 1
ATOM 2972 C C . GLN B 1 53 ? 43.778 23.223 32.983 1.00 67.32 53 GLN B C 1
ATOM 2973 O O . GLN B 1 53 ? 44.315 24.298 32.700 1.00 66.29 53 GLN B O 1
ATOM 2979 N N . CYS B 1 54 ? 43.405 22.305 32.049 1.00 63.30 54 CYS B N 1
ATOM 2980 C CA . CYS B 1 54 ? 43.518 22.487 30.595 1.00 61.22 54 CYS B CA 1
ATOM 2981 C C . CYS B 1 54 ? 42.243 23.237 30.175 1.00 61.81 54 CYS B C 1
ATOM 2982 O O . CYS B 1 54 ? 41.140 22.677 30.186 1.00 61.26 54 CYS B O 1
ATOM 2985 N N . THR B 1 55 ? 42.415 24.538 29.888 1.00 54.77 55 THR B N 1
ATOM 2986 C CA . THR B 1 55 ? 41.359 25.501 29.639 1.00 51.15 55 THR B CA 1
ATOM 2987 C C . THR B 1 55 ? 41.445 26.213 28.270 1.00 51.23 55 THR B C 1
ATOM 2988 O O . THR B 1 55 ? 42.536 26.462 27.756 1.00 50.53 55 THR B O 1
ATOM 2992 N N . ALA B 1 56 ? 40.273 26.540 27.695 1.00 45.23 56 ALA B N 1
ATOM 2993 C CA . ALA B 1 56 ? 40.140 27.218 26.410 1.00 43.19 56 ALA B CA 1
ATOM 2994 C C . ALA B 1 56 ? 38.995 28.221 26.453 1.00 45.09 56 ALA B C 1
ATOM 2995 O O . ALA B 1 56 ? 37.901 27.893 26.909 1.00 43.84 56 ALA B O 1
ATOM 2997 N N . ASP B 1 57 ? 39.250 29.450 25.979 1.00 40.99 57 ASP B N 1
ATOM 2998 C CA . ASP B 1 57 ? 38.241 30.509 25.914 1.00 39.00 57 ASP B CA 1
ATOM 2999 C C . ASP B 1 57 ? 37.534 30.381 24.566 1.00 38.61 57 ASP B C 1
ATOM 3000 O O . ASP B 1 57 ? 38.148 30.646 23.532 1.00 36.66 57 ASP B O 1
ATOM 3005 N N . LEU B 1 58 ? 36.270 29.924 24.566 1.00 34.39 58 LEU B N 1
ATOM 3006 C CA . LEU B 1 58 ? 35.506 29.731 23.318 1.00 33.35 58 LEU B CA 1
ATOM 3007 C C . LEU B 1 58 ? 34.951 31.009 22.683 1.00 35.92 58 LEU B C 1
ATOM 3008 O O . LEU B 1 58 ? 34.829 31.074 21.463 1.00 35.86 58 LEU B O 1
ATOM 3013 N N . GLY B 1 59 ? 34.606 31.988 23.506 1.00 32.96 59 GLY B N 1
ATOM 3014 C CA . GLY B 1 59 ? 34.060 33.257 23.048 1.00 32.86 59 GLY B CA 1
ATOM 3015 C C . GLY B 1 59 ? 35.131 34.319 22.963 1.00 38.87 59 GLY B C 1
ATOM 3016 O O . GLY B 1 59 ? 36.047 34.191 22.156 1.00 39.27 59 GLY B O 1
ATOM 3017 N N . ALA B 1 60 ? 35.049 35.360 23.813 1.00 37.23 60 ALA B N 1
ATOM 3018 C CA . ALA B 1 60 ? 36.007 36.469 23.857 1.00 38.22 60 ALA B CA 1
ATOM 3019 C C . ALA B 1 60 ? 37.428 35.980 24.154 1.00 43.85 60 ALA B C 1
ATOM 3020 O O . ALA B 1 60 ? 37.634 35.112 25.011 1.00 43.69 60 ALA B O 1
ATOM 3022 N N . GLN B 1 61 ? 38.397 36.538 23.423 1.00 41.37 61 GLN B N 1
ATOM 3023 C CA . GLN B 1 61 ? 39.795 36.149 23.496 1.00 41.96 61 GLN B CA 1
ATOM 3024 C C . GLN B 1 61 ? 40.669 37.039 24.367 1.00 47.12 61 GLN B C 1
ATOM 3025 O O . GLN B 1 61 ? 41.354 36.526 25.253 1.00 48.00 61 GLN B O 1
ATOM 3031 N N . TYR B 1 62 ? 40.653 38.361 24.133 1.00 43.72 62 TYR B N 1
ATOM 3032 C CA . TYR B 1 62 ? 41.447 39.307 24.914 1.00 44.94 62 TYR B CA 1
ATOM 3033 C C . TYR B 1 62 ? 40.741 40.648 25.044 1.00 49.07 62 TYR B C 1
ATOM 3034 O O . TYR B 1 62 ? 39.845 40.945 24.255 1.00 48.77 62 TYR B O 1
ATOM 3043 N N . ILE B 1 63 ? 41.156 41.465 26.027 1.00 46.51 63 ILE B N 1
ATOM 3044 C CA . ILE B 1 63 ? 40.576 42.784 26.301 1.00 46.81 63 ILE B CA 1
ATOM 3045 C C . ILE B 1 63 ? 41.433 43.910 25.715 1.00 53.63 63 ILE B C 1
ATOM 3046 O O . ILE B 1 63 ? 42.538 44.180 26.198 1.00 54.62 63 ILE B O 1
ATOM 3051 N N . THR B 1 64 ? 40.922 44.526 24.629 1.00 51.48 64 THR B N 1
ATOM 3052 C CA . THR B 1 64 ? 41.541 45.641 23.913 1.00 52.78 64 THR B CA 1
ATOM 3053 C C . THR B 1 64 ? 41.129 46.951 24.590 1.00 57.43 64 THR B C 1
ATOM 3054 O O . THR B 1 64 ? 39.946 47.299 24.628 1.00 55.93 64 THR B O 1
ATOM 3058 N N . CYS B 1 65 ? 42.109 47.666 25.144 1.00 55.96 65 CYS B N 1
ATOM 3059 C CA . CYS B 1 65 ? 41.866 48.920 25.845 1.00 57.27 65 CYS B CA 1
ATOM 3060 C C . CYS B 1 65 ? 42.333 50.109 25.014 1.00 61.67 65 CYS B C 1
ATOM 3061 O O . CYS B 1 65 ? 43.537 50.305 24.836 1.00 62.61 65 CYS B O 1
ATOM 3064 N N . THR B 1 66 ? 41.372 50.887 24.487 1.00 57.91 66 THR B N 1
ATOM 3065 C CA . THR B 1 66 ? 41.653 52.077 23.672 1.00 59.52 66 THR B CA 1
ATOM 3066 C C . THR B 1 66 ? 42.098 53.242 24.569 1.00 66.17 66 THR B C 1
ATOM 3067 O O . THR B 1 66 ? 41.645 53.307 25.715 1.00 66.16 66 THR B O 1
ATOM 3071 N N . PRO B 1 67 ? 42.928 54.199 24.074 1.00 64.54 67 PRO B N 1
ATOM 3072 C CA . PRO B 1 67 ? 43.353 55.326 24.929 1.00 66.72 67 PRO B CA 1
ATOM 3073 C C . PRO B 1 67 ? 42.235 56.185 25.531 1.00 71.13 67 PRO B C 1
ATOM 3074 O O . PRO B 1 67 ? 42.503 56.936 26.469 1.00 72.99 67 PRO B O 1
ATOM 3078 N N . HIS B 1 68 ? 40.991 56.072 25.019 1.00 65.68 68 HIS B N 1
ATOM 3079 C CA . HIS B 1 68 ? 39.849 56.816 25.549 1.00 65.70 68 HIS B CA 1
ATOM 3080 C C . HIS B 1 68 ? 39.279 56.123 26.782 1.00 66.58 68 HIS B C 1
ATOM 3081 O O . HIS B 1 68 ? 39.040 56.785 27.791 1.00 67.89 68 HIS B O 1
ATOM 3088 N N . TYR B 1 69 ? 39.082 54.789 26.702 1.00 59.09 69 TYR B N 1
ATOM 3089 C CA . TYR B 1 69 ? 38.532 53.996 27.800 1.00 57.11 69 TYR B CA 1
ATOM 3090 C C . TYR B 1 69 ? 39.462 53.799 28.988 1.00 61.59 69 TYR B C 1
ATOM 3091 O O . TYR B 1 69 ? 38.983 53.477 30.074 1.00 60.56 69 TYR B O 1
ATOM 3100 N N . ALA B 1 70 ? 40.779 54.016 28.798 1.00 59.88 70 ALA B N 1
ATOM 3101 C CA . ALA B 1 70 ? 41.778 53.916 29.865 1.00 61.11 70 ALA B CA 1
ATOM 3102 C C . ALA B 1 70 ? 41.563 55.034 30.888 1.00 68.38 70 ALA B C 1
ATOM 3103 O O . ALA B 1 70 ? 41.821 54.838 32.077 1.00 68.72 70 ALA B O 1
ATOM 3105 N N . LYS B 1 71 ? 41.067 56.199 30.418 1.00 66.96 71 LYS B N 1
ATOM 3106 C CA . LYS B 1 71 ? 40.745 57.368 31.242 1.00 69.28 71 LYS B CA 1
ATOM 3107 C C . LYS B 1 71 ? 39.333 57.198 31.822 1.00 71.91 71 LYS B C 1
ATOM 3108 O O . LYS B 1 71 ? 39.147 57.356 33.032 1.00 72.81 71 LYS B O 1
ATOM 3114 N N . LYS B 1 72 ? 38.349 56.853 30.961 1.00 65.48 72 LYS B N 1
ATOM 3115 C CA . LYS B 1 72 ? 36.951 56.689 31.357 1.00 64.12 72 LYS B CA 1
ATOM 3116 C C . LYS B 1 72 ? 36.727 55.505 32.313 1.00 65.04 72 LYS B C 1
ATOM 3117 O O . LYS B 1 72 ? 36.219 55.713 33.412 1.00 65.70 72 LYS B O 1
ATOM 3123 N N . HIS B 1 73 ? 37.101 54.279 31.896 1.00 57.73 73 HIS B N 1
ATOM 3124 C CA . HIS B 1 73 ? 36.898 53.058 32.682 1.00 54.49 73 HIS B CA 1
ATOM 3125 C C . HIS B 1 73 ? 38.124 52.653 33.501 1.00 57.86 73 HIS B C 1
ATOM 3126 O O . HIS B 1 73 ? 38.323 51.465 33.770 1.00 55.75 73 HIS B O 1
ATOM 3133 N N . GLN B 1 74 ? 38.921 53.651 33.923 1.00 56.72 74 GLN B N 1
ATOM 3134 C CA . GLN B 1 74 ? 40.144 53.503 34.719 1.00 57.96 74 GLN B CA 1
ATOM 3135 C C . GLN B 1 74 ? 39.925 52.642 35.962 1.00 60.75 74 GLN B C 1
ATOM 3136 O O . GLN B 1 74 ? 40.654 51.665 36.157 1.00 60.09 74 GLN B O 1
ATOM 3142 N N . ARG B 1 75 ? 38.912 53.006 36.785 1.00 56.91 75 ARG B N 1
ATOM 3143 C CA . ARG B 1 75 ? 38.553 52.316 38.025 1.00 56.27 75 ARG B CA 1
ATOM 3144 C C . ARG B 1 75 ? 38.301 50.824 37.838 1.00 57.71 75 ARG B C 1
ATOM 3145 O O . ARG B 1 75 ? 38.723 50.036 38.682 1.00 57.82 75 ARG B O 1
ATOM 3153 N N . PHE B 1 76 ? 37.677 50.434 36.709 1.00 51.90 76 PHE B N 1
ATOM 3154 C CA . PHE B 1 76 ? 37.386 49.037 36.380 1.00 49.22 76 PHE B CA 1
ATOM 3155 C C . PHE B 1 76 ? 38.660 48.264 36.044 1.00 52.84 76 PHE B C 1
ATOM 3156 O O . PHE B 1 76 ? 38.857 47.165 36.567 1.00 52.32 76 PHE B O 1
ATOM 3164 N N . TYR B 1 77 ? 39.524 48.844 35.188 1.00 49.43 77 TYR B N 1
ATOM 3165 C CA . TYR B 1 77 ? 40.788 48.241 34.773 1.00 48.72 77 TYR B CA 1
ATOM 3166 C C . TYR B 1 77 ? 41.747 48.035 35.933 1.00 53.75 77 TYR B C 1
ATOM 3167 O O . TYR B 1 77 ? 42.203 46.910 36.130 1.00 51.91 77 TYR B O 1
ATOM 3176 N N . ASP B 1 78 ? 42.000 49.088 36.735 1.00 53.88 78 ASP B N 1
ATOM 3177 C CA . ASP B 1 78 ? 42.902 49.025 37.894 1.00 56.29 78 ASP B CA 1
ATOM 3178 C C . ASP B 1 78 ? 42.455 48.034 38.970 1.00 59.65 78 ASP B C 1
ATOM 3179 O O . ASP B 1 78 ? 43.303 47.451 39.635 1.00 60.49 78 ASP B O 1
ATOM 3184 N N . GLU B 1 79 ? 41.140 47.818 39.117 1.00 55.09 79 GLU B N 1
ATOM 3185 C CA . GLU B 1 79 ? 40.590 46.854 40.073 1.00 54.88 79 GLU B CA 1
ATOM 3186 C C . GLU B 1 79 ? 40.865 45.417 39.594 1.00 56.47 79 GLU B C 1
ATOM 3187 O O . GLU B 1 79 ? 41.367 44.610 40.375 1.00 57.32 79 GLU B O 1
ATOM 3193 N N . LEU B 1 80 ? 40.613 45.129 38.298 1.00 50.25 80 LEU B N 1
ATOM 3194 C CA . LEU B 1 80 ? 40.877 43.820 37.688 1.00 47.91 80 LEU B CA 1
ATOM 3195 C C . LEU B 1 80 ? 42.372 43.469 37.601 1.00 51.80 80 LEU B C 1
ATOM 3196 O O . LEU B 1 80 ? 42.712 42.285 37.547 1.00 50.83 80 LEU B O 1
ATOM 3201 N N . LEU B 1 81 ? 43.252 44.492 37.607 1.00 48.71 81 LEU B N 1
ATOM 3202 C CA . LEU B 1 81 ? 44.706 44.324 37.568 1.00 49.14 81 LEU B CA 1
ATOM 3203 C C . LEU B 1 81 ? 45.289 44.107 38.968 1.00 54.74 81 LEU B C 1
ATOM 3204 O O . LEU B 1 81 ? 46.239 43.341 39.103 1.00 54.25 81 LEU B O 1
ATOM 3209 N N . ALA B 1 82 ? 44.721 44.776 40.004 1.00 53.37 82 ALA B N 1
ATOM 3210 C CA . ALA B 1 82 ? 45.120 44.644 41.421 1.00 54.79 82 ALA B CA 1
ATOM 3211 C C . ALA B 1 82 ? 44.827 43.225 41.934 1.00 57.63 82 ALA B C 1
ATOM 3212 O O . ALA B 1 82 ? 45.651 42.651 42.635 1.00 59.46 82 ALA B O 1
ATOM 3214 N N . TYR B 1 83 ? 43.686 42.637 41.535 1.00 52.05 83 TYR B N 1
ATOM 3215 C CA . TYR B 1 83 ? 43.336 41.240 41.828 1.00 51.86 83 TYR B CA 1
ATOM 3216 C C . TYR B 1 83 ? 44.119 40.442 40.767 1.00 58.88 83 TYR B C 1
ATOM 3217 O O . TYR B 1 83 ? 44.645 41.109 39.866 1.00 59.76 83 TYR B O 1
ATOM 3226 N N . GLY B 1 84 ? 44.234 39.126 40.776 1.00 55.71 84 GLY B N 1
ATOM 3227 C CA . GLY B 1 84 ? 45.025 38.537 39.680 1.00 54.11 84 GLY B CA 1
ATOM 3228 C C . GLY B 1 84 ? 44.229 38.249 38.418 1.00 53.53 84 GLY B C 1
ATOM 3229 O O . GLY B 1 84 ? 44.579 37.327 37.671 1.00 52.90 84 GLY B O 1
ATOM 3230 N N . VAL B 1 85 ? 43.174 39.063 38.144 1.00 46.56 85 VAL B N 1
ATOM 3231 C CA . VAL B 1 85 ? 42.177 38.785 37.113 1.00 42.91 85 VAL B CA 1
ATOM 3232 C C . VAL B 1 85 ? 42.662 39.051 35.698 1.00 43.42 85 VAL B C 1
ATOM 3233 O O . VAL B 1 85 ? 42.525 38.180 34.836 1.00 41.87 85 VAL B O 1
ATOM 3237 N N . LEU B 1 86 ? 43.242 40.243 35.470 1.00 38.29 86 LEU B N 1
ATOM 3238 C CA . LEU B 1 86 ? 43.800 40.631 34.185 1.00 36.07 86 LEU B CA 1
ATOM 3239 C C . LEU B 1 86 ? 45.293 40.905 34.287 1.00 42.57 86 LEU B C 1
ATOM 3240 O O . LEU B 1 86 ? 45.793 41.298 35.342 1.00 44.33 86 LEU B O 1
ATOM 3245 N N . ARG B 1 87 ? 46.004 40.664 33.183 1.00 38.28 87 ARG B N 1
ATOM 3246 C CA . ARG B 1 87 ? 47.436 40.851 33.073 1.00 40.22 87 ARG B CA 1
ATOM 3247 C C . ARG B 1 87 ? 47.765 41.258 31.622 1.00 44.18 87 ARG B C 1
ATOM 3248 O O . ARG B 1 87 ? 47.085 40.782 30.705 1.00 40.33 87 ARG B O 1
ATOM 3256 N N . PRO B 1 88 ? 48.747 42.168 31.384 1.00 43.69 88 PRO B N 1
ATOM 3257 C CA . PRO B 1 88 ? 49.049 42.573 29.992 1.00 43.06 88 PRO B CA 1
ATOM 3258 C C . PRO B 1 88 ? 49.423 41.421 29.076 1.00 46.29 88 PRO B C 1
ATOM 3259 O O . PRO B 1 88 ? 50.034 40.454 29.526 1.00 45.43 88 PRO B O 1
ATOM 3263 N N . LEU B 1 89 ? 49.022 41.512 27.800 1.00 43.63 89 LEU B N 1
ATOM 3264 C CA . LEU B 1 89 ? 49.362 40.503 26.795 1.00 43.79 89 LEU B CA 1
ATOM 3265 C C . LEU B 1 89 ? 50.851 40.648 26.461 1.00 50.74 89 LEU B C 1
ATOM 3266 O O . LEU B 1 89 ? 51.285 41.746 26.106 1.00 51.64 89 LEU B O 1
ATOM 3271 N N . SER B 1 90 ? 51.627 39.562 26.612 1.00 48.78 90 SER B N 1
ATOM 3272 C CA . SER B 1 90 ? 53.076 39.564 26.365 1.00 51.26 90 SER B CA 1
ATOM 3273 C C . SER B 1 90 ? 53.521 38.497 25.337 1.00 57.75 90 SER B C 1
ATOM 3274 O O . SER B 1 90 ? 54.719 38.229 25.205 1.00 60.24 90 SER B O 1
ATOM 3277 N N . SER B 1 91 ? 52.552 37.914 24.599 1.00 53.28 91 SER B N 1
ATOM 3278 C CA . SER B 1 91 ? 52.757 36.888 23.574 1.00 53.22 91 SER B CA 1
ATOM 3279 C C . SER B 1 91 ? 52.372 37.433 22.183 1.00 57.59 91 SER B C 1
ATOM 3280 O O . SER B 1 91 ? 51.441 38.238 22.100 1.00 57.08 91 SER B O 1
ATOM 3283 N N . PRO B 1 92 ? 53.032 37.006 21.077 1.00 54.37 92 PRO B N 1
ATOM 3284 C CA . PRO B 1 92 ? 52.676 37.568 19.756 1.00 53.73 92 PRO B CA 1
ATOM 3285 C C . PRO B 1 92 ? 51.393 37.050 19.096 1.00 54.77 92 PRO B C 1
ATOM 3286 O O . PRO B 1 92 ? 51.124 35.851 19.101 1.00 52.54 92 PRO B O 1
ATOM 3290 N N . ILE B 1 93 ? 50.630 37.966 18.480 1.00 51.48 93 ILE B N 1
ATOM 3291 C CA . ILE B 1 93 ? 49.412 37.650 17.717 1.00 50.77 93 ILE B CA 1
ATOM 3292 C C . ILE B 1 93 ? 49.511 38.216 16.279 1.00 55.68 93 ILE B C 1
ATOM 3293 O O . ILE B 1 93 ? 49.445 39.431 16.084 1.00 55.89 93 ILE B O 1
ATOM 3298 N N . GLU B 1 94 ? 49.689 37.322 15.290 1.00 53.18 94 GLU B N 1
ATOM 3299 C CA . GLU B 1 94 ? 49.816 37.663 13.867 1.00 54.20 94 GLU B CA 1
ATOM 3300 C C . GLU B 1 94 ? 48.525 38.234 13.287 1.00 59.50 94 GLU B C 1
ATOM 3301 O O . GLU B 1 94 ? 47.468 37.624 13.433 1.00 57.50 94 GLU B O 1
ATOM 3307 N N . GLY B 1 95 ? 48.630 39.375 12.616 1.00 59.52 95 GLY B N 1
ATOM 3308 C CA . GLY B 1 95 ? 47.511 40.011 11.923 1.00 59.99 95 GLY B CA 1
ATOM 3309 C C . GLY B 1 95 ? 46.702 41.066 12.647 1.00 65.37 95 GLY B C 1
ATOM 3310 O O . GLY B 1 95 ? 45.697 41.532 12.106 1.00 63.89 95 GLY B O 1
ATOM 3311 N N . MET B 1 96 ? 47.136 41.468 13.847 1.00 65.12 96 MET B N 1
ATOM 3312 C CA . MET B 1 96 ? 46.444 42.452 14.689 1.00 66.46 96 MET B CA 1
ATOM 3313 C C . MET B 1 96 ? 46.704 43.909 14.307 1.00 73.95 96 MET B C 1
ATOM 3314 O O . MET B 1 96 ? 47.832 44.261 13.949 1.00 75.36 96 MET B O 1
ATOM 3319 N N . VAL B 1 97 ? 45.662 44.761 14.421 1.00 71.52 97 VAL B N 1
ATOM 3320 C CA . VAL B 1 97 ? 45.762 46.202 14.165 1.00 73.66 97 VAL B CA 1
ATOM 3321 C C . VAL B 1 97 ? 45.729 46.967 15.493 1.00 78.16 97 VAL B C 1
ATOM 3322 O O . VAL B 1 97 ? 44.883 46.686 16.351 1.00 76.21 97 VAL B O 1
ATOM 3326 N N . MET B 1 98 ? 46.709 47.869 15.692 1.00 76.74 98 MET B N 1
ATOM 3327 C CA . MET B 1 98 ? 46.857 48.644 16.923 1.00 101.87 98 MET B CA 1
ATOM 3328 C C . MET B 1 98 ? 47.000 50.135 16.603 1.00 112.90 98 MET B C 1
ATOM 3329 O O . MET B 1 98 ? 46.165 50.933 17.029 1.00 68.31 98 MET B O 1
ATOM 3334 N N . GLU B 1 100 ? 46.413 53.596 17.707 1.00 70.38 100 GLU B N 1
ATOM 3335 C CA . GLU B 1 100 ? 47.804 54.042 17.625 1.00 72.85 100 GLU B CA 1
ATOM 3336 C C . GLU B 1 100 ? 48.513 53.988 18.993 1.00 76.80 100 GLU B C 1
ATOM 3337 O O . GLU B 1 100 ? 49.745 54.100 19.057 1.00 78.33 100 GLU B O 1
ATOM 3343 N N . GLY B 1 101 ? 47.729 53.815 20.058 1.00 70.91 101 GLY B N 1
ATOM 3344 C CA . GLY B 1 101 ? 48.219 53.729 21.430 1.00 70.79 101 GLY B CA 1
ATOM 3345 C C . GLY B 1 101 ? 47.449 52.759 22.305 1.00 71.41 101 GLY B C 1
ATOM 3346 O O . GLY B 1 101 ? 47.379 52.953 23.523 1.00 70.64 101 GLY B O 1
ATOM 3347 N N . ASP B 1 102 ? 46.876 51.703 21.688 1.00 65.89 102 ASP B N 1
ATOM 3348 C CA . ASP B 1 102 ? 46.086 50.655 22.344 1.00 63.42 102 ASP B CA 1
ATOM 3349 C C . ASP B 1 102 ? 46.923 49.759 23.263 1.00 66.78 102 ASP B C 1
ATOM 3350 O O . ASP B 1 102 ? 48.134 49.651 23.078 1.00 68.16 102 ASP B O 1
ATOM 3355 N N . CYS B 1 103 ? 46.264 49.098 24.233 1.00 61.04 103 CYS B N 1
ATOM 3356 C CA . CYS B 1 103 ? 46.896 48.170 25.179 1.00 60.10 103 CYS B CA 1
ATOM 3357 C C . CYS B 1 103 ? 46.046 46.897 25.329 1.00 57.84 103 CYS B C 1
ATOM 3358 O O . CYS B 1 103 ? 44.847 46.981 25.621 1.00 54.93 103 CYS B O 1
ATOM 3361 N N . ASN B 1 104 ? 46.673 45.725 25.109 1.00 51.29 104 ASN B N 1
ATOM 3362 C CA . ASN B 1 104 ? 45.997 44.429 25.219 1.00 47.96 104 ASN B CA 1
ATOM 3363 C C . ASN B 1 104 ? 46.210 43.774 26.579 1.00 48.05 104 ASN B C 1
ATOM 3364 O O . ASN B 1 104 ? 47.295 43.875 27.152 1.00 48.17 104 ASN B O 1
ATOM 3369 N N . PHE B 1 105 ? 45.162 43.093 27.077 1.00 41.08 105 PHE B N 1
ATOM 3370 C CA . PHE B 1 105 ? 45.150 42.370 28.345 1.00 40.00 105 PHE B CA 1
ATOM 3371 C C . PHE B 1 105 ? 44.592 40.965 28.165 1.00 42.15 105 PHE B C 1
ATOM 3372 O O . PHE B 1 105 ? 43.770 40.732 27.280 1.00 40.57 105 PHE B O 1
ATOM 3380 N N . VAL B 1 106 ? 45.046 40.03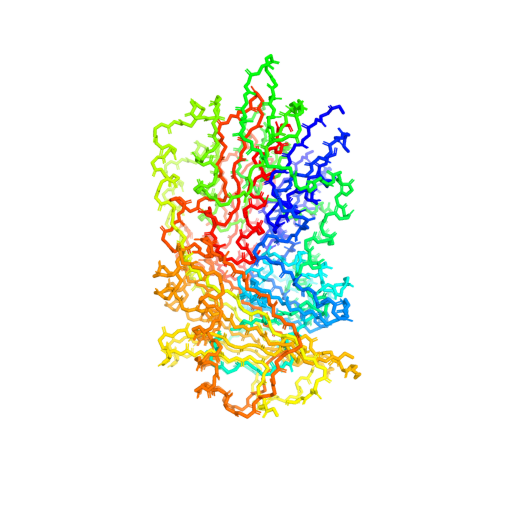0 29.010 1.00 39.24 106 VAL B N 1
ATOM 3381 C CA . VAL B 1 106 ? 44.606 38.630 29.026 1.00 38.04 106 VAL B CA 1
ATOM 3382 C C . VAL B 1 106 ? 44.285 38.200 30.457 1.00 40.75 106 VAL B C 1
ATOM 3383 O O . VAL B 1 106 ? 44.813 38.773 31.409 1.00 41.03 106 VAL B O 1
ATOM 3387 N N . ALA B 1 107 ? 43.400 37.209 30.595 1.00 36.48 107 ALA B N 1
ATOM 3388 C CA . ALA B 1 107 ? 42.972 36.663 31.881 1.00 36.51 107 ALA B CA 1
ATOM 3389 C C . ALA B 1 107 ? 43.710 35.339 32.106 1.00 42.07 107 ALA B C 1
ATOM 3390 O O . ALA B 1 107 ? 43.380 34.335 31.466 1.00 40.43 107 ALA B O 1
ATOM 3392 N N . PRO B 1 108 ? 44.759 35.341 32.973 1.00 41.67 108 PRO B N 1
ATOM 3393 C CA . PRO B 1 108 ? 45.565 34.116 33.169 1.00 43.24 108 PRO B CA 1
ATOM 3394 C C . PRO B 1 108 ? 44.833 32.846 33.614 1.00 49.30 108 PRO B C 1
ATOM 3395 O O . PRO B 1 108 ? 45.303 31.745 33.305 1.00 49.72 108 PRO B O 1
ATOM 3399 N N . GLN B 1 109 ? 43.681 32.986 34.294 1.00 46.49 109 GLN B N 1
ATOM 3400 C CA . GLN B 1 109 ? 42.914 31.825 34.747 1.00 47.33 109 GLN B CA 1
ATOM 3401 C C . GLN B 1 109 ? 41.707 31.514 33.843 1.00 48.71 109 GLN B C 1
ATOM 3402 O O . GLN B 1 109 ? 40.891 30.651 34.169 1.00 49.00 109 GLN B O 1
ATOM 3408 N N . GLY B 1 110 ? 41.640 32.175 32.690 1.00 42.88 110 GLY B N 1
ATOM 3409 C CA . GLY B 1 110 ? 40.550 32.012 31.735 1.00 40.72 110 GLY B CA 1
ATOM 3410 C C . GLY B 1 110 ? 39.624 33.205 31.788 1.00 43.34 110 GLY B C 1
ATOM 3411 O O . GLY B 1 110 ? 39.299 33.677 32.874 1.00 43.44 110 GLY B O 1
ATOM 3412 N N . ILE B 1 111 ? 39.197 33.703 30.623 1.00 39.23 111 ILE B N 1
ATOM 3413 C CA . ILE B 1 111 ? 38.348 34.887 30.501 1.00 38.51 111 ILE B CA 1
ATOM 3414 C C . ILE B 1 111 ? 37.044 34.914 31.336 1.00 42.93 111 ILE B C 1
ATOM 3415 O O . ILE B 1 111 ? 36.590 35.994 31.698 1.00 43.15 111 ILE B O 1
ATOM 3420 N N . SER B 1 112 ? 36.489 33.734 31.690 1.00 39.08 112 SER B N 1
ATOM 3421 C CA . SER B 1 112 ? 35.277 33.613 32.508 1.00 38.52 112 SER B CA 1
ATOM 3422 C C . SER B 1 112 ? 35.510 33.998 33.980 1.00 44.57 112 SER B C 1
ATOM 3423 O O . SER B 1 112 ? 34.544 34.185 34.722 1.00 44.47 112 SER B O 1
ATOM 3426 N N . SER B 1 113 ? 36.793 34.113 34.396 1.00 42.35 113 SER B N 1
ATOM 3427 C CA . SER B 1 113 ? 37.215 34.492 35.750 1.00 43.31 113 SER B CA 1
ATOM 3428 C C . SER B 1 113 ? 36.791 35.924 36.094 1.00 47.33 113 SER B C 1
ATOM 3429 O O . SER B 1 113 ? 36.641 36.238 37.277 1.00 48.12 113 SER B O 1
ATOM 3432 N N . ILE B 1 114 ? 36.621 36.795 35.067 1.00 42.26 114 ILE B N 1
ATOM 3433 C CA . ILE B 1 114 ? 36.187 38.181 35.249 1.00 41.73 114 ILE B CA 1
ATOM 3434 C C . ILE B 1 114 ? 34.767 38.186 35.805 1.00 45.35 114 ILE B C 1
ATOM 3435 O O . ILE B 1 114 ? 34.524 38.813 36.835 1.00 46.31 114 ILE B O 1
ATOM 3440 N N . ILE B 1 115 ? 33.845 37.456 35.140 1.00 40.10 115 ILE B N 1
ATOM 3441 C CA . ILE B 1 115 ? 32.444 37.317 35.541 1.00 39.13 115 ILE B CA 1
ATOM 3442 C C . ILE B 1 115 ? 32.335 36.701 36.947 1.00 42.65 115 ILE B C 1
ATOM 3443 O O . ILE B 1 115 ? 31.627 37.248 37.788 1.00 42.83 115 ILE B O 1
ATOM 3448 N N . LYS B 1 116 ? 33.085 35.611 37.206 1.00 39.74 116 LYS B N 1
ATOM 3449 C CA . LYS B 1 116 ? 33.138 34.923 38.499 1.00 41.33 116 LYS B CA 1
ATOM 3450 C C . LYS B 1 116 ? 33.577 35.871 39.633 1.00 46.43 116 LYS B C 1
ATOM 3451 O O . LYS B 1 116 ? 33.027 35.799 40.732 1.00 46.79 116 LYS B O 1
ATOM 3457 N N . HIS B 1 117 ? 34.515 36.793 39.337 1.00 43.10 117 HIS B N 1
ATOM 3458 C CA . HIS B 1 117 ? 35.000 37.814 40.260 1.00 44.42 117 HIS B CA 1
ATOM 3459 C C . HIS B 1 117 ? 33.896 38.815 40.625 1.00 48.99 117 HIS B C 1
ATOM 3460 O O . HIS B 1 117 ? 33.718 39.120 41.802 1.00 50.88 117 HIS B O 1
ATOM 3467 N N . TYR B 1 118 ? 33.161 39.317 39.615 1.00 43.64 118 TYR B N 1
ATOM 3468 C CA . TYR B 1 118 ? 32.068 40.269 39.807 1.00 43.04 118 TYR B CA 1
ATOM 3469 C C . TYR B 1 118 ? 30.865 39.651 40.518 1.00 46.20 118 TYR B C 1
ATOM 3470 O O . TYR B 1 118 ? 30.213 40.340 41.309 1.00 46.72 118 TYR B O 1
ATOM 3479 N N . LEU B 1 119 ? 30.603 38.349 40.273 1.00 41.01 119 LEU B N 1
ATOM 3480 C CA . LEU B 1 119 ? 29.504 37.613 40.903 1.00 40.69 119 LEU B CA 1
ATOM 3481 C C . LEU B 1 119 ? 29.730 37.419 42.410 1.00 47.52 119 LEU B C 1
ATOM 3482 O O . LEU B 1 119 ? 28.782 37.554 43.192 1.00 48.16 119 LEU B O 1
ATOM 3487 N N . LYS B 1 120 ? 30.991 37.115 42.805 1.00 44.97 120 LYS B N 1
ATOM 3488 C CA . LYS B 1 120 ? 31.413 36.932 44.192 1.00 46.99 120 LYS B CA 1
ATOM 3489 C C . LYS B 1 120 ? 31.330 38.266 44.926 1.00 51.82 120 LYS B C 1
ATOM 3490 O O . LYS B 1 120 ? 30.750 38.339 46.014 1.00 51.98 120 LYS B O 1
ATOM 3496 N N . GLU B 1 121 ? 31.865 39.330 44.293 1.00 48.07 121 GLU B N 1
ATOM 3497 C CA . GLU B 1 121 ? 31.868 40.702 44.807 1.00 48.54 121 GLU B CA 1
ATOM 3498 C C . GLU B 1 121 ? 30.439 41.180 45.145 1.00 51.86 121 GLU B C 1
ATOM 3499 O O . GLU B 1 121 ? 30.249 41.889 46.129 1.00 52.67 121 GLU B O 1
ATOM 3505 N N . SER B 1 122 ? 29.447 40.781 44.325 1.00 47.07 122 SER B N 1
ATOM 3506 C CA . SER B 1 122 ? 28.036 41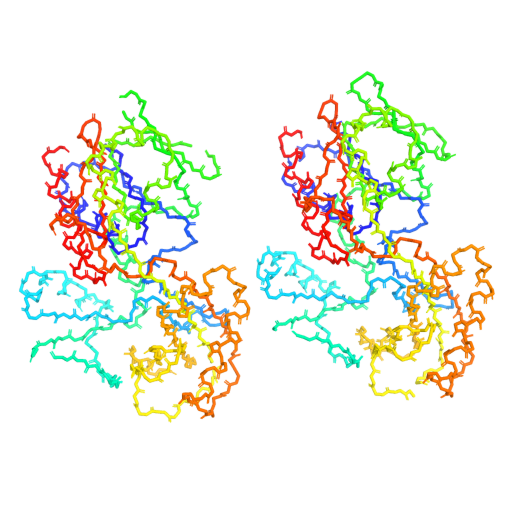.100 44.531 1.00 47.55 122 SER B CA 1
ATOM 3507 C C . SER B 1 122 ? 27.503 40.099 45.571 1.00 54.05 122 SER B C 1
ATOM 3508 O O . SER B 1 122 ? 27.894 38.936 45.518 1.00 55.72 122 SER B O 1
ATOM 3511 N N . GLY B 1 123 ? 26.662 40.483 46.486 1.00 50.96 123 GLY B N 1
ATOM 3512 C CA . GLY B 1 123 ? 26.177 39.464 47.409 1.00 52.93 123 GLY B CA 1
ATOM 3513 C C . GLY B 1 123 ? 25.027 38.718 46.771 1.00 56.91 123 GLY B C 1
ATOM 3514 O O . GLY B 1 123 ? 23.934 38.669 47.359 1.00 58.33 123 GLY B O 1
ATOM 3515 N N . ALA B 1 124 ? 25.245 38.176 45.530 1.00 50.30 124 ALA B N 1
ATOM 3516 C CA . ALA B 1 124 ? 24.139 37.584 44.774 1.00 48.69 124 ALA B CA 1
ATOM 3517 C C . ALA B 1 124 ? 23.979 36.084 44.835 1.00 51.92 124 ALA B C 1
ATOM 3518 O O . ALA B 1 124 ? 24.963 35.347 44.885 1.00 50.93 124 ALA B O 1
ATOM 3520 N N . GLU B 1 125 ? 22.716 35.641 44.818 1.00 49.05 125 GLU B N 1
ATOM 3521 C CA . GLU B 1 125 ? 22.328 34.237 44.815 1.00 49.88 125 GLU B CA 1
ATOM 3522 C C . GLU B 1 125 ? 22.182 33.897 43.337 1.00 51.70 125 GLU B C 1
ATOM 3523 O O . GLU B 1 125 ? 21.268 34.390 42.680 1.00 51.25 125 GLU B O 1
ATOM 3529 N N . VAL B 1 126 ? 23.131 33.123 42.800 1.00 47.09 126 VAL B N 1
ATOM 3530 C CA . VAL B 1 126 ? 23.212 32.746 41.385 1.00 44.70 126 VAL B CA 1
ATOM 3531 C C . VAL B 1 126 ? 22.617 31.352 41.129 1.00 49.07 126 VAL B C 1
ATOM 3532 O O . VAL B 1 126 ? 23.084 30.369 41.712 1.00 50.23 126 VAL B O 1
ATOM 3536 N N . TYR B 1 127 ? 21.595 31.276 40.250 1.00 44.05 127 TYR B N 1
ATOM 3537 C CA . TYR B 1 127 ? 20.913 30.027 39.912 1.00 44.32 127 TYR B CA 1
ATOM 3538 C C . TYR B 1 127 ? 21.078 29.676 38.440 1.00 46.12 127 TYR B C 1
ATOM 3539 O O . TYR B 1 127 ? 20.672 30.447 37.569 1.00 44.28 127 TYR B O 1
ATOM 3548 N N . PHE B 1 128 ? 21.659 28.496 38.174 1.00 43.72 128 PHE B N 1
ATOM 3549 C CA . PHE B 1 128 ? 21.900 27.973 36.829 1.00 43.08 128 PHE B CA 1
ATOM 3550 C C . PHE B 1 128 ? 20.759 27.081 36.366 1.00 49.96 128 PHE B C 1
ATOM 3551 O O . PHE B 1 128 ? 19.946 26.659 37.193 1.00 51.31 128 PHE B O 1
ATOM 3559 N N . ARG B 1 129 ? 20.672 26.833 35.029 1.00 46.55 129 ARG B N 1
ATOM 3560 C CA . ARG B 1 129 ? 19.597 26.049 34.400 1.00 47.22 129 ARG B CA 1
ATOM 3561 C C . ARG B 1 129 ? 18.222 26.640 34.804 1.00 49.94 129 ARG B C 1
ATOM 3562 O O . ARG B 1 129 ? 17.321 25.918 35.212 1.00 50.02 129 ARG B O 1
ATOM 3570 N N . HIS B 1 130 ? 18.123 27.981 34.731 1.00 45.62 130 HIS B N 1
ATOM 3571 C CA . HIS B 1 130 ? 16.971 28.807 35.085 1.00 45.73 130 HIS B CA 1
ATOM 3572 C C . HIS B 1 130 ? 16.675 29.732 33.904 1.00 49.10 130 HIS B C 1
ATOM 3573 O O . HIS B 1 130 ? 17.136 30.877 33.868 1.00 47.69 130 HIS B O 1
ATOM 3580 N N . ARG B 1 131 ? 15.931 29.198 32.923 1.00 46.40 131 ARG B N 1
ATOM 3581 C CA . ARG B 1 131 ? 15.530 29.855 31.681 1.00 45.55 131 ARG B CA 1
ATOM 3582 C C . ARG B 1 131 ? 14.216 30.613 31.870 1.00 50.75 131 ARG B C 1
ATOM 3583 O O . ARG B 1 131 ? 13.190 29.981 32.088 1.00 52.19 131 ARG B O 1
ATOM 3591 N N . VAL B 1 132 ? 14.241 31.957 31.782 1.00 46.56 132 VAL B N 1
ATOM 3592 C CA . VAL B 1 132 ? 13.030 32.781 31.901 1.00 46.64 132 VAL B CA 1
ATOM 3593 C C . VAL B 1 132 ? 12.179 32.545 30.648 1.00 49.54 132 VAL B C 1
ATOM 3594 O O . VAL B 1 132 ? 12.684 32.659 29.530 1.00 48.09 132 VAL B O 1
ATOM 3598 N N . THR B 1 133 ? 10.923 32.157 30.843 1.00 46.63 133 THR B N 1
ATOM 3599 C CA . THR B 1 133 ? 9.980 31.877 29.759 1.00 46.05 133 THR B CA 1
ATOM 3600 C C . THR B 1 133 ? 9.042 33.068 29.582 1.00 47.45 133 THR B C 1
ATOM 3601 O O . THR B 1 133 ? 8.847 33.541 28.461 1.00 46.35 133 THR B O 1
ATOM 3605 N N . GLN B 1 134 ? 8.461 33.537 30.702 1.00 43.46 134 GLN B N 1
ATOM 3606 C CA . GLN B 1 134 ? 7.485 34.619 30.755 1.00 43.16 134 GLN B CA 1
ATOM 3607 C C . GLN B 1 134 ? 7.736 35.620 31.865 1.00 47.14 134 GLN B C 1
ATOM 3608 O O . GLN B 1 134 ? 8.178 35.247 32.951 1.00 46.47 134 GLN B O 1
ATOM 3614 N N . ILE B 1 135 ? 7.378 36.886 31.615 1.00 44.27 135 ILE B N 1
ATOM 3615 C CA . ILE B 1 135 ? 7.438 37.957 32.612 1.00 44.39 135 ILE B CA 1
ATOM 3616 C C . ILE B 1 135 ? 6.043 38.610 32.680 1.00 49.45 135 ILE B C 1
ATOM 3617 O O . ILE B 1 135 ? 5.660 39.360 31.779 1.00 48.65 135 ILE B O 1
ATOM 3622 N N . ASN B 1 136 ? 5.275 38.270 33.731 1.00 48.30 136 ASN B N 1
ATOM 3623 C CA . ASN B 1 136 ? 3.906 38.760 33.945 1.00 50.55 136 ASN B CA 1
ATOM 3624 C C . ASN B 1 136 ? 3.798 39.781 35.088 1.00 57.39 136 ASN B C 1
ATOM 3625 O O . ASN B 1 136 ? 4.601 39.757 36.018 1.00 56.08 136 ASN B O 1
ATOM 3630 N N . LEU B 1 137 ? 2.813 40.688 34.994 1.00 57.72 137 LEU B N 1
ATOM 3631 C CA . LEU B 1 137 ? 2.578 41.752 35.969 1.00 59.66 137 LEU B CA 1
ATOM 3632 C C . LEU B 1 137 ? 1.341 41.466 36.813 1.00 68.22 137 LEU B C 1
ATOM 3633 O O . LEU B 1 137 ? 0.218 41.448 36.294 1.00 69.67 137 LEU B O 1
ATOM 3638 N N . ARG B 1 138 ? 1.563 41.193 38.114 1.00 67.04 138 ARG B N 1
ATOM 3639 C CA . ARG B 1 138 ? 0.501 40.879 39.080 1.00 70.10 138 ARG B CA 1
ATOM 3640 C C . ARG B 1 138 ? 0.679 41.726 40.354 1.00 75.51 138 ARG B C 1
ATOM 3641 O O . ARG B 1 138 ? 1.674 41.568 41.059 1.00 75.91 138 ARG B O 1
ATOM 3649 N N . ASP B 1 139 ? -0.260 42.654 40.596 1.00 72.89 139 ASP B N 1
ATOM 3650 C CA . ASP B 1 139 ? -0.310 43.595 41.720 1.00 109.30 139 ASP B CA 1
ATOM 3651 C C . ASP B 1 139 ? 0.972 44.387 41.999 1.00 123.67 139 ASP B C 1
ATOM 3652 O O . ASP B 1 139 ? 1.136 45.513 41.542 1.00 81.73 139 ASP B O 1
ATOM 3657 N N . LYS B 1 141 ? 3.869 44.220 41.005 1.00 55.19 141 LYS B N 1
ATOM 3658 C CA . LYS B 1 141 ? 5.018 43.334 41.161 1.00 53.99 141 LYS B CA 1
ATOM 3659 C C . LYS B 1 141 ? 5.137 42.390 39.959 1.00 57.71 141 LYS B C 1
ATOM 3660 O O . LYS B 1 141 ? 4.140 42.133 39.289 1.00 58.87 141 LYS B O 1
ATOM 3666 N N . TRP B 1 142 ? 6.352 41.875 39.688 1.00 51.99 142 TRP B N 1
ATOM 3667 C CA . TRP B 1 142 ? 6.625 40.953 38.574 1.00 50.39 142 TRP B CA 1
ATOM 3668 C C . TRP B 1 142 ? 6.508 39.492 38.995 1.00 55.62 142 TRP B C 1
ATOM 3669 O O . TRP B 1 142 ? 6.956 39.131 40.076 1.00 55.61 142 TRP B O 1
ATOM 3680 N N . GLU B 1 143 ? 5.941 38.654 38.122 1.00 52.67 143 GLU B N 1
ATOM 3681 C CA . GLU B 1 143 ? 5.800 37.211 38.313 1.00 52.87 143 GLU B CA 1
ATOM 3682 C C . GLU B 1 143 ? 6.600 36.590 37.177 1.00 54.21 143 GLU B C 1
ATOM 3683 O O . GLU B 1 143 ? 6.178 36.661 36.019 1.00 54.55 143 GLU B O 1
ATOM 3689 N N . VAL B 1 144 ? 7.789 36.066 37.497 1.00 47.91 144 VAL B N 1
ATOM 3690 C CA . VAL B 1 144 ? 8.730 35.500 36.533 1.00 45.21 144 VAL B CA 1
ATOM 3691 C C . VAL B 1 144 ? 8.609 33.974 36.474 1.00 49.99 144 VAL B C 1
ATOM 3692 O O . VAL B 1 144 ? 8.880 33.301 37.469 1.00 51.37 144 VAL B O 1
ATOM 3696 N N . SER B 1 145 ? 8.220 33.440 35.304 1.00 45.29 145 SER B N 1
ATOM 3697 C CA . SER B 1 145 ? 8.072 32.004 35.053 1.00 45.99 145 SER B CA 1
ATOM 3698 C C . SER B 1 145 ? 9.364 31.412 34.457 1.00 50.93 145 SER B C 1
ATOM 3699 O O . SER B 1 145 ? 10.175 32.141 33.881 1.00 48.80 145 SER B O 1
ATOM 3702 N N . LYS B 1 146 ? 9.544 30.091 34.593 1.00 50.14 146 LYS B N 1
ATOM 3703 C CA . LYS B 1 146 ? 10.708 29.385 34.062 1.00 49.73 146 LYS B CA 1
ATOM 3704 C C . LYS B 1 146 ? 10.386 27.995 33.503 1.00 57.55 146 LYS B C 1
ATOM 3705 O O . LYS B 1 146 ? 9.238 27.560 33.562 1.00 58.37 146 LYS B O 1
ATOM 3711 N N . GLN B 1 147 ? 11.386 27.333 32.907 1.00 56.25 147 GLN B N 1
ATOM 3712 C CA . GLN B 1 147 ? 11.240 26.028 32.256 1.00 58.10 147 GLN B CA 1
ATOM 3713 C C . GLN B 1 147 ? 10.862 24.876 33.228 1.00 66.11 147 GLN B C 1
ATOM 3714 O O . GLN B 1 147 ? 10.125 23.976 32.816 1.00 67.85 147 GLN B O 1
ATOM 3720 N N . THR B 1 148 ? 11.344 24.905 34.502 1.00 63.67 148 THR B N 1
ATOM 3721 C CA . THR B 1 148 ? 11.133 23.820 35.483 1.00 66.42 148 THR B CA 1
ATOM 3722 C C . THR B 1 148 ? 10.111 24.044 36.636 1.00 73.59 148 THR B C 1
ATOM 3723 O O . THR B 1 148 ? 10.179 23.355 37.665 1.00 75.68 148 THR B O 1
ATOM 3727 N N . GLY B 1 149 ? 9.146 24.945 36.429 1.00 69.91 149 GLY B N 1
ATOM 3728 C CA . GLY B 1 149 ? 8.101 25.256 37.403 1.00 91.29 149 GLY B CA 1
ATOM 3729 C C . GLY B 1 149 ? 8.607 25.935 38.660 1.00 110.87 149 GLY B C 1
ATOM 3730 O O . GLY B 1 149 ? 7.856 26.630 39.347 1.00 74.72 149 GLY B O 1
ATOM 3731 N N . PRO B 1 151 ? 7.588 29.728 39.801 1.00 61.85 151 PRO B N 1
ATOM 3732 C CA . PRO B 1 151 ? 7.382 31.119 39.423 1.00 59.75 151 PRO B CA 1
ATOM 3733 C C . PRO B 1 151 ? 7.777 31.939 40.596 1.00 64.64 151 PRO B C 1
ATOM 3734 O O . PRO B 1 151 ? 7.623 31.416 41.658 1.00 67.31 151 PRO B O 1
ATOM 3738 N N . GLU B 1 152 ? 8.363 33.116 40.415 1.00 59.00 152 GLU B N 1
ATOM 3739 C CA . GLU B 1 152 ? 8.866 33.890 41.545 1.00 59.02 152 GLU B CA 1
ATOM 3740 C C . GLU B 1 152 ? 8.542 35.364 41.390 1.00 61.54 152 GLU B C 1
ATOM 3741 O O . GLU B 1 152 ? 8.331 35.844 40.277 1.00 60.35 152 GLU B O 1
ATOM 3747 N N . GLN B 1 153 ? 8.498 36.087 42.504 1.00 58.35 153 GLN B N 1
ATOM 3748 C CA . GLN B 1 153 ? 8.167 37.503 42.425 1.00 57.69 153 GLN B CA 1
ATOM 3749 C C . GLN B 1 153 ? 9.328 38.432 42.772 1.00 57.60 153 GLN B C 1
ATOM 3750 O O . GLN B 1 153 ? 10.083 38.158 43.675 1.00 56.42 153 GLN B O 1
ATOM 3756 N N . PHE B 1 154 ? 9.469 39.492 41.985 1.00 51.51 154 PHE B N 1
ATOM 3757 C CA . PHE B 1 154 ? 10.549 40.447 42.161 1.00 49.69 154 PHE B CA 1
ATOM 3758 C C . PHE B 1 154 ? 10.057 41.877 41.983 1.00 54.41 154 PHE B C 1
ATOM 3759 O O . PHE B 1 154 ? 9.078 42.133 41.282 1.00 53.34 154 PHE B O 1
ATOM 3767 N N . ASP B 1 155 ? 10.755 42.802 42.628 1.00 52.45 155 ASP B N 1
ATOM 3768 C CA . ASP B 1 155 ? 10.445 44.210 42.554 1.00 52.70 155 ASP B CA 1
ATOM 3769 C C . ASP B 1 155 ? 11.047 44.885 41.336 1.00 53.81 155 ASP B C 1
ATOM 3770 O O . ASP B 1 155 ? 10.456 45.762 40.737 1.00 54.58 155 ASP B O 1
ATOM 3775 N N . LEU B 1 156 ? 12.270 44.499 41.012 1.00 46.63 156 LEU B N 1
ATOM 3776 C CA . LEU B 1 156 ? 12.995 45.023 39.851 1.00 44.20 156 LEU B CA 1
ATOM 3777 C C . LEU B 1 156 ? 13.579 43.898 39.010 1.00 46.38 156 LEU B C 1
ATOM 3778 O O . LEU B 1 156 ? 14.005 42.879 39.561 1.00 45.98 156 LEU B O 1
ATOM 3783 N N . ILE B 1 157 ? 13.615 44.094 37.674 1.00 42.08 157 ILE B N 1
ATOM 3784 C CA . ILE B 1 157 ? 14.217 43.166 36.704 1.00 40.32 157 ILE B CA 1
ATOM 3785 C C . ILE B 1 157 ? 15.132 43.904 35.726 1.00 41.66 157 ILE B C 1
ATOM 3786 O O . ILE B 1 157 ? 14.763 44.947 35.183 1.00 39.88 157 ILE B O 1
ATOM 3791 N N . VAL B 1 158 ? 16.318 43.332 35.489 1.00 38.54 158 VAL B N 1
ATOM 3792 C CA . VAL B 1 158 ? 17.287 43.796 34.496 1.00 37.36 158 VAL B CA 1
ATOM 3793 C C . VAL B 1 158 ? 17.541 42.585 33.591 1.00 39.96 158 VAL B C 1
ATOM 3794 O O . VAL B 1 158 ? 17.886 41.509 34.090 1.00 38.78 158 VAL B O 1
ATOM 3798 N N . LEU B 1 159 ? 17.256 42.728 32.280 1.00 37.06 159 LEU B N 1
ATOM 3799 C CA . LEU B 1 159 ? 17.472 41.669 31.288 1.00 35.79 159 LEU B CA 1
ATOM 3800 C C . LEU B 1 159 ? 18.737 42.016 30.500 1.00 41.01 159 LEU B C 1
ATOM 3801 O O . LEU B 1 159 ? 18.842 43.119 29.958 1.00 40.82 159 LEU B O 1
ATOM 3806 N N . THR B 1 160 ? 19.715 41.093 30.465 1.00 38.51 160 THR B N 1
ATOM 3807 C CA . THR B 1 160 ? 20.994 41.319 29.779 1.00 37.50 160 THR B CA 1
ATOM 3808 C C . THR B 1 160 ? 21.233 40.430 28.567 1.00 42.99 160 THR B C 1
ATOM 3809 O O . THR B 1 160 ? 22.289 40.545 27.934 1.00 44.04 160 THR B O 1
ATOM 3813 N N . MET B 1 161 ? 20.270 39.561 28.231 1.00 39.86 161 MET B N 1
ATOM 3814 C CA . MET B 1 161 ? 20.397 38.646 27.095 1.00 39.96 161 MET B CA 1
ATOM 3815 C C . MET B 1 161 ? 20.338 39.350 25.723 1.00 41.71 161 MET B C 1
ATOM 3816 O O . MET B 1 161 ? 19.649 40.367 25.610 1.00 41.38 161 MET B O 1
ATOM 3821 N N . PRO B 1 162 ? 21.029 38.826 24.671 1.00 36.78 162 PRO B N 1
ATOM 3822 C CA . PRO B 1 162 ? 20.921 39.442 23.324 1.00 36.06 162 PRO B CA 1
ATOM 3823 C C . PRO B 1 162 ? 19.468 39.743 22.914 1.00 39.71 162 PRO B C 1
ATOM 3824 O O . PRO B 1 162 ? 18.607 38.880 23.061 1.00 39.89 162 PRO B O 1
ATOM 3828 N N . VAL B 1 163 ? 19.203 40.969 22.420 1.00 35.45 163 VAL B N 1
ATOM 3829 C CA . VAL B 1 163 ? 17.884 41.481 22.014 1.00 35.61 163 VAL B CA 1
ATOM 3830 C C . VAL B 1 163 ? 16.880 40.470 21.386 1.00 39.43 163 VAL B C 1
ATOM 3831 O O . VAL B 1 163 ? 15.757 40.427 21.889 1.00 41.92 163 VAL B O 1
ATOM 3835 N N . PRO B 1 164 ? 17.219 39.625 20.377 1.00 33.53 164 PRO B N 1
ATOM 3836 C CA . PRO B 1 164 ? 16.205 38.680 19.858 1.00 34.12 164 PRO B CA 1
ATOM 3837 C C . PRO B 1 164 ? 15.667 37.692 20.895 1.00 38.92 164 PRO B C 1
ATOM 3838 O O . PRO B 1 164 ? 14.552 37.203 20.744 1.00 39.99 164 PRO B O 1
ATOM 3842 N N . GLU B 1 165 ? 16.442 37.432 21.956 1.00 35.88 165 GLU B N 1
ATOM 3843 C CA . GLU B 1 165 ? 16.073 36.544 23.062 1.00 36.19 165 GLU B CA 1
ATOM 3844 C C . GLU B 1 165 ? 15.150 37.217 24.076 1.00 41.72 165 GLU B C 1
ATOM 3845 O O . GLU B 1 165 ? 14.415 36.517 24.788 1.00 42.54 165 GLU B O 1
ATOM 3851 N N . ILE B 1 166 ? 15.170 38.571 24.130 1.00 37.85 166 ILE B N 1
ATOM 3852 C CA . ILE B 1 166 ? 14.261 39.362 24.976 1.00 38.21 166 ILE B CA 1
ATOM 3853 C C . ILE B 1 166 ? 12.892 39.339 24.270 1.00 43.65 166 ILE B C 1
ATOM 3854 O O . ILE B 1 166 ? 11.862 39.171 24.924 1.00 45.33 166 ILE B O 1
ATOM 3859 N N . LEU B 1 167 ? 12.906 39.450 22.925 1.00 39.42 167 LEU B N 1
ATOM 3860 C CA . LEU B 1 167 ? 11.722 39.436 22.062 1.00 40.25 167 LEU B CA 1
ATOM 3861 C C . LEU B 1 167 ? 11.022 38.066 22.005 1.00 45.36 167 LEU B C 1
ATOM 3862 O O . LEU B 1 167 ? 9.853 38.010 21.627 1.00 47.10 167 LEU B O 1
ATOM 3867 N N . GLN B 1 168 ? 11.721 36.973 22.363 1.00 40.54 168 GLN B N 1
ATOM 3868 C CA . GLN B 1 168 ? 11.134 35.629 22.364 1.00 40.80 168 GLN B CA 1
ATOM 3869 C C . GLN B 1 168 ? 10.254 35.366 23.605 1.00 45.30 168 GLN B C 1
ATOM 3870 O O . GLN B 1 168 ? 9.386 34.487 23.558 1.00 45.91 168 GLN B O 1
ATOM 3876 N N . LEU B 1 169 ? 10.477 36.137 24.702 1.00 40.73 169 LEU B N 1
ATOM 3877 C CA . LEU B 1 169 ? 9.757 36.021 25.974 1.00 41.04 169 LEU B CA 1
ATOM 3878 C C . LEU B 1 169 ? 8.275 36.327 25.807 1.00 48.46 169 LEU B C 1
ATOM 3879 O O . LEU B 1 169 ? 7.910 37.303 25.146 1.00 49.50 169 LEU B O 1
ATOM 3884 N N . GLN B 1 170 ? 7.426 35.494 26.431 1.00 46.01 170 GLN B N 1
ATOM 3885 C CA . GLN B 1 170 ? 5.976 35.637 26.379 1.00 47.49 170 GLN B CA 1
ATOM 3886 C C . GLN B 1 170 ? 5.428 36.301 27.648 1.00 52.53 170 GLN B C 1
ATOM 3887 O O . GLN B 1 170 ? 6.155 36.475 28.623 1.00 51.35 170 GLN B O 1
ATOM 3893 N N . GLY B 1 171 ? 4.163 36.686 27.616 1.00 51.44 171 GLY B N 1
ATOM 3894 C CA . GLY B 1 171 ? 3.521 37.335 28.750 1.00 52.97 171 GLY B CA 1
ATOM 3895 C C . GLY B 1 171 ? 3.327 38.823 28.568 1.00 58.47 171 GLY B C 1
ATOM 3896 O O . GLY B 1 171 ? 3.319 39.324 27.440 1.00 58.29 171 GLY B O 1
ATOM 3897 N N . ASP B 1 172 ? 3.142 39.533 29.686 1.00 56.42 172 ASP B N 1
ATOM 3898 C CA . ASP B 1 172 ? 2.879 40.975 29.733 1.00 57.48 172 ASP B CA 1
ATOM 3899 C C . ASP B 1 172 ? 3.941 41.911 29.115 1.00 60.65 172 ASP B C 1
ATOM 3900 O O . ASP B 1 172 ? 3.554 43.000 28.692 1.00 61.09 172 ASP B O 1
ATOM 3905 N N . ILE B 1 173 ? 5.249 41.508 29.031 1.00 55.36 173 ILE B N 1
ATOM 3906 C CA . ILE B 1 173 ? 6.325 42.335 28.422 1.00 53.98 173 ILE B CA 1
ATOM 3907 C C . ILE B 1 173 ? 5.926 42.744 27.016 1.00 58.07 173 ILE B C 1
ATOM 3908 O O . ILE B 1 173 ? 6.066 43.913 26.659 1.00 58.28 173 ILE B O 1
ATOM 3913 N N . THR B 1 174 ? 5.407 41.769 26.235 1.00 54.21 174 THR B N 1
ATOM 3914 C CA . THR B 1 174 ? 4.879 41.889 24.874 1.00 54.11 174 THR B CA 1
ATOM 3915 C C . THR B 1 174 ? 3.974 43.129 24.757 1.00 58.33 174 THR B C 1
ATOM 3916 O O . THR B 1 174 ? 4.036 43.843 23.758 1.00 57.85 174 THR B O 1
ATOM 3920 N N . THR B 1 175 ? 3.176 43.390 25.801 1.00 56.28 175 THR B N 1
ATOM 3921 C CA . THR B 1 175 ? 2.254 44.520 25.920 1.00 58.69 175 THR B CA 1
ATOM 3922 C C . THR B 1 175 ? 3.016 45.793 26.330 1.00 63.91 175 THR B C 1
ATOM 3923 O O . THR B 1 175 ? 2.718 46.869 25.818 1.00 65.50 175 THR B O 1
ATOM 3927 N N . LEU B 1 176 ? 3.985 45.663 27.250 1.00 59.72 176 LEU B N 1
ATOM 3928 C CA . LEU B 1 176 ? 4.776 46.771 27.801 1.00 59.61 176 LEU B CA 1
ATOM 3929 C C . LEU B 1 176 ? 5.738 47.423 26.823 1.00 61.39 176 LEU B C 1
ATOM 3930 O O . LEU B 1 176 ? 6.167 48.554 27.062 1.00 61.83 176 LEU B O 1
ATOM 3935 N N . ILE B 1 177 ? 6.081 46.719 25.734 1.00 55.77 177 ILE B N 1
ATOM 3936 C CA . ILE B 1 177 ? 6.958 47.214 24.671 1.00 54.11 177 ILE B CA 1
ATOM 3937 C C . ILE B 1 177 ? 6.082 47.998 23.684 1.00 58.64 177 ILE B C 1
ATOM 3938 O O . ILE B 1 177 ? 5.159 47.428 23.098 1.00 58.47 177 ILE B O 1
ATOM 3943 N N . SER B 1 178 ? 6.346 49.307 23.536 1.00 56.18 178 SER B N 1
ATOM 3944 C CA . SER B 1 178 ? 5.608 50.170 22.611 1.00 58.16 178 SER B CA 1
ATOM 3945 C C . SER B 1 178 ? 6.046 49.866 21.179 1.00 62.71 178 SER B C 1
ATOM 3946 O O . SER B 1 178 ? 7.167 49.388 20.977 1.00 61.11 178 SER B O 1
ATOM 3949 N N . GLU B 1 179 ? 5.174 50.135 20.194 1.00 61.74 179 GLU B N 1
ATOM 3950 C CA . GLU B 1 179 ? 5.462 49.872 18.777 1.00 62.13 179 GLU B CA 1
ATOM 3951 C C . GLU B 1 179 ? 6.809 50.444 18.317 1.00 65.11 179 GLU B C 1
ATOM 3952 O O . GLU B 1 179 ? 7.569 49.735 17.657 1.00 63.69 179 GLU B O 1
ATOM 3958 N N . CYS B 1 180 ? 7.125 51.688 18.725 1.00 62.29 180 CYS B N 1
ATOM 3959 C CA . CYS B 1 180 ? 8.383 52.366 18.410 1.00 61.71 180 CYS B CA 1
ATOM 3960 C C . CYS B 1 180 ? 9.588 51.639 19.020 1.00 60.06 180 CYS B C 1
ATOM 3961 O O . CYS B 1 180 ? 10.594 51.446 18.327 1.00 59.45 180 CYS B O 1
ATOM 3964 N N . GLN B 1 181 ? 9.470 51.219 20.300 1.00 52.34 181 GLN B N 1
ATOM 3965 C CA . GLN B 1 181 ? 10.505 50.478 21.022 1.00 48.81 181 GLN B CA 1
ATOM 3966 C C . GLN B 1 181 ? 10.762 49.132 20.351 1.00 49.19 181 GLN B C 1
ATOM 3967 O O . GLN B 1 181 ? 11.920 48.758 20.172 1.00 46.80 181 GLN B O 1
ATOM 3973 N N . ARG B 1 182 ? 9.681 48.430 19.956 1.00 45.65 182 ARG B N 1
ATOM 3974 C CA . ARG B 1 182 ? 9.719 47.137 19.268 1.00 44.26 182 ARG B CA 1
ATOM 3975 C C . ARG B 1 182 ? 10.478 47.242 17.945 1.00 47.58 182 ARG B C 1
ATOM 3976 O O . ARG B 1 182 ? 11.277 46.354 17.635 1.00 45.51 182 ARG B O 1
ATOM 3984 N N . GLN B 1 183 ? 10.238 48.334 17.183 1.00 46.03 183 GLN B N 1
ATOM 3985 C CA . GLN B 1 183 ? 10.882 48.600 15.894 1.00 46.43 183 GLN B CA 1
ATOM 3986 C C . GLN B 1 183 ? 12.384 48.831 16.061 1.00 48.31 183 GLN B C 1
ATOM 3987 O O . GLN B 1 183 ? 13.160 48.384 15.218 1.00 46.79 183 GLN B O 1
ATOM 3993 N N . GLN B 1 184 ? 12.784 49.512 17.157 1.00 45.02 184 GLN B N 1
ATOM 3994 C CA . GLN B 1 184 ? 14.180 49.797 17.501 1.00 44.08 184 GLN B CA 1
ATOM 3995 C C . GLN B 1 184 ? 14.917 48.496 17.857 1.00 45.02 184 GLN B C 1
ATOM 3996 O O . GLN B 1 184 ? 16.030 48.277 17.378 1.00 44.36 184 GLN B O 1
ATOM 4002 N N . LEU B 1 185 ? 14.272 47.627 18.660 1.00 39.62 185 LEU B N 1
ATOM 4003 C CA . LEU B 1 185 ? 14.819 46.331 19.071 1.00 37.52 185 LEU B CA 1
ATOM 4004 C C . LEU B 1 185 ? 14.963 45.369 17.892 1.00 40.26 185 LEU B C 1
ATOM 4005 O O . LEU B 1 185 ? 15.925 44.608 17.854 1.00 38.48 185 LEU B O 1
ATOM 4010 N N . GLU B 1 186 ? 14.025 45.423 16.924 1.00 38.02 186 GLU B N 1
ATOM 4011 C CA . GLU B 1 186 ? 14.029 44.585 15.724 1.00 38.01 186 GLU B CA 1
ATOM 4012 C C . GLU B 1 186 ? 15.158 44.965 14.767 1.00 43.24 186 GLU B C 1
ATOM 4013 O O . GLU B 1 186 ? 15.614 44.119 13.994 1.00 43.18 186 GLU B O 1
ATOM 4019 N N . ALA B 1 187 ? 15.625 46.228 14.838 1.00 40.51 187 ALA B N 1
ATOM 4020 C CA . ALA B 1 187 ? 16.725 46.747 14.020 1.00 40.46 187 ALA B CA 1
ATOM 4021 C C . ALA B 1 187 ? 18.080 46.183 14.479 1.00 43.62 187 ALA B C 1
ATOM 4022 O O . ALA B 1 187 ? 19.040 46.190 13.706 1.00 44.03 187 ALA B O 1
ATOM 4024 N N . VAL B 1 188 ? 18.148 45.692 15.728 1.00 39.49 188 VAL B N 1
ATOM 4025 C CA . VAL B 1 188 ? 19.345 45.108 16.345 1.00 38.30 188 VAL B CA 1
ATOM 4026 C C . VAL B 1 188 ? 19.657 43.768 15.669 1.00 42.73 188 VAL B C 1
ATOM 4027 O O . VAL B 1 188 ? 18.798 42.884 15.638 1.00 43.42 188 VAL B O 1
ATOM 4031 N N . SER B 1 189 ? 20.874 43.623 15.128 1.00 38.19 189 SER B N 1
ATOM 4032 C CA . SER B 1 189 ? 21.300 42.389 14.469 1.00 37.43 189 SER B CA 1
ATOM 4033 C C . SER B 1 189 ? 22.669 41.903 14.941 1.00 40.96 189 SER B C 1
ATOM 4034 O O . SER B 1 189 ? 23.553 42.714 15.235 1.00 40.29 189 SER B O 1
ATOM 4037 N N . TYR B 1 190 ? 22.828 40.568 15.020 1.00 37.73 190 TYR B N 1
ATOM 4038 C CA . TYR B 1 190 ? 24.053 39.886 15.450 1.00 36.94 190 TYR B CA 1
ATOM 4039 C C . TYR B 1 190 ? 24.585 38.937 14.355 1.00 41.43 190 TYR B C 1
ATOM 4040 O O . TYR B 1 190 ? 23.801 38.309 13.636 1.00 42.23 190 TYR B O 1
ATOM 4049 N N . SER B 1 191 ? 25.915 38.790 14.273 1.00 36.75 191 SER B N 1
ATOM 4050 C CA . SER B 1 191 ? 26.522 37.847 13.337 1.00 36.57 191 SER B CA 1
ATOM 4051 C C . SER B 1 191 ? 26.549 36.463 14.012 1.00 39.77 191 SER B C 1
ATOM 4052 O O . SER B 1 191 ? 26.287 36.374 15.211 1.00 39.05 191 SER B O 1
ATOM 4055 N N . SER B 1 192 ? 26.810 35.391 13.243 1.00 35.62 192 SER B N 1
ATOM 4056 C CA . SER B 1 192 ? 26.867 34.028 13.768 1.00 34.52 192 SER B CA 1
ATOM 4057 C C . SER B 1 192 ? 28.236 33.444 13.488 1.00 36.35 192 SER B C 1
ATOM 4058 O O . SER B 1 192 ? 28.808 33.721 12.439 1.00 37.29 192 SER B O 1
ATOM 4061 N N . ARG B 1 193 ? 28.768 32.648 14.422 1.00 30.79 193 ARG B N 1
ATOM 4062 C CA . ARG B 1 193 ? 30.079 31.996 14.312 1.00 30.47 193 ARG B CA 1
ATOM 4063 C C . ARG B 1 193 ? 30.061 30.652 15.041 1.00 33.28 193 ARG B C 1
ATOM 4064 O O . ARG B 1 193 ? 29.192 30.402 15.874 1.00 31.66 193 ARG B O 1
ATOM 4072 N N . TYR B 1 194 ? 31.041 29.798 14.729 1.00 29.86 194 TYR B N 1
ATOM 4073 C CA . TYR B 1 194 ? 31.252 28.514 15.385 1.00 29.29 194 TYR B CA 1
ATOM 4074 C C . TYR B 1 194 ? 32.624 28.568 16.052 1.00 31.95 194 TYR B C 1
ATOM 4075 O O . TYR B 1 194 ? 33.570 29.089 15.471 1.00 30.13 194 TYR B O 1
ATOM 4084 N N . ALA B 1 195 ? 32.715 28.067 17.284 1.00 29.30 195 ALA B N 1
ATOM 4085 C CA . ALA B 1 195 ? 33.951 28.017 18.051 1.00 29.24 195 ALA B CA 1
ATOM 4086 C C . ALA B 1 195 ? 34.350 26.559 18.228 1.00 34.69 195 ALA B C 1
ATOM 4087 O O . ALA B 1 195 ? 33.485 25.712 18.450 1.00 34.95 195 ALA B O 1
ATOM 4089 N N . LEU B 1 196 ? 35.641 26.261 18.098 1.00 32.69 196 LEU B N 1
ATOM 4090 C CA . LEU B 1 196 ? 36.169 24.907 18.242 1.00 34.81 196 LEU B CA 1
ATOM 4091 C C . LEU B 1 196 ? 37.324 24.934 19.217 1.00 38.06 196 LEU B C 1
ATOM 4092 O O . LEU B 1 196 ? 38.357 25.541 18.923 1.00 37.27 196 LEU B O 1
ATOM 4097 N N . GLY B 1 197 ? 37.136 24.283 20.361 1.00 34.62 197 GLY B N 1
ATOM 4098 C CA . GLY B 1 197 ? 38.151 24.134 21.391 1.00 35.04 197 GLY B CA 1
ATOM 4099 C C . GLY B 1 197 ? 38.742 22.743 21.317 1.00 41.41 197 GLY B C 1
ATOM 4100 O O . GLY B 1 197 ? 37.993 21.761 21.321 1.00 41.76 197 GLY B O 1
ATOM 4101 N N . LEU B 1 198 ? 40.086 22.652 21.199 1.00 39.12 198 LEU B N 1
ATOM 4102 C CA . LEU B 1 198 ? 40.818 21.383 21.085 1.00 41.43 198 LEU B CA 1
ATOM 4103 C C . LEU B 1 198 ? 41.815 21.235 22.222 1.00 46.78 198 LEU B C 1
ATOM 4104 O O . LEU B 1 198 ? 42.616 22.145 22.460 1.00 46.33 198 LEU B O 1
ATOM 4109 N N . PHE B 1 199 ? 41.777 20.080 22.912 1.00 44.42 199 PHE B N 1
ATOM 4110 C CA . PHE B 1 199 ? 42.628 19.810 24.065 1.00 45.23 199 PHE B CA 1
ATOM 4111 C C . PHE B 1 199 ? 43.659 18.719 23.807 1.00 52.08 199 PHE B C 1
ATOM 4112 O O . PHE B 1 199 ? 43.338 17.674 23.237 1.00 53.87 199 PHE B O 1
ATOM 4120 N N . TYR B 1 200 ? 44.904 18.977 24.222 1.00 48.68 200 TYR B N 1
ATOM 4121 C CA . TYR B 1 200 ? 46.027 18.058 24.047 1.00 64.92 200 TYR B CA 1
ATOM 4122 C C . TYR B 1 200 ? 46.710 17.789 25.381 1.00 93.13 200 TYR B C 1
ATOM 4123 O O . TYR B 1 200 ? 46.367 18.389 26.395 1.00 66.34 200 TYR B O 1
ATOM 4132 N N . ALA B 1 202 ? 48.384 15.292 27.155 1.00 82.40 202 ALA B N 1
ATOM 4133 C CA . ALA B 1 202 ? 49.328 16.383 26.941 1.00 81.28 202 ALA B CA 1
ATOM 4134 C C . ALA B 1 202 ? 50.156 16.191 25.662 1.00 85.96 202 ALA B C 1
ATOM 4135 O O . ALA B 1 202 ? 51.102 15.393 25.637 1.00 88.65 202 ALA B O 1
ATOM 4137 N N . GLY B 1 203 ? 49.768 16.925 24.615 1.00 79.92 203 GLY B N 1
ATOM 4138 C CA . GLY B 1 203 ? 50.403 16.918 23.299 1.00 79.80 203 GLY B CA 1
ATOM 4139 C C . GLY B 1 203 ? 51.849 17.358 23.342 1.00 85.43 203 GLY B C 1
ATOM 4140 O O . GLY B 1 203 ? 52.727 16.633 22.866 1.00 88.04 203 GLY B O 1
ATOM 4141 N N . THR B 1 204 ? 52.105 18.545 23.941 1.00 80.27 204 THR B N 1
ATOM 4142 C CA . THR B 1 204 ? 53.430 19.146 24.159 1.00 80.99 204 THR B CA 1
ATOM 4143 C C . THR B 1 204 ? 54.213 19.351 22.832 1.00 85.35 204 THR B C 1
ATOM 4144 O O . THR B 1 204 ? 55.451 19.338 22.828 1.00 87.08 204 THR B O 1
ATOM 4148 N N . LYS B 1 205 ? 53.488 19.547 21.708 1.00 79.63 205 LYS B N 1
ATOM 4149 C CA . LYS B 1 205 ? 54.131 19.699 20.403 1.00 79.63 205 LYS B CA 1
ATOM 4150 C C . LYS B 1 205 ? 53.378 20.612 19.426 1.00 81.17 205 LYS B C 1
ATOM 4151 O O . LYS B 1 205 ? 52.743 20.131 18.482 1.00 80.96 205 LYS B O 1
ATOM 4157 N N . ILE B 1 206 ? 53.461 21.934 19.649 1.00 75.79 206 ILE B N 1
ATOM 4158 C CA . ILE B 1 206 ? 52.890 22.947 18.747 1.00 73.46 206 ILE B CA 1
ATOM 4159 C C . ILE B 1 206 ? 54.046 23.867 18.340 1.00 78.31 206 ILE B C 1
ATOM 4160 O O . ILE B 1 206 ? 54.531 24.651 19.162 1.00 78.26 206 ILE B O 1
ATOM 4165 N N . ASP B 1 207 ? 54.535 23.707 17.091 1.00 75.21 207 ASP B N 1
ATOM 4166 C CA . ASP B 1 207 ? 55.703 24.442 16.595 1.00 75.84 207 ASP B CA 1
ATOM 4167 C C . ASP B 1 207 ? 55.415 25.673 15.715 1.00 77.13 207 ASP B C 1
ATOM 4168 O O . ASP B 1 207 ? 55.751 25.680 14.524 1.00 77.97 207 ASP B O 1
ATOM 4173 N N . VAL B 1 208 ? 54.850 26.737 16.325 1.00 70.06 208 VAL B N 1
ATOM 4174 C CA . VAL B 1 208 ? 54.604 28.002 15.628 1.00 68.13 208 VAL B CA 1
ATOM 4175 C C . VAL B 1 208 ? 55.092 29.167 16.496 1.00 70.82 208 VAL B C 1
ATOM 4176 O O . VAL B 1 208 ? 54.897 29.085 17.708 1.00 70.31 208 VAL B O 1
ATOM 4180 N N . PRO B 1 209 ? 55.719 30.238 15.938 1.00 67.06 209 PRO B N 1
ATOM 4181 C CA . PRO B 1 209 ? 56.218 31.334 16.797 1.00 66.90 209 PRO B CA 1
ATOM 4182 C C . PRO B 1 209 ? 55.138 32.143 17.510 1.00 67.37 209 PRO B C 1
ATOM 4183 O O . PRO B 1 209 ? 55.326 32.507 18.665 1.00 68.11 209 PRO B O 1
ATOM 4187 N N . TRP B 1 210 ? 54.005 32.395 16.838 1.00 60.28 210 TRP B N 1
ATOM 4188 C CA . TRP B 1 210 ? 52.875 33.164 17.369 1.00 57.18 210 TRP B CA 1
ATOM 4189 C C . TRP B 1 210 ? 52.023 32.391 18.406 1.00 56.69 210 TRP B C 1
ATOM 4190 O O . TRP B 1 210 ? 52.190 31.177 18.562 1.00 57.33 210 TRP B O 1
ATOM 4201 N N . ALA B 1 211 ? 51.121 33.108 19.108 1.00 48.82 211 ALA B N 1
ATOM 4202 C CA . ALA B 1 211 ? 50.183 32.555 20.096 1.00 46.94 211 ALA B CA 1
ATOM 4203 C C . ALA B 1 211 ? 48.742 32.659 19.561 1.00 48.19 211 ALA B C 1
ATOM 4204 O O . ALA B 1 211 ? 47.896 31.835 19.904 1.00 46.92 211 ALA B O 1
ATOM 4206 N N . GLY B 1 212 ? 48.497 33.675 18.730 1.00 43.60 212 GLY B N 1
ATOM 4207 C CA . GLY B 1 212 ? 47.232 33.931 18.043 1.00 41.84 212 GLY B CA 1
ATOM 4208 C C . GLY B 1 212 ? 47.475 34.309 16.590 1.00 44.03 212 GLY B C 1
ATOM 4209 O O . GLY B 1 212 ? 48.555 34.813 16.260 1.00 43.93 212 GLY B O 1
ATOM 4210 N N . GLN B 1 213 ? 46.489 34.054 15.699 1.00 38.94 213 GLN B N 1
ATOM 4211 C CA . GLN B 1 213 ? 46.611 34.396 14.272 1.00 39.06 213 GLN B CA 1
ATOM 4212 C C . GLN B 1 213 ? 45.297 34.714 13.593 1.00 42.42 213 GLN B C 1
ATOM 4213 O O . GLN B 1 213 ? 44.373 33.895 13.593 1.00 41.77 213 GLN B O 1
ATOM 4219 N N . TYR B 1 214 ? 45.234 35.902 12.987 1.00 39.89 214 TYR B N 1
ATOM 4220 C CA . TYR B 1 214 ? 44.077 36.338 12.209 1.00 40.09 214 TYR B CA 1
ATOM 4221 C C . TYR B 1 214 ? 44.263 35.898 10.755 1.00 44.21 214 TYR B C 1
ATOM 4222 O O . TYR B 1 214 ? 45.317 36.140 10.170 1.00 44.26 214 TYR B O 1
ATOM 4231 N N . ILE B 1 215 ? 43.247 35.232 10.190 1.00 40.62 215 ILE B N 1
ATOM 4232 C CA . ILE B 1 215 ? 43.260 34.725 8.814 1.00 41.45 215 ILE B CA 1
ATOM 4233 C C . ILE B 1 215 ? 42.130 35.402 8.012 1.00 45.94 215 ILE B C 1
ATOM 4234 O O . ILE B 1 215 ? 40.983 35.427 8.461 1.00 44.47 215 ILE B O 1
ATOM 4239 N N . THR B 1 216 ? 42.468 35.950 6.831 1.00 44.04 216 THR B N 1
ATOM 4240 C CA . THR B 1 216 ? 41.529 36.639 5.934 1.00 43.93 216 THR B CA 1
ATOM 4241 C C . THR B 1 216 ? 41.343 35.901 4.595 1.00 45.92 216 THR B C 1
ATOM 4242 O O . THR B 1 216 ? 40.333 36.111 3.908 1.00 45.20 216 THR B O 1
ATOM 4246 N N . SER B 1 217 ? 42.316 35.033 4.248 1.00 41.06 217 SER B N 1
ATOM 4247 C CA . SER B 1 217 ? 42.360 34.258 3.006 1.00 41.27 217 SER B CA 1
ATOM 4248 C C . SER B 1 217 ? 41.663 32.884 3.058 1.00 40.71 217 SER B C 1
ATOM 4249 O O . SER B 1 217 ? 41.614 32.215 2.027 1.00 42.12 217 SER B O 1
ATOM 4252 N N . ASN B 1 218 ? 41.151 32.450 4.225 1.00 32.07 218 ASN B N 1
ATOM 4253 C CA . ASN B 1 218 ? 40.512 31.136 4.356 1.00 31.08 218 ASN B CA 1
ATOM 4254 C C . ASN B 1 218 ? 38.949 31.188 4.286 1.00 35.18 218 ASN B C 1
ATOM 4255 O O . ASN B 1 218 ? 38.349 32.082 4.887 1.00 34.48 218 ASN B O 1
ATOM 4260 N N . PRO B 1 219 ? 38.270 30.236 3.586 1.00 31.84 219 PRO B N 1
ATOM 4261 C CA . PRO B 1 219 ? 36.801 30.291 3.516 1.00 31.91 219 PRO B CA 1
ATOM 4262 C C . PRO B 1 219 ? 36.053 29.879 4.796 1.00 37.72 219 PRO B C 1
ATOM 4263 O O . PRO B 1 219 ? 34.884 30.2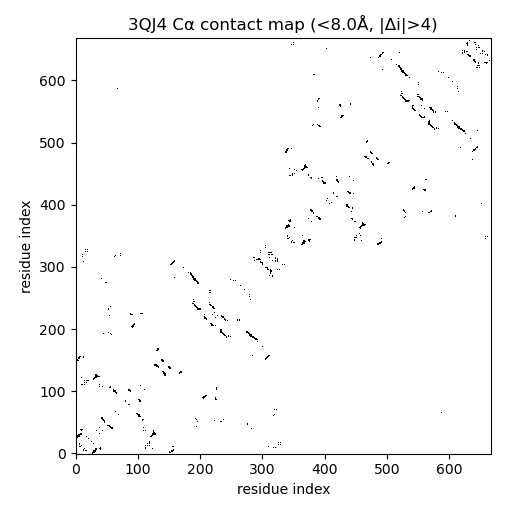38 4.950 1.00 36.24 219 PRO B O 1
ATOM 4267 N N . CYS B 1 220 ? 36.708 29.114 5.697 1.00 36.53 220 CYS B N 1
ATOM 4268 C CA . CYS B 1 220 ? 36.069 28.585 6.902 1.00 36.57 220 CYS B CA 1
ATOM 4269 C C . CYS B 1 220 ? 36.596 29.112 8.249 1.00 38.39 220 CYS B C 1
ATOM 4270 O O . CYS B 1 220 ? 35.800 29.335 9.149 1.00 36.22 220 CYS B O 1
ATOM 4273 N N . ILE B 1 221 ? 37.923 29.318 8.380 1.00 35.66 221 ILE B N 1
ATOM 4274 C CA . ILE B 1 221 ? 38.593 29.794 9.601 1.00 34.22 221 ILE B CA 1
ATOM 4275 C C . ILE B 1 221 ? 38.944 31.290 9.519 1.00 35.86 221 ILE B C 1
ATOM 4276 O O . ILE B 1 221 ? 39.405 31.759 8.480 1.00 36.48 221 ILE B O 1
ATOM 4281 N N . ARG B 1 222 ? 38.730 32.026 10.620 1.00 30.41 222 ARG B N 1
ATOM 4282 C CA . ARG B 1 222 ? 38.984 33.467 10.716 1.00 29.66 222 ARG B CA 1
ATOM 4283 C C . ARG B 1 222 ? 40.105 33.770 11.701 1.00 33.26 222 ARG B C 1
ATOM 4284 O O . ARG B 1 222 ? 40.898 34.682 11.471 1.00 32.71 222 ARG B O 1
ATOM 4292 N N . PHE B 1 223 ? 40.181 32.984 12.779 1.00 31.08 223 PHE B N 1
ATOM 4293 C CA . PHE B 1 223 ? 41.162 33.149 13.843 1.00 31.86 223 PHE B CA 1
ATOM 4294 C C . PHE B 1 223 ? 41.508 31.839 14.571 1.00 36.05 223 PHE B C 1
ATOM 4295 O O . PHE B 1 223 ? 40.627 31.025 14.832 1.00 34.29 223 PHE B O 1
ATOM 4303 N N . VAL B 1 224 ? 42.798 31.633 14.850 1.00 35.35 224 VAL B N 1
ATOM 4304 C CA . VAL B 1 224 ? 43.359 30.462 15.542 1.00 36.84 224 VAL B CA 1
ATOM 4305 C C . VAL B 1 224 ? 44.161 30.972 16.754 1.00 43.48 224 VAL B C 1
ATOM 4306 O O . VAL B 1 224 ? 44.977 31.887 16.608 1.00 43.77 224 VAL B O 1
ATOM 4310 N N . SER B 1 225 ? 43.981 30.352 17.916 1.00 41.48 225 SER B N 1
ATOM 4311 C CA . SER B 1 225 ? 44.699 30.746 19.123 1.00 42.59 225 SER B CA 1
ATOM 4312 C C . SER B 1 225 ? 45.252 29.553 19.884 1.00 47.68 225 SER B C 1
ATOM 4313 O O . SER B 1 225 ? 44.569 28.544 20.025 1.00 46.88 225 SER B O 1
ATOM 4316 N N . ILE B 1 226 ? 46.472 29.693 20.411 1.00 46.27 226 ILE B N 1
ATOM 4317 C CA . ILE B 1 226 ? 47.089 28.706 21.289 1.00 47.54 226 ILE B CA 1
ATOM 4318 C C . ILE B 1 226 ? 46.854 29.322 22.681 1.00 50.61 226 ILE B C 1
ATOM 4319 O O . ILE B 1 226 ? 47.682 30.100 23.162 1.00 51.08 226 ILE B O 1
ATOM 4324 N N . ASP B 1 227 ? 45.658 29.051 23.264 1.00 45.67 227 ASP B N 1
ATOM 4325 C CA . ASP B 1 227 ? 45.165 29.592 24.552 1.00 45.08 227 ASP B CA 1
ATOM 4326 C C . ASP B 1 227 ? 46.186 29.536 25.672 1.00 48.14 227 ASP B C 1
ATOM 4327 O O . ASP B 1 227 ? 46.332 30.490 26.434 1.00 47.28 227 ASP B O 1
ATOM 4332 N N . ASN B 1 228 ? 46.920 28.419 25.693 1.00 45.88 228 ASN B N 1
ATOM 4333 C CA . ASN B 1 228 ? 48.041 28.047 26.545 1.00 47.73 228 ASN B CA 1
ATOM 4334 C C . ASN B 1 228 ? 49.126 29.145 26.508 1.00 49.71 228 ASN B C 1
ATOM 4335 O O . ASN B 1 228 ? 49.433 29.724 27.549 1.00 49.76 228 ASN B O 1
ATOM 4340 N N . LYS B 1 229 ? 49.649 29.453 25.302 1.00 43.83 229 LYS B N 1
ATOM 4341 C CA . LYS B 1 229 ? 50.686 30.457 25.038 1.00 44.26 229 LYS B CA 1
ATOM 4342 C C . LYS B 1 229 ? 50.217 31.904 25.244 1.00 46.40 229 LYS B C 1
ATOM 4343 O O . LYS B 1 229 ? 51.014 32.743 25.680 1.00 47.22 229 LYS B O 1
ATOM 4349 N N . LYS B 1 230 ? 48.954 32.196 24.879 1.00 40.09 230 LYS B N 1
ATOM 4350 C CA . LYS B 1 230 ? 48.314 33.508 24.967 1.00 38.67 230 LYS B CA 1
ATOM 4351 C C . LYS B 1 230 ? 48.232 33.992 26.430 1.00 42.20 230 LYS B C 1
ATOM 4352 O O . LYS B 1 230 ? 48.558 35.144 26.712 1.00 42.03 230 LYS B O 1
ATOM 4358 N N . ARG B 1 231 ? 47.818 33.103 27.350 1.00 38.94 231 ARG B N 1
ATOM 4359 C CA . ARG B 1 231 ? 47.691 33.391 28.791 1.00 39.45 231 ARG B CA 1
ATOM 4360 C C . ARG B 1 231 ? 49.047 33.259 29.486 1.00 47.97 231 ARG B C 1
ATOM 4361 O O . ARG B 1 231 ? 49.188 33.622 30.658 1.00 49.45 231 ARG B O 1
ATOM 4369 N N . ASN B 1 232 ? 50.034 32.708 28.763 1.00 46.57 232 ASN B N 1
ATOM 4370 C CA . ASN B 1 232 ? 51.395 32.456 29.213 1.00 49.39 232 ASN B CA 1
ATOM 4371 C C . ASN B 1 232 ? 51.455 31.526 30.443 1.00 57.55 232 ASN B C 1
ATOM 4372 O O . ASN B 1 232 ? 51.898 31.921 31.528 1.00 58.56 232 ASN B O 1
ATOM 4377 N N . ILE B 1 233 ? 50.928 30.291 30.254 1.00 55.77 233 ILE B N 1
ATOM 4378 C CA . ILE B 1 233 ? 50.961 29.202 31.232 1.00 58.11 233 ILE B CA 1
ATOM 4379 C C . ILE B 1 233 ? 52.338 28.566 31.069 1.00 66.93 233 ILE B C 1
ATOM 4380 O O . ILE B 1 233 ? 52.663 28.040 30.001 1.00 67.02 233 ILE B O 1
ATOM 4385 N N . GLU B 1 234 ? 53.140 28.631 32.135 1.00 67.09 234 GLU B N 1
ATOM 4386 C CA . GLU B 1 234 ? 54.510 28.128 32.176 1.00 69.86 234 GLU B CA 1
ATOM 4387 C C . GLU B 1 234 ? 54.595 26.599 32.207 1.00 75.97 234 GLU B C 1
ATOM 4388 O O . GLU B 1 234 ? 55.521 26.046 31.613 1.00 78.24 234 GLU B O 1
ATOM 4394 N N . SER B 1 235 ? 53.646 25.928 32.892 1.00 71.09 235 SER B N 1
ATOM 4395 C CA . SER B 1 235 ? 53.601 24.469 33.022 1.00 96.55 235 SER B CA 1
ATOM 4396 C C . SER B 1 235 ? 53.136 23.802 31.733 1.00 109.00 235 SER B C 1
ATOM 4397 O O . SER B 1 235 ? 53.490 22.651 31.478 1.00 70.55 235 SER B O 1
ATOM 4400 N N . ILE B 1 238 ? 50.002 21.233 32.432 1.00 66.36 238 ILE B N 1
ATOM 4401 C CA . ILE B 1 238 ? 48.882 21.201 31.495 1.00 63.70 238 ILE B CA 1
ATOM 4402 C C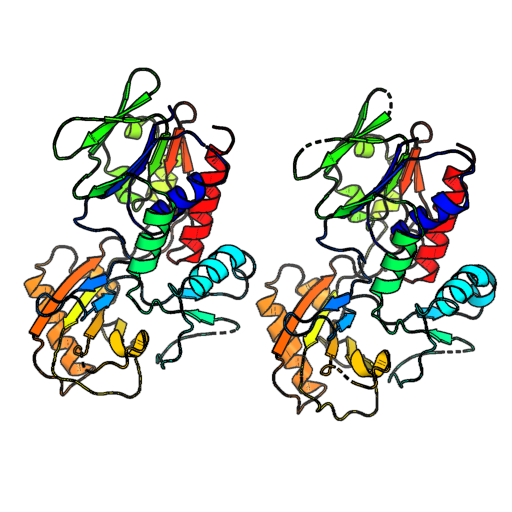 . ILE B 1 238 ? 49.322 21.155 30.032 1.00 66.88 238 ILE B C 1
ATOM 4403 O O . ILE B 1 238 ? 50.304 21.805 29.648 1.00 66.37 238 ILE B O 1
ATOM 4408 N N . GLY B 1 239 ? 48.580 20.390 29.236 1.00 62.51 239 GLY B N 1
ATOM 4409 C CA . GLY B 1 239 ? 48.829 20.249 27.806 1.00 61.33 239 GLY B CA 1
ATOM 4410 C C . GLY B 1 239 ? 48.323 21.437 27.004 1.00 60.76 239 GLY B C 1
ATOM 4411 O O . GLY B 1 239 ? 47.476 22.196 27.496 1.00 58.57 239 GLY B O 1
ATOM 4412 N N . PRO B 1 240 ? 48.801 21.618 25.746 1.00 55.20 240 PRO B N 1
ATOM 4413 C CA . PRO B 1 240 ? 48.340 22.761 24.939 1.00 51.98 240 PRO B CA 1
ATOM 4414 C C . PRO B 1 240 ? 46.845 22.771 24.636 1.00 52.25 240 PRO B C 1
ATOM 4415 O O . PRO B 1 240 ? 46.174 21.735 24.710 1.00 51.91 240 PRO B O 1
ATOM 4419 N N . SER B 1 241 ? 46.330 23.961 24.301 1.00 46.35 241 SER B N 1
ATOM 4420 C CA . SER B 1 241 ? 44.921 24.161 23.979 1.00 44.15 241 SER B CA 1
ATOM 4421 C C . SER B 1 241 ? 44.776 25.058 22.761 1.00 45.65 241 SER B C 1
ATOM 4422 O O . SER B 1 241 ? 45.406 26.118 22.686 1.00 44.89 241 SER B O 1
ATOM 4425 N N . LEU B 1 242 ? 43.966 24.612 21.796 1.00 40.78 242 LEU B N 1
ATOM 4426 C CA . LEU B 1 242 ? 43.733 25.317 20.541 1.00 39.21 242 LEU B CA 1
ATOM 4427 C C . LEU B 1 242 ? 42.294 25.801 20.417 1.00 40.22 242 LEU B C 1
ATOM 4428 O O . LEU B 1 242 ? 41.359 25.024 20.612 1.00 39.41 242 LEU B O 1
ATOM 4433 N N . VAL B 1 243 ? 42.121 27.091 20.086 1.00 35.11 243 VAL B N 1
ATOM 4434 C CA . VAL B 1 243 ? 40.811 27.715 19.871 1.00 32.83 243 VAL B CA 1
ATOM 4435 C C . VAL B 1 243 ? 40.709 28.203 18.409 1.00 35.34 243 VAL B C 1
ATOM 4436 O O . VAL B 1 243 ? 41.589 28.924 17.941 1.00 34.97 243 VAL B O 1
ATOM 4440 N N . ILE B 1 244 ? 39.640 27.809 17.705 1.00 31.10 244 ILE B N 1
ATOM 4441 C CA . ILE B 1 244 ? 39.381 28.233 16.331 1.00 30.84 244 ILE B CA 1
ATOM 4442 C C . ILE B 1 244 ? 38.037 28.987 16.282 1.00 33.27 244 ILE B C 1
ATOM 4443 O O . ILE B 1 244 ? 37.037 28.487 16.795 1.00 30.58 244 ILE B O 1
ATOM 4448 N N . HIS B 1 245 ? 38.026 30.185 15.660 1.00 30.17 245 HIS B N 1
ATOM 4449 C CA . HIS B 1 245 ? 36.827 30.992 15.443 1.00 28.37 245 HIS B CA 1
ATOM 4450 C C . HIS B 1 245 ? 36.556 30.982 13.946 1.00 30.97 245 HIS B C 1
ATOM 4451 O O . HIS B 1 245 ? 37.434 31.356 13.157 1.00 30.50 245 HIS B O 1
ATOM 4458 N N . THR B 1 246 ? 35.354 30.540 13.548 1.00 26.40 246 THR B N 1
ATOM 4459 C CA . THR B 1 246 ? 34.994 30.484 12.134 1.00 26.24 246 THR B CA 1
ATOM 4460 C C . THR B 1 246 ? 34.640 31.861 11.602 1.00 30.12 246 THR B C 1
ATOM 4461 O O . THR B 1 246 ? 34.533 32.831 12.358 1.00 28.47 246 THR B O 1
ATOM 4465 N N . THR B 1 247 ? 34.421 31.934 10.293 1.00 28.24 247 THR B N 1
ATOM 4466 C CA . THR B 1 247 ? 33.992 33.148 9.621 1.00 27.98 247 THR B CA 1
ATOM 4467 C C . THR B 1 247 ? 32.470 33.297 9.796 1.00 29.97 247 THR B C 1
ATOM 4468 O O . THR B 1 247 ? 31.814 32.358 10.251 1.00 28.14 247 THR B O 1
ATOM 4472 N N . VAL B 1 248 ? 31.921 34.478 9.482 1.00 26.89 248 VAL B N 1
ATOM 4473 C CA . VAL B 1 248 ? 30.478 34.727 9.568 1.00 26.36 248 VAL B CA 1
ATOM 4474 C C . VAL B 1 248 ? 29.732 33.930 8.466 1.00 33.40 248 VAL B C 1
ATOM 4475 O O . VAL B 1 248 ? 28.806 33.197 8.827 1.00 33.91 248 VAL B O 1
ATOM 4479 N N . PRO B 1 249 ? 30.127 33.978 7.155 1.00 31.22 249 PRO B N 1
ATOM 4480 C CA . PRO B 1 249 ? 29.428 33.156 6.155 1.00 32.47 249 PRO B CA 1
ATOM 4481 C C . PRO B 1 249 ? 29.377 31.663 6.491 1.00 37.48 249 PRO B C 1
ATOM 4482 O O . PRO B 1 249 ? 28.332 31.058 6.267 1.00 38.57 249 PRO B O 1
ATOM 4486 N N . PHE B 1 250 ? 30.448 31.085 7.080 1.00 33.08 250 PHE B N 1
ATOM 4487 C CA . PHE B 1 250 ? 30.438 29.673 7.495 1.00 33.16 250 PHE B CA 1
ATOM 4488 C C . PHE B 1 250 ? 29.428 29.458 8.643 1.00 37.18 250 PHE B C 1
ATOM 4489 O O . PHE B 1 250 ? 28.727 28.446 8.655 1.00 37.58 250 PHE B O 1
ATOM 4497 N N . GLY B 1 251 ? 29.389 30.408 9.584 1.00 32.38 251 GLY B N 1
ATOM 4498 C CA . GLY B 1 251 ? 28.504 30.404 10.746 1.00 30.99 251 GLY B CA 1
ATOM 4499 C C . GLY B 1 251 ? 27.039 30.480 10.379 1.00 35.32 251 GLY B C 1
ATOM 4500 O O . GLY B 1 251 ? 26.230 29.774 10.976 1.00 36.38 251 GLY B O 1
ATOM 4501 N N . VAL B 1 252 ? 26.685 31.311 9.385 1.00 31.83 252 VAL B N 1
ATOM 4502 C CA . VAL B 1 252 ? 25.307 31.486 8.902 1.00 31.99 252 VAL B CA 1
ATOM 4503 C C . VAL B 1 252 ? 24.851 30.252 8.100 1.00 37.85 252 VAL B C 1
ATOM 4504 O O . VAL B 1 252 ? 23.721 29.801 8.267 1.00 38.22 252 VAL B O 1
ATOM 4508 N N . THR B 1 253 ? 25.730 29.715 7.235 1.00 35.19 253 THR B N 1
ATOM 4509 C CA . THR B 1 253 ? 25.459 28.545 6.386 1.00 36.16 253 THR B CA 1
ATOM 4510 C C . THR B 1 253 ? 25.202 27.261 7.186 1.00 41.96 253 THR B C 1
ATOM 4511 O O . THR B 1 253 ? 24.369 26.451 6.783 1.00 42.38 253 THR B O 1
ATOM 4515 N N . TYR B 1 254 ? 25.904 27.096 8.314 1.00 39.53 254 TYR B N 1
ATOM 4516 C CA . TYR B 1 254 ? 25.838 25.895 9.144 1.00 40.24 254 TYR B CA 1
ATOM 4517 C C . TYR B 1 254 ? 25.121 26.037 10.489 1.00 43.80 254 TYR B C 1
ATOM 4518 O O . TYR B 1 254 ? 25.265 25.147 11.333 1.00 43.40 254 TYR B O 1
ATOM 4527 N N . LEU B 1 255 ? 24.301 27.103 10.671 1.00 40.57 255 LEU B N 1
ATOM 4528 C CA . LEU B 1 255 ? 23.542 27.319 11.915 1.00 40.13 255 LEU B CA 1
ATOM 4529 C C . LEU B 1 255 ? 22.652 26.147 12.300 1.00 45.54 255 LEU B C 1
ATOM 4530 O O . LEU B 1 255 ? 22.607 25.789 13.475 1.00 45.08 255 LEU B O 1
ATOM 4535 N N . GLU B 1 256 ? 21.951 25.551 11.324 1.00 44.30 256 GLU B N 1
ATOM 4536 C CA . GLU B 1 256 ? 21.020 24.443 11.574 1.00 46.09 256 GLU B CA 1
ATOM 4537 C C . GLU B 1 256 ? 21.573 23.045 11.241 1.00 51.34 256 GLU B C 1
ATOM 4538 O O . GLU B 1 256 ? 20.820 22.072 11.218 1.00 52.62 256 GLU B O 1
ATOM 4544 N N . HIS B 1 257 ? 22.892 22.954 11.023 1.00 47.59 257 HIS B N 1
ATOM 4545 C CA . HIS B 1 257 ? 23.601 21.716 10.695 1.00 48.78 257 HIS B CA 1
ATOM 4546 C C . HIS B 1 257 ? 24.074 20.972 11.944 1.00 52.33 257 HIS B C 1
ATOM 4547 O O . HIS B 1 257 ? 24.210 21.573 13.012 1.00 50.94 257 HIS B O 1
ATOM 4554 N N . SER B 1 258 ? 24.352 19.661 11.792 1.00 49.81 258 SER B N 1
ATOM 4555 C CA . SER B 1 258 ? 24.847 18.767 12.842 1.00 49.56 258 SER B CA 1
ATOM 4556 C C . SER B 1 258 ? 26.212 19.235 13.375 1.00 51.21 258 SER B C 1
ATOM 4557 O O . SER B 1 258 ? 27.114 19.508 12.585 1.00 50.30 258 SER B O 1
ATOM 4560 N N . ILE B 1 259 ? 26.347 19.330 14.716 1.00 46.63 259 ILE B N 1
ATOM 4561 C CA . ILE B 1 259 ? 27.574 19.731 15.420 1.00 44.92 259 ILE B CA 1
ATOM 4562 C C . ILE B 1 259 ? 28.749 18.821 15.026 1.00 50.91 259 ILE B C 1
ATOM 4563 O O . ILE B 1 259 ? 29.852 19.324 14.814 1.00 50.14 259 ILE B O 1
ATOM 4568 N N . GLU B 1 260 ? 28.505 17.510 14.864 1.00 50.57 260 GLU B N 1
ATOM 4569 C CA . GLU B 1 260 ? 29.549 16.569 14.446 1.00 52.83 260 GLU B CA 1
ATOM 4570 C C . GLU B 1 260 ? 30.008 16.865 13.015 1.00 57.28 260 GLU B C 1
ATOM 4571 O O . GLU B 1 260 ? 31.206 16.799 12.734 1.00 56.67 260 GLU B O 1
ATOM 4577 N N . ASP B 1 261 ? 29.049 17.208 12.129 1.00 54.66 261 ASP B N 1
ATOM 4578 C CA . ASP B 1 261 ? 29.297 17.530 10.725 1.00 54.80 261 ASP B CA 1
ATOM 4579 C C . ASP B 1 261 ? 30.158 18.793 10.630 1.00 56.25 261 ASP B C 1
ATOM 4580 O O . ASP B 1 261 ? 31.164 18.789 9.916 1.00 55.63 261 ASP B O 1
ATOM 4585 N N . VAL B 1 262 ? 29.786 19.842 11.398 1.00 50.88 262 VAL B N 1
ATOM 4586 C CA . VAL B 1 262 ? 30.482 21.133 11.476 1.00 48.86 262 VAL B CA 1
ATOM 4587 C C . VAL B 1 262 ? 31.916 20.937 11.999 1.00 54.27 262 VAL B C 1
ATOM 4588 O O . VAL B 1 262 ? 32.851 21.510 11.442 1.00 54.55 262 VAL B O 1
ATOM 4592 N N . GLN B 1 263 ? 32.081 20.086 13.027 1.00 51.34 263 GLN B N 1
ATOM 4593 C CA . GLN B 1 263 ? 33.369 19.754 13.638 1.00 51.46 263 GLN B CA 1
ATOM 4594 C C . GLN B 1 263 ? 34.333 19.185 12.597 1.00 58.43 263 GLN B C 1
ATOM 4595 O O . GLN B 1 263 ? 35.497 19.580 12.566 1.00 57.86 263 GLN B O 1
ATOM 4601 N N . GLU B 1 264 ? 33.835 18.289 11.721 1.00 57.24 264 GLU B N 1
ATOM 4602 C CA . GLU B 1 264 ? 34.630 17.658 10.664 1.00 58.88 264 GLU B CA 1
ATOM 4603 C C . GLU B 1 264 ? 35.037 18.621 9.540 1.00 61.76 264 GLU B C 1
ATOM 4604 O O . GLU B 1 264 ? 36.071 18.406 8.905 1.00 61.94 264 GLU B O 1
ATOM 4610 N N . LEU B 1 265 ? 34.234 19.678 9.306 1.00 56.79 265 LEU B N 1
ATOM 4611 C CA . LEU B 1 265 ? 34.507 20.705 8.298 1.00 55.63 265 LEU B CA 1
ATOM 4612 C C . LEU B 1 265 ? 35.678 21.586 8.748 1.00 58.92 265 LEU B C 1
ATOM 4613 O O . LEU B 1 265 ? 36.586 21.844 7.958 1.00 58.94 265 LEU B O 1
ATOM 4618 N N . VAL B 1 266 ? 35.663 22.016 10.029 1.00 54.95 266 VAL B N 1
ATOM 4619 C CA . VAL B 1 266 ? 36.687 22.859 10.656 1.00 54.29 266 VAL B CA 1
ATOM 4620 C C . VAL B 1 266 ? 38.003 22.065 10.840 1.00 61.02 266 VAL B C 1
ATOM 4621 O O . VAL B 1 266 ? 39.073 22.605 10.570 1.00 59.87 266 VAL B O 1
ATOM 4625 N N . PHE B 1 267 ? 37.923 20.817 11.227 1.00 61.16 267 PHE B N 1
ATOM 4626 C CA . PHE B 1 267 ? 39.084 20.014 11.490 1.00 63.68 267 PHE B CA 1
ATOM 4627 C C . PHE B 1 267 ? 39.954 19.869 10.263 1.00 69.81 267 PHE B C 1
ATOM 4628 O O . PHE B 1 267 ? 41.169 19.978 10.322 1.00 70.35 267 PHE B O 1
ATOM 4636 N N . GLN B 1 268 ? 39.316 19.592 9.145 1.00 67.01 268 GLN B N 1
ATOM 4637 C CA . GLN B 1 268 ? 39.985 19.521 7.868 1.00 68.01 268 GLN B CA 1
ATOM 4638 C C . GLN B 1 268 ? 40.504 20.844 7.372 1.00 70.17 268 GLN B C 1
ATOM 4639 O O . GLN B 1 268 ? 41.511 20.897 6.736 1.00 71.11 268 GLN B O 1
ATOM 4645 N N . GLN B 1 269 ? 39.796 21.918 7.625 1.00 64.26 269 GLN B N 1
ATOM 4646 C CA . GLN B 1 269 ? 40.316 23.220 7.281 1.00 62.88 269 GLN B CA 1
ATOM 4647 C C . GLN B 1 269 ? 41.565 23.474 8.089 1.00 67.05 269 GLN B C 1
ATOM 4648 O O . GLN B 1 269 ? 42.426 24.192 7.641 1.00 66.58 269 GLN B O 1
ATOM 4654 N N . LEU B 1 270 ? 41.632 22.937 9.309 1.00 63.93 270 LEU B N 1
ATOM 4655 C CA . LEU B 1 270 ? 42.765 23.223 10.191 1.00 63.79 270 LEU B CA 1
ATOM 4656 C C . LEU B 1 270 ? 44.053 22.589 9.623 1.00 69.26 270 LEU B C 1
ATOM 4657 O O . LEU B 1 270 ? 45.135 23.155 9.796 1.00 68.60 270 LEU B O 1
ATOM 4662 N N . GLU B 1 271 ? 43.920 21.455 8.901 1.00 67.55 271 GLU B N 1
ATOM 4663 C CA . GLU B 1 271 ? 45.046 20.765 8.268 1.00 69.61 271 GLU B CA 1
ATOM 4664 C C . GLU B 1 271 ? 45.693 21.585 7.135 1.00 73.15 271 GLU B C 1
ATOM 4665 O O . GLU B 1 271 ? 46.895 21.451 6.916 1.00 74.25 271 GLU B O 1
ATOM 4671 N N . ASN B 1 272 ? 44.912 22.443 6.442 1.00 67.92 272 ASN B N 1
ATOM 4672 C CA . ASN B 1 272 ? 45.424 23.306 5.376 1.00 67.90 272 ASN B CA 1
ATOM 4673 C C . ASN B 1 272 ? 46.179 24.501 5.959 1.00 71.95 272 ASN B C 1
ATOM 4674 O O . ASN B 1 272 ? 47.241 24.846 5.445 1.00 72.81 272 ASN B O 1
ATOM 4679 N N . ILE B 1 273 ? 45.637 25.118 7.030 1.00 67.68 273 ILE B N 1
ATOM 4680 C CA . ILE B 1 273 ? 46.240 26.259 7.728 1.00 67.10 273 ILE B CA 1
ATOM 4681 C C . ILE B 1 273 ? 47.519 25.837 8.473 1.00 71.99 273 ILE B C 1
ATOM 4682 O O . ILE B 1 273 ? 48.565 26.462 8.270 1.00 72.37 273 ILE B O 1
ATOM 4687 N N . LEU B 1 274 ? 47.441 24.793 9.324 1.00 68.83 274 LEU B N 1
ATOM 4688 C CA . LEU B 1 274 ? 48.625 24.296 10.020 1.00 70.09 274 LEU B CA 1
ATOM 4689 C C . LEU B 1 274 ? 48.786 22.756 10.041 1.00 75.53 274 LEU B C 1
ATOM 4690 O O . LEU B 1 274 ? 48.232 22.072 10.904 1.00 75.00 274 LEU B O 1
ATOM 4695 N N . PRO B 1 275 ? 49.501 22.204 9.028 1.00 73.73 275 PRO B N 1
ATOM 4696 C CA . PRO B 1 275 ? 49.716 20.747 8.977 1.00 75.44 275 PRO B CA 1
ATOM 4697 C C . PRO B 1 275 ? 50.838 20.282 9.899 1.00 81.03 275 PRO B C 1
ATOM 4698 O O . PRO B 1 275 ? 51.834 20.988 10.085 1.00 80.46 275 PRO B O 1
ATOM 4702 N N . GLY B 1 276 ? 50.671 19.089 10.455 1.00 79.38 276 GLY B N 1
ATOM 4703 C CA . GLY B 1 276 ? 51.642 18.507 11.374 1.00 81.15 276 GLY B CA 1
ATOM 4704 C C . GLY B 1 276 ? 51.242 18.625 12.829 1.00 83.86 276 GLY B C 1
ATOM 4705 O O . GLY B 1 276 ? 52.082 18.925 13.685 1.00 84.10 276 GLY B O 1
ATOM 4706 N N . LEU B 1 277 ? 49.948 18.405 13.118 1.00 78.80 277 LEU B N 1
ATOM 4707 C CA . LEU B 1 277 ? 49.414 18.452 14.476 1.00 77.79 277 LEU B CA 1
ATOM 4708 C C . LEU B 1 277 ? 48.906 17.066 14.886 1.00 83.64 277 LEU B C 1
ATOM 4709 O O . LEU B 1 277 ? 48.271 16.388 14.072 1.00 83.92 277 LEU B O 1
ATOM 4714 N N . PRO B 1 278 ? 49.128 16.640 16.153 1.00 81.46 278 PRO B N 1
ATOM 4715 C CA . PRO B 1 278 ? 48.615 15.326 16.584 1.00 83.00 278 PRO B CA 1
ATOM 4716 C C . PRO B 1 278 ? 47.101 15.337 16.782 1.00 85.24 278 PRO B C 1
ATOM 4717 O O . PRO B 1 278 ? 46.510 16.414 16.878 1.00 82.57 278 PRO B O 1
ATOM 4721 N N . GLN B 1 279 ? 46.476 14.150 16.832 1.00 83.36 279 GLN B N 1
ATOM 4722 C CA . GLN B 1 279 ? 45.030 14.023 17.030 1.00 82.17 279 GLN B CA 1
ATOM 4723 C C . GLN B 1 279 ? 44.669 14.464 18.462 1.00 84.56 279 GLN B C 1
ATOM 4724 O O . GLN B 1 279 ? 45.343 14.041 19.409 1.00 85.88 279 GLN B O 1
ATOM 4730 N N . PRO B 1 280 ? 43.666 15.359 18.643 1.00 77.95 280 PRO B N 1
ATOM 4731 C CA . PRO B 1 280 ? 43.344 15.842 20.000 1.00 76.46 280 PRO B CA 1
ATOM 4732 C C . PRO B 1 280 ? 42.684 14.813 20.904 1.00 80.51 280 PRO B C 1
ATOM 4733 O O . PRO B 1 280 ? 41.987 13.915 20.424 1.00 81.28 280 PRO B O 1
ATOM 4737 N N . ILE B 1 281 ? 42.899 14.970 22.220 1.00 75.97 281 ILE B N 1
ATOM 4738 C CA . ILE B 1 281 ? 42.327 14.115 23.259 1.00 76.73 281 ILE B CA 1
ATOM 4739 C C . ILE B 1 281 ? 40.842 14.449 23.403 1.00 77.68 281 ILE B C 1
ATOM 4740 O O . ILE B 1 281 ? 40.003 13.546 23.419 1.00 78.62 281 ILE B O 1
ATOM 4745 N N . ALA B 1 282 ? 40.528 15.752 23.489 1.00 70.48 282 ALA B N 1
ATOM 4746 C CA . ALA B 1 282 ? 39.169 16.244 23.658 1.00 67.99 282 ALA B CA 1
ATOM 4747 C C . ALA B 1 282 ? 38.860 17.411 22.729 1.00 67.67 282 ALA B C 1
ATOM 4748 O O . ALA B 1 282 ? 39.758 18.171 22.358 1.00 66.02 282 ALA B O 1
ATOM 4750 N N . THR B 1 283 ? 37.572 17.538 22.366 1.00 62.34 283 THR B N 1
ATOM 4751 C CA . THR B 1 283 ? 37.028 18.579 21.495 1.00 59.60 283 THR B CA 1
ATOM 4752 C C . THR B 1 283 ? 35.783 19.190 22.151 1.00 60.90 283 THR B C 1
ATOM 4753 O O . THR B 1 283 ? 35.038 18.480 22.830 1.00 61.81 283 THR B O 1
ATOM 4757 N N . LYS B 1 284 ? 35.550 20.493 21.916 1.00 53.91 284 LYS B N 1
ATOM 4758 C CA . LYS B 1 284 ? 34.383 21.232 22.393 1.00 51.44 284 LYS B CA 1
ATOM 4759 C C . LYS B 1 284 ? 33.938 22.211 21.313 1.00 53.07 284 LYS B C 1
ATOM 4760 O O . LYS B 1 284 ? 34.619 23.208 21.064 1.00 51.58 284 LYS B O 1
ATOM 4766 N N . CYS B 1 285 ? 32.803 21.921 20.668 1.00 49.80 285 CYS B N 1
ATOM 4767 C CA . CYS B 1 285 ? 32.264 22.781 19.624 1.00 48.64 285 CYS B CA 1
ATOM 4768 C C . CYS B 1 285 ? 31.112 23.615 20.167 1.00 49.81 285 CYS B C 1
ATOM 4769 O O . CYS B 1 285 ? 30.129 23.068 20.673 1.00 50.18 285 CYS B O 1
ATOM 4772 N N . GLN B 1 286 ? 31.258 24.948 20.094 1.00 42.80 286 GLN B N 1
ATOM 4773 C CA . GLN B 1 286 ? 30.273 25.896 20.604 1.00 39.91 286 GLN B CA 1
ATOM 4774 C C . GLN B 1 286 ? 29.733 26.821 19.510 1.00 39.87 286 GLN B C 1
ATOM 4775 O O . GLN B 1 286 ? 30.481 27.540 18.848 1.00 39.85 286 GLN B O 1
ATOM 4781 N N . LYS B 1 287 ? 28.419 26.773 19.331 1.00 34.11 287 LYS B N 1
ATOM 4782 C CA . LYS B 1 287 ? 27.650 27.539 18.359 1.00 32.06 287 LYS B CA 1
ATOM 4783 C C . LYS B 1 287 ? 27.278 28.903 18.957 1.00 34.26 287 LYS B C 1
ATOM 4784 O O . LYS B 1 287 ? 26.590 28.961 19.985 1.00 33.45 287 LYS B O 1
ATOM 4790 N N . TRP B 1 288 ? 27.736 29.990 18.314 1.00 28.88 288 TRP B N 1
ATOM 4791 C CA . TRP B 1 288 ? 27.398 31.353 18.726 1.00 27.40 288 TRP B CA 1
ATOM 4792 C C . TRP B 1 288 ? 26.383 31.916 17.729 1.00 31.46 288 TRP B C 1
ATOM 4793 O O . TRP B 1 288 ? 26.778 32.594 16.778 1.00 30.60 288 TRP B O 1
ATOM 4804 N N . ARG B 1 289 ? 25.071 31.624 17.958 1.00 28.91 289 ARG B N 1
ATOM 4805 C CA A ARG B 1 289 ? 23.967 32.089 17.114 0.50 28.94 289 ARG B CA 1
ATOM 4806 C CA B ARG B 1 289 ? 23.952 32.088 17.128 0.50 29.01 289 ARG B CA 1
ATOM 4807 C C . ARG B 1 289 ? 23.934 33.622 17.087 1.00 34.05 289 ARG B C 1
ATOM 4808 O O . ARG B 1 289 ? 23.563 34.213 16.059 1.00 34.82 289 ARG B O 1
ATOM 4823 N N . HIS B 1 290 ? 24.331 34.261 18.217 1.00 30.27 290 HIS B N 1
ATOM 4824 C CA . HIS B 1 290 ? 24.381 35.709 18.364 1.00 30.11 290 HIS B CA 1
ATOM 4825 C C . HIS B 1 290 ? 25.800 36.085 18.789 1.00 33.42 290 HIS B C 1
ATOM 4826 O O . HIS B 1 290 ? 26.023 36.418 19.947 1.00 32.36 290 HIS B O 1
ATOM 4833 N N . SER B 1 291 ? 26.773 35.994 17.855 1.00 30.40 291 SER B N 1
ATOM 4834 C CA . SER B 1 291 ? 28.170 36.270 18.178 1.00 30.65 291 SER B CA 1
ATOM 4835 C C . SER B 1 291 ? 28.504 37.723 18.523 1.00 34.96 291 SER B C 1
ATOM 4836 O O . SER B 1 291 ? 28.863 37.993 19.672 1.00 36.62 291 SER B O 1
ATOM 4839 N N . GLN B 1 292 ? 28.407 38.646 17.553 1.00 29.63 292 GLN B N 1
ATOM 4840 C CA . GLN B 1 292 ? 28.721 40.067 17.754 1.00 29.17 292 GLN B CA 1
ATOM 4841 C C . GLN B 1 292 ? 27.729 40.990 17.051 1.00 33.75 292 GLN B C 1
ATOM 4842 O O . GLN B 1 292 ? 27.235 40.670 15.972 1.00 33.14 292 GLN B O 1
ATOM 4848 N N . VAL B 1 293 ? 27.458 42.145 17.665 1.00 31.84 293 VAL B N 1
ATOM 4849 C CA . VAL B 1 293 ? 26.514 43.147 17.171 1.00 33.09 293 VAL B CA 1
ATOM 4850 C C . VAL B 1 293 ? 27.049 43.792 15.890 1.00 39.47 293 VAL B C 1
ATOM 4851 O O . VAL B 1 293 ? 28.109 44.416 15.911 1.00 40.77 293 VAL B O 1
ATOM 4855 N N . THR B 1 294 ? 26.324 43.621 14.781 1.00 36.77 294 THR B N 1
ATOM 4856 C CA . THR B 1 294 ? 26.699 44.185 13.476 1.00 37.83 294 THR B CA 1
ATOM 4857 C C . THR B 1 294 ? 26.065 45.580 13.342 1.00 45.24 294 THR B C 1
ATOM 4858 O O . THR B 1 294 ? 26.783 46.566 13.217 1.00 45.08 294 THR B O 1
ATOM 4862 N N . ASN B 1 295 ? 24.747 45.607 13.488 1.00 44.35 295 ASN B N 1
ATOM 4863 C CA . ASN B 1 295 ? 23.988 46.816 13.779 1.00 46.35 295 ASN B CA 1
ATOM 4864 C C . ASN B 1 295 ? 23.351 46.930 15.171 1.00 50.80 295 ASN B C 1
ATOM 4865 O O . ASN B 1 295 ? 22.590 46.104 15.598 1.00 50.05 295 ASN B O 1
ATOM 4870 N N . ALA B 1 296 ? 23.723 47.968 15.886 1.00 48.06 296 ALA B N 1
ATOM 4871 C CA . ALA B 1 296 ? 23.265 48.215 17.231 1.00 47.72 296 ALA B CA 1
ATOM 4872 C C . ALA B 1 296 ? 21.927 48.920 17.213 1.00 53.89 296 ALA B C 1
ATOM 4873 O O . ALA B 1 296 ? 21.250 48.951 16.209 1.00 54.47 296 ALA B O 1
ATOM 4875 N N . ALA B 1 297 ? 21.560 49.519 18.325 1.00 51.78 297 ALA B N 1
ATOM 4876 C CA . ALA B 1 297 ? 20.251 50.103 18.439 1.00 53.94 297 ALA B CA 1
ATOM 4877 C C . ALA B 1 297 ? 20.236 51.593 18.633 1.00 61.67 297 ALA B C 1
ATOM 4878 O O . ALA B 1 297 ? 21.149 52.146 19.185 1.00 61.68 297 ALA B O 1
ATOM 4880 N N . ALA B 1 298 ? 19.195 52.233 18.122 1.00 61.38 298 ALA B N 1
ATOM 4881 C CA . ALA B 1 298 ? 18.915 53.629 18.413 1.00 63.89 298 ALA B CA 1
ATOM 4882 C C . ALA B 1 298 ? 20.089 54.519 18.091 1.00 69.39 298 ALA B C 1
ATOM 4883 O O . ALA B 1 298 ? 20.568 54.494 16.982 1.00 69.71 298 ALA B O 1
ATOM 4885 N N . ASN B 1 299 ? 20.513 55.326 19.056 1.00 66.33 299 ASN B N 1
ATOM 4886 C CA . ASN B 1 299 ? 21.700 56.135 18.928 1.00 67.24 299 ASN B CA 1
ATOM 4887 C C . ASN B 1 299 ? 22.761 55.469 19.794 1.00 68.55 299 ASN B C 1
ATOM 4888 O O . ASN B 1 299 ? 23.595 54.776 19.303 1.00 68.07 299 ASN B O 1
ATOM 4893 N N . PRO B 1 301 ? 21.822 53.649 23.423 1.00 56.33 301 PRO B N 1
ATOM 4894 C CA . PRO B 1 301 ? 21.828 54.610 24.512 1.00 56.63 301 PRO B CA 1
ATOM 4895 C C . PRO B 1 301 ? 22.381 53.975 25.748 1.00 55.51 301 PRO B C 1
ATOM 4896 O O . PRO B 1 301 ? 22.395 54.571 26.784 1.00 55.91 301 PRO B O 1
ATOM 4900 N N . GLY B 1 302 ? 22.791 52.738 25.614 1.00 47.59 302 GLY B N 1
ATOM 4901 C CA . GLY B 1 302 ? 23.369 51.956 26.670 1.00 44.72 302 GLY B CA 1
ATOM 4902 C C . GLY B 1 302 ? 22.331 51.130 27.380 1.00 45.03 302 GLY B C 1
ATOM 4903 O O . GLY B 1 302 ? 22.647 50.049 27.826 1.00 42.08 302 GLY B O 1
ATOM 4904 N N . GLN B 1 303 ? 21.080 51.592 27.393 1.00 41.17 303 GLN B N 1
ATOM 4905 C CA . GLN B 1 303 ? 19.969 50.827 27.983 1.00 40.07 303 GLN B CA 1
ATOM 4906 C C . GLN B 1 303 ? 18.580 51.255 27.477 1.00 46.34 303 GLN B C 1
ATOM 4907 O O . GLN B 1 303 ? 18.428 52.357 26.950 1.00 47.77 303 GLN B O 1
ATOM 4913 N N . MET B 1 304 ? 17.559 50.414 27.716 1.00 43.62 304 MET B N 1
ATOM 4914 C CA . MET B 1 304 ? 16.168 50.735 27.396 1.00 45.76 304 MET B CA 1
ATOM 4915 C C . MET B 1 304 ? 15.218 50.332 28.537 1.00 50.79 304 MET B C 1
ATOM 4916 O O . MET B 1 304 ? 15.066 49.139 28.839 1.00 48.88 304 MET B O 1
ATOM 4921 N N . THR B 1 305 ? 14.601 51.341 29.180 1.00 50.02 305 THR B N 1
ATOM 4922 C CA . THR B 1 305 ? 13.639 51.128 30.262 1.00 50.64 305 THR B CA 1
ATOM 4923 C C . THR B 1 305 ? 12.283 50.933 29.619 1.00 55.25 305 THR B C 1
ATOM 4924 O O . THR B 1 305 ? 11.909 51.713 28.745 1.00 55.14 305 THR B O 1
ATOM 4928 N N . LEU B 1 306 ? 11.547 49.909 30.044 1.00 53.04 306 LEU B N 1
ATOM 4929 C CA . LEU B 1 306 ? 10.225 49.685 29.484 1.00 54.69 306 LEU B CA 1
ATOM 4930 C C . LEU B 1 306 ? 9.038 49.865 30.447 1.00 59.59 306 LEU B C 1
ATOM 4931 O O . LEU B 1 306 ? 7.892 49.827 30.010 1.00 60.68 306 LEU B O 1
ATOM 4936 N N . HIS B 1 307 ? 9.339 50.167 31.726 1.00 56.35 307 HIS B N 1
ATOM 4937 C CA . HIS B 1 307 ? 8.449 50.554 32.833 1.00 58.18 307 HIS B CA 1
ATOM 4938 C C . HIS B 1 307 ? 9.179 50.913 34.119 1.00 62.66 307 HIS B C 1
ATOM 4939 O O . HIS B 1 307 ? 10.227 50.343 34.421 1.00 60.99 307 HIS B O 1
ATOM 4946 N N . HIS B 1 308 ? 8.629 51.882 34.857 1.00 61.63 308 HIS B N 1
ATOM 4947 C CA . HIS B 1 308 ? 9.232 52.409 36.073 1.00 62.85 308 HIS B CA 1
ATOM 4948 C C . HIS B 1 308 ? 8.738 51.795 37.369 1.00 67.39 308 HIS B C 1
ATOM 4949 O O . HIS B 1 308 ? 9.572 51.359 38.163 1.00 67.19 308 HIS B O 1
ATOM 4956 N N . LYS B 1 309 ? 7.410 51.748 37.596 1.00 64.19 309 LYS B N 1
ATOM 4957 C CA . LYS B 1 309 ? 6.852 51.143 38.821 1.00 64.22 309 LYS B CA 1
ATOM 4958 C C . LYS B 1 309 ? 5.873 49.971 38.564 1.00 64.86 309 LYS B C 1
ATOM 4959 O O . LYS B 1 309 ? 4.705 50.217 38.261 1.00 65.04 309 LYS B O 1
ATOM 4965 N N . PRO B 1 310 ? 6.327 48.690 38.650 1.00 57.98 310 PRO B N 1
ATOM 4966 C CA . PRO B 1 310 ? 7.687 48.220 38.979 1.00 55.60 310 PRO B CA 1
ATOM 4967 C C . PRO B 1 310 ? 8.695 48.351 37.825 1.00 55.87 310 PRO B C 1
ATOM 4968 O O . PRO B 1 310 ? 8.294 48.461 36.664 1.00 55.13 310 PRO B O 1
ATOM 4972 N N . PHE B 1 311 ? 9.996 48.384 38.164 1.00 49.57 311 PHE B N 1
ATOM 4973 C CA . PHE B 1 311 ? 11.105 48.595 37.233 1.00 47.43 311 PHE B CA 1
ATOM 4974 C C . PHE B 1 311 ? 11.506 47.404 36.361 1.00 48.84 311 PHE B C 1
ATOM 4975 O O . PHE B 1 311 ? 11.689 46.293 36.860 1.00 47.21 311 PHE B O 1
ATOM 4983 N N . LEU B 1 312 ? 11.706 47.677 35.053 1.00 45.27 312 LEU B N 1
ATOM 4984 C CA . LEU B 1 312 ? 12.161 46.719 34.045 1.00 43.77 312 LEU B CA 1
ATOM 4985 C C . LEU B 1 312 ? 12.961 47.434 32.972 1.00 48.48 312 LEU B C 1
ATOM 4986 O O . LEU B 1 312 ? 12.473 48.379 32.356 1.00 48.56 312 LEU B O 1
ATOM 4991 N N . ALA B 1 313 ? 14.208 46.992 32.776 1.00 45.68 313 ALA B N 1
ATOM 4992 C CA . ALA B 1 313 ? 15.102 47.559 31.774 1.00 45.65 313 ALA B CA 1
ATOM 4993 C C . ALA B 1 313 ? 15.914 46.482 31.098 1.00 49.40 313 ALA B C 1
ATOM 4994 O O . ALA B 1 313 ? 16.211 45.448 31.706 1.00 48.53 313 ALA B O 1
ATOM 4996 N N . CYS B 1 314 ? 16.280 46.729 29.831 1.00 45.97 314 CYS B N 1
ATOM 4997 C CA . CYS B 1 314 ? 17.128 45.835 29.049 1.00 44.08 314 CYS B CA 1
ATOM 4998 C C . CYS B 1 314 ? 18.500 46.485 28.935 1.00 45.18 314 CYS B C 1
ATOM 4999 O O . CYS B 1 314 ? 18.607 47.690 28.691 1.00 45.17 314 CYS B O 1
ATOM 5002 N N . GLY B 1 315 ? 19.534 45.679 29.107 1.00 40.10 315 GLY B N 1
ATOM 5003 C CA . GLY B 1 315 ? 20.923 46.095 28.962 1.00 39.19 315 GLY B CA 1
ATOM 5004 C C . GLY B 1 315 ? 21.672 45.109 28.093 1.00 41.30 315 GLY B C 1
ATOM 5005 O O . GLY B 1 315 ? 21.086 44.145 27.596 1.00 40.38 315 GLY B O 1
ATOM 5006 N N . GLY B 1 316 ? 22.966 45.337 27.921 1.00 37.82 316 GLY B N 1
ATOM 5007 C CA . GLY B 1 316 ? 23.807 44.455 27.118 1.00 36.57 316 GLY B CA 1
ATOM 5008 C C . GLY B 1 316 ? 24.455 45.106 25.917 1.00 39.55 316 GLY B C 1
ATOM 5009 O O . GLY B 1 316 ? 24.290 46.306 25.679 1.00 38.93 316 GLY B O 1
ATOM 5010 N N . ASP B 1 317 ? 25.212 44.303 25.155 1.00 36.36 317 ASP B N 1
ATOM 5011 C CA . ASP B 1 317 ? 25.974 44.752 23.991 1.00 36.39 317 ASP B CA 1
ATOM 5012 C C . ASP B 1 317 ? 25.162 45.244 22.778 1.00 40.18 317 ASP B C 1
ATOM 5013 O O . ASP B 1 317 ? 25.687 46.046 21.995 1.00 40.69 317 ASP B O 1
ATOM 5018 N N . GLY B 1 318 ? 23.899 44.800 22.651 1.00 35.26 318 GLY B N 1
ATOM 5019 C CA . GLY B 1 318 ? 23.005 45.239 21.576 1.00 35.22 318 GLY B CA 1
ATOM 5020 C C . GLY B 1 318 ? 22.697 46.724 21.610 1.00 38.60 318 GLY B C 1
ATOM 5021 O O . GLY B 1 318 ? 22.256 47.294 20.609 1.00 39.05 318 GLY B O 1
ATOM 5022 N N . PHE B 1 319 ? 22.960 47.353 22.763 1.00 34.68 319 PHE B N 1
ATOM 5023 C CA . PHE B 1 319 ? 22.737 48.761 23.063 1.00 35.45 319 PHE B CA 1
ATOM 5024 C C . PHE B 1 319 ? 24.033 49.586 23.011 1.00 39.29 319 PHE B C 1
ATOM 5025 O O . PHE B 1 319 ? 23.975 50.813 22.966 1.00 40.43 319 PHE B O 1
ATOM 5033 N N . THR B 1 320 ? 25.193 48.917 23.039 1.00 34.46 320 THR B N 1
ATOM 5034 C CA . THR B 1 320 ? 26.503 49.566 23.001 1.00 35.50 320 THR B CA 1
ATOM 5035 C C . THR B 1 320 ? 27.354 48.995 21.862 1.00 40.83 320 THR B C 1
ATOM 5036 O O . THR B 1 320 ? 27.153 49.373 20.707 1.00 41.21 320 THR B O 1
ATOM 5040 N N . GLN B 1 321 ? 28.280 48.077 22.194 1.00 37.31 321 GLN B N 1
ATOM 5041 C CA . GLN B 1 321 ? 29.210 47.422 21.275 1.00 37.28 321 GLN B CA 1
ATOM 5042 C C . GLN B 1 321 ? 29.579 46.066 21.845 1.00 40.47 321 GLN B C 1
ATOM 5043 O O . GLN B 1 321 ? 29.673 45.920 23.067 1.00 39.05 321 GLN B O 1
ATOM 5049 N N . SER B 1 322 ? 29.877 45.096 20.957 1.00 37.34 322 SER B N 1
ATOM 5050 C CA . SER B 1 322 ? 30.263 43.738 21.346 1.00 36.14 322 SER B CA 1
ATOM 5051 C C . SER B 1 322 ? 31.739 43.696 21.762 1.00 41.14 322 SER B C 1
ATOM 5052 O O . SER B 1 322 ? 32.580 43.073 21.095 1.00 42.32 322 SER B O 1
ATOM 5055 N N . ASN B 1 323 ? 32.015 44.363 22.907 1.00 36.35 323 ASN B N 1
ATOM 5056 C CA . ASN B 1 323 ? 33.313 44.635 23.524 1.00 36.11 323 ASN B CA 1
ATOM 5057 C C . ASN B 1 323 ? 33.180 44.623 25.065 1.00 38.26 323 ASN B C 1
ATOM 5058 O O . ASN B 1 323 ? 32.080 44.789 25.573 1.00 37.45 323 ASN B O 1
ATOM 5063 N N . PHE B 1 324 ? 34.301 44.491 25.803 1.00 34.21 324 PHE B N 1
ATOM 5064 C CA . PHE B 1 324 ? 34.326 44.562 27.274 1.00 34.10 324 PHE B CA 1
ATOM 5065 C C . PHE B 1 324 ? 33.938 45.961 27.761 1.00 39.21 324 PHE B C 1
ATOM 5066 O O . PHE B 1 324 ? 33.242 46.095 28.767 1.00 39.38 324 PHE B O 1
ATOM 5074 N N . ASP B 1 325 ? 34.376 47.006 27.028 1.00 36.10 325 ASP B N 1
ATOM 5075 C CA . ASP B 1 325 ? 34.050 48.388 27.381 1.00 36.80 325 ASP B CA 1
ATOM 5076 C C . ASP B 1 325 ? 32.613 48.768 27.055 1.00 39.99 325 ASP B C 1
ATOM 5077 O O . ASP B 1 325 ? 32.061 49.651 27.711 1.00 41.62 325 ASP B O 1
ATOM 5082 N N . GLY B 1 326 ? 32.012 48.058 26.098 1.00 34.41 326 GLY B N 1
ATOM 5083 C CA . GLY B 1 326 ? 30.613 48.199 25.708 1.00 33.84 326 GLY B CA 1
ATOM 5084 C C . GLY B 1 326 ? 29.699 47.698 26.814 1.00 38.34 326 GLY B C 1
ATOM 5085 O O . GLY B 1 326 ? 28.715 48.355 27.153 1.00 39.56 326 GLY B O 1
ATOM 5086 N N . CYS B 1 327 ? 30.057 46.553 27.430 1.00 34.13 327 CYS B N 1
ATOM 5087 C CA . CYS B 1 327 ? 29.344 45.950 28.559 1.00 34.14 327 CYS B CA 1
ATOM 5088 C C . CYS B 1 327 ? 29.441 46.828 29.798 1.00 39.07 327 CYS B C 1
ATOM 5089 O O . CYS B 1 327 ? 28.489 46.888 30.564 1.00 39.07 327 CYS B O 1
ATOM 5092 N N . ILE B 1 328 ? 30.592 47.501 30.003 1.00 36.89 328 ILE B N 1
ATOM 5093 C CA . ILE B 1 328 ? 30.788 48.431 31.121 1.00 38.01 328 ILE B CA 1
ATOM 5094 C C . ILE B 1 328 ? 29.834 49.622 30.959 1.00 43.92 328 ILE B C 1
ATOM 5095 O O . ILE B 1 328 ? 29.072 49.907 31.879 1.00 44.50 328 ILE B O 1
ATOM 5100 N N . THR B 1 329 ? 29.852 50.282 29.776 1.00 41.67 329 THR B N 1
ATOM 5101 C CA . THR B 1 329 ? 28.981 51.421 29.465 1.00 43.34 329 THR B CA 1
ATOM 5102 C C . THR B 1 329 ? 27.501 51.068 29.586 1.00 46.53 329 THR B C 1
ATOM 5103 O O . THR B 1 329 ? 26.754 51.844 30.182 1.00 47.09 329 THR B O 1
ATOM 5107 N N . SER B 1 330 ? 27.097 49.875 29.097 1.00 41.15 330 SER B N 1
ATOM 5108 C CA . SER B 1 330 ? 25.723 49.392 29.204 1.00 40.52 330 SER B CA 1
ATOM 5109 C C . SER B 1 330 ? 25.303 49.171 30.662 1.00 45.45 330 SER B C 1
ATOM 5110 O O . SER B 1 330 ? 24.176 49.522 31.016 1.00 47.25 330 SER B O 1
ATOM 5113 N N . ALA B 1 331 ? 26.207 48.623 31.507 1.00 40.19 331 ALA B N 1
ATOM 5114 C CA . ALA B 1 331 ? 25.952 48.381 32.933 1.00 39.68 331 ALA B CA 1
ATOM 5115 C C . ALA B 1 331 ? 25.828 49.690 33.718 1.00 44.65 331 ALA B C 1
ATOM 5116 O O . ALA B 1 331 ? 24.949 49.801 34.569 1.00 45.69 331 ALA B O 1
ATOM 5118 N N . LEU B 1 332 ? 26.683 50.687 33.408 1.00 41.40 332 LEU B N 1
ATOM 5119 C CA . LEU B 1 332 ? 26.658 52.007 34.042 1.00 43.01 332 LEU B CA 1
ATOM 5120 C C . LEU B 1 332 ? 25.381 52.781 33.696 1.00 49.82 332 LEU B C 1
ATOM 5121 O O . LEU B 1 332 ? 24.854 53.500 34.547 1.00 51.07 332 LEU B O 1
ATOM 5126 N N . CYS B 1 333 ? 24.878 52.601 32.455 1.00 47.13 333 CYS B N 1
ATOM 5127 C CA . CYS B 1 333 ? 23.655 53.227 31.946 1.00 48.39 333 CYS B CA 1
ATOM 5128 C C . CYS B 1 333 ? 22.409 52.679 32.626 1.00 52.99 333 CYS B C 1
ATOM 5129 O O . CYS B 1 333 ? 21.481 53.442 32.907 1.00 54.07 333 CYS B O 1
ATOM 5132 N N . VAL B 1 334 ? 22.378 51.358 32.881 1.00 49.02 334 VAL B N 1
ATOM 5133 C CA . VAL B 1 334 ? 21.269 50.685 33.575 1.00 49.29 334 VAL B CA 1
ATOM 5134 C C . VAL B 1 334 ? 21.230 51.179 35.035 1.00 57.11 334 VAL B C 1
ATOM 5135 O O . VAL B 1 334 ? 20.150 51.469 35.550 1.00 57.55 334 VAL B O 1
ATOM 5139 N N . LEU B 1 335 ? 22.408 51.305 35.680 1.00 55.59 335 LEU B N 1
ATOM 5140 C CA . LEU B 1 335 ? 22.520 51.757 37.070 1.00 57.59 335 LEU B CA 1
ATOM 5141 C C . LEU B 1 335 ? 22.045 53.197 37.284 1.00 63.19 335 LEU B C 1
ATOM 5142 O O . LEU B 1 335 ? 21.444 53.481 38.319 1.00 64.10 335 LEU B O 1
ATOM 5147 N N . GLU B 1 336 ? 22.289 54.093 36.303 1.00 60.23 336 GLU B N 1
ATOM 5148 C CA . GLU B 1 336 ? 21.853 55.492 36.371 1.00 62.52 336 GLU B CA 1
ATOM 5149 C C . GLU B 1 336 ? 20.330 55.590 36.160 1.00 65.39 336 GLU B C 1
ATOM 5150 O O . GLU B 1 336 ? 19.706 56.527 36.646 1.00 67.24 336 GLU B O 1
ATOM 5156 N N . ALA B 1 337 ? 19.741 54.602 35.464 1.00 59.14 337 ALA B N 1
ATOM 5157 C CA . ALA B 1 337 ? 18.300 54.529 35.233 1.00 59.29 337 ALA B CA 1
ATOM 5158 C C . ALA B 1 337 ? 17.567 54.109 36.527 1.00 65.08 337 ALA B C 1
ATOM 5159 O O . ALA B 1 337 ? 16.499 54.641 36.816 1.00 66.05 337 ALA B O 1
ATOM 5161 N N . LEU B 1 338 ? 18.190 53.188 37.311 1.00 61.72 338 LEU B N 1
ATOM 5162 C CA . LEU B 1 338 ? 17.715 52.622 38.582 1.00 62.52 338 LEU B CA 1
ATOM 5163 C C . LEU B 1 338 ? 17.716 53.643 39.731 1.00 70.22 338 LEU B C 1
ATOM 5164 O O . LEU B 1 338 ? 16.665 53.866 40.328 1.00 71.48 338 LEU B O 1
ATOM 5169 N N . LYS B 1 339 ? 18.905 54.229 40.054 1.00 68.18 339 LYS B N 1
ATOM 5170 C CA . LYS B 1 339 ? 19.180 55.159 41.168 1.00 70.54 339 LYS B CA 1
ATOM 5171 C C . LYS B 1 339 ? 18.014 55.937 41.786 1.00 78.38 339 LYS B C 1
ATOM 5172 O O . LYS B 1 339 ? 17.735 55.748 42.970 1.00 79.87 339 LYS B O 1
ATOM 5178 N N . ASN B 1 340 ? 17.316 56.770 40.995 1.00 76.02 340 ASN B N 1
ATOM 5179 C CA . ASN B 1 340 ? 16.174 57.554 41.463 1.00 78.32 340 ASN B CA 1
ATOM 5180 C C . ASN B 1 340 ? 14.875 56.717 41.496 1.00 81.63 340 ASN B C 1
ATOM 5181 O O . ASN B 1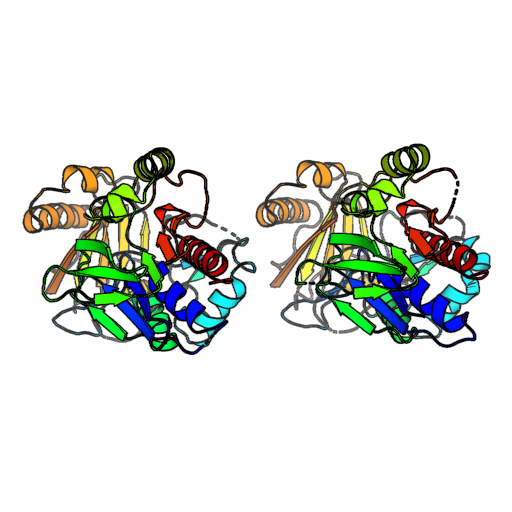 340 ? 13.869 57.097 40.882 1.00 82.71 340 ASN B O 1
ATOM 5186 N N . TYR B 1 341 ? 14.915 55.576 42.228 1.00 75.96 341 TYR B N 1
ATOM 5187 C CA . TYR B 1 341 ? 13.817 54.612 42.407 1.00 92.64 341 TYR B CA 1
ATOM 5188 C C . TYR B 1 341 ? 13.378 54.003 41.079 1.00 107.09 341 TYR B C 1
ATOM 5189 O O . TYR B 1 341 ? 13.887 52.965 40.673 1.00 65.72 341 TYR B O 1
#

GO terms:
  GO:0005576 extracellular region (C, TAS)
  GO:0005515 protein binding (F, IPI)
  GO:0051379 epinephrine binding (F, IDA)
  GO:0070404 NADH binding (F, IDA)
  GO:0005576 extracellular region (C, IDA)
  GO:0016651 oxidoreductase activity, acting on NAD(P)H (F, IDA)
  GO:0045776 negative regulation of blood pressure (P, IDA)
  GO:0010459 negative regulation of heart rate (P, IDA)
  GO:0097621 monoamine oxidase activity (F, IMP)

Secondary structure (DSSP, 8-state):
-EEEEEE--SHHHHHHHHHHHS----EEEEEE-SSSSS-GGG-EEE-SS-TT-EEESS---EEE-SSHHHHTHHHHHHHHHTTS-EE--S-EET-----EEEE-TT-TTHHHHHHHHHHT-EEESS--EEEEEE-SSSEEEEESSS--EEESEEEE-S-HHHHTT-BSTHHHHS-HHHHHHHHT--B--EEEEEEE-SS----S-SEEE-SS-SSEEEEEEHHHHTT-------EEEEEE-HHHHHHTTTS-HHHHHHHHHHHHHHHS-S-PPPSEEEEEEETT-SBSS--SSS-S-EEEETTTEEEE-SGGGS-SSHHHHHHHHHHHHHHHTT-/-EEEEE--SHHHHHHHHHHHHH--S--EEEEE-SSSSS-GGG-EEE-SS-TTSEEESS---EEE-TTHHHHTHHHHHHHHHTTS-EE--S-EET------EEEE-TT-TTHHHHHHHHHTTEEEESS--EEEEEE---EEEEETT--EEESEEEE-S-HHHHTT-BSTHHHHS-HHHHHHHHT-EE--EEEEEEE--------S-SEEE-SS-SSEEEEEEHHHHTT------EEEEEE-HHHHHHTTTS-HHHHHHHHHHHHHHHS---PPPSEEEEEEETT-SEEE-------EEEETTTEEEE-SGGGS-SSHHHHHHHHHHHHHHHS--

Organism: Homo sapiens (NCBI:txid9606)

Nearest PDB structures (foldseek):
  3qj4-assembly1_A  TM=1.003E+00  e=1.987E-76  Homo sapiens
  3qj4-assembly2_B  TM=9.896E-01  e=8.319E-67  Homo sapiens
  6c71-assembly2_D-2  TM=7.037E-01  e=1.881E-14  Pseudomonas putida S16
  7kho-assembly2_B  TM=7.244E-01  e=8.271E-14  Pseudomonas putida S16
  2bxs-assembly2_B  TM=7.074E-01  e=1.496E-13  Homo sapiens